Protein 8F71 (pdb70)

Nearest PDB structures (foldseek):
  8f71-assembly1_B  TM=1.005E+00  e=7.007E-41  Rhodopseudomonas palustris CGA009
  8f71-assembly1_A  TM=9.392E-01  e=3.494E-33  Rhodopseudomonas palustris CGA009
  5c93-assembly1_B  TM=7.479E-01  e=8.331E-15  Lactiplantibacillus plantarum 16
  9eut-assembly1_B  TM=6.818E-01  e=2.456E-11  Pseudomonas aeruginosa
  2zdy-assembly1_A  TM=7.274E-01  e=1.428E-08  Homo sapiens

InterPro domains:
  IPR003018 GAF domain [PF01590] (148-313)
  IPR003018 GAF domain [SM00065] (147-325)
  IPR003594 Histidine kinase/HSP90-like ATPase domain [PF02518] (632-751)
  IPR003594 Histidine kinase/HSP90-like ATPase domain [SM00387] (631-753)
  IPR003661 Signal transduction histidine kinase, dimerisation/phosphoacceptor domain [PF00512] (524-588)
  IPR003661 Signal transduction histidine kinase, dimerisation/phosphoacceptor domain [SM00388] (522-590)
  IPR003661 Signal transduction histidine kinase, dimerisation/phosphoacceptor domain [cd00082] (520-586)
  IPR004358 Signal transduction histidine kinase-related protein, C-terminal [PR00344] (680-694)
  IPR004358 Signal transduction histidine kinase-related protein, C-terminal [PR00344] (698-708)
  IPR004358 Signal transduction histidine kinase-related protein, C-terminal [PR00344] (713-731)
  IPR004358 Signal transduction histidine kinase-related protein, C-terminal [PR00344] (737-750)
  IPR005467 Histidine kinase domain [PS50109] (529-753)
  IPR013515 Phytochrome, central region [PF00360] (327-506)
  IPR013654 PAS fold-2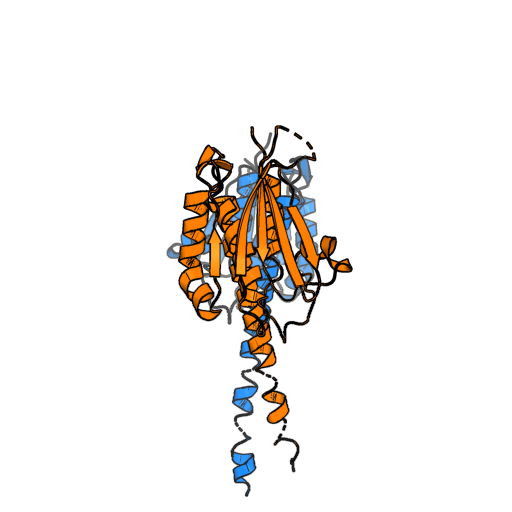 [PF08446] (15-120)
  IPR016132 Phytochrome chromophore attachment domain [PS50046] (147-305)
  IPR029016 GAF-like domain superfamily [G3DSA:3.30.450.40] (15-478)
  IPR035965 PAS domain superfamily [SSF55785] (8-122)
  IPR036097 Signal transduction histidine kinase, dimerisation/phosphoacceptor domain superfamily [SSF47384] (508-588)
  IPR036890 Histidine kinase/HSP90-like ATPase superfamily [G3DSA:3.30.565.10] (594-751)
  IPR036890 Histidine kinase/HSP90-like ATPase superfamily [SSF55874] (579-751)

Structure (mmCIF, N/CA/C/O backbone):
data_8F71
#
_entry.id   8F71
#
_cell.length_a   84.851
_cell.length_b   84.851
_cell.length_c   346.060
_cell.angle_alpha   90.00
_cell.angle_beta   90.00
_cell.angle_gamma   120.00
#
_symmetry.space_group_name_H-M   'P 61 2 2'
#
loop_
_entity.id
_entity.type
_entity.pdbx_description
1 polymer 'Histidine kinase'
2 non-polymer "ADENOSINE-5'-TRIPHOSPHATE"
3 non-polymer 'MAGNESIUM ION'
4 water water
#
loop_
_atom_site.group_PDB
_atom_site.id
_atom_site.type_symbol
_atom_site.label_atom_id
_atom_site.label_alt_id
_atom_site.label_comp_id
_atom_site.label_asym_id
_atom_site.label_entity_id
_atom_site.label_seq_id
_atom_site.pdbx_PDB_ins_code
_atom_site.Cartn_x
_atom_site.Cartn_y
_atom_site.Cartn_z
_atom_site.occupancy
_atom_site.B_iso_or_equiv
_atom_site.auth_seq_id
_atom_site.auth_comp_id
_atom_site.auth_asym_id
_atom_site.auth_atom_id
_atom_site.pdbx_PDB_model_num
ATOM 1 N N . GLY A 1 42 ? 49.547 9.511 109.906 1.00 159.17 546 GLY A N 1
ATOM 2 C CA . GLY A 1 42 ? 49.477 8.847 111.195 1.00 159.34 546 GLY A CA 1
ATOM 3 C C . GLY A 1 42 ? 50.679 9.081 112.090 1.00 164.91 546 GLY A C 1
ATOM 4 O O . GLY A 1 42 ? 50.545 9.157 113.316 1.00 161.81 546 GLY A O 1
ATOM 5 N N . LEU A 1 43 ? 51.859 9.194 111.470 1.00 170.46 547 LEU A N 1
ATOM 6 C CA . LEU A 1 43 ? 53.091 9.399 112.227 1.00 163.62 547 LEU A CA 1
ATOM 7 C C . LEU A 1 43 ? 52.940 10.506 113.254 1.00 154.01 547 LEU A C 1
ATOM 8 O O . LEU A 1 43 ? 53.606 10.484 114.294 1.00 158.75 547 LEU A O 1
ATOM 13 N N . LEU A 1 44 ? 52.078 11.483 112.978 1.00 155.72 548 LEU A N 1
ATOM 14 C CA . LEU A 1 44 ? 51.854 12.617 113.863 1.00 155.05 548 LEU A CA 1
ATOM 15 C C . LEU A 1 44 ? 51.469 12.161 115.265 1.00 158.92 548 LEU A C 1
ATOM 16 O O . LEU A 1 44 ? 51.503 12.955 116.213 1.00 152.65 548 LEU A O 1
ATOM 21 N N . ALA A 1 45 ? 51.069 10.892 115.393 1.00 180.48 549 ALA A N 1
ATOM 22 C CA . ALA A 1 45 ? 50.863 10.299 116.709 1.00 161.30 549 ALA A CA 1
ATOM 23 C C . ALA A 1 45 ? 52.154 10.316 117.517 1.00 167.03 549 ALA A C 1
ATOM 24 O O . ALA A 1 45 ? 52.138 10.565 118.728 1.00 166.50 549 ALA A O 1
ATOM 26 N N . ASP A 1 46 ? 53.285 10.057 116.859 1.00 164.91 550 ASP A N 1
ATOM 27 C CA . ASP A 1 46 ? 54.568 9.903 117.532 1.00 150.93 550 ASP A CA 1
ATOM 28 C C . ASP A 1 46 ? 55.518 11.049 117.258 1.00 147.08 550 ASP A C 1
ATOM 29 O O . ASP A 1 46 ? 56.452 11.261 118.035 1.00 151.63 550 ASP A O 1
ATOM 34 N N . ASN A 1 47 ? 55.309 11.789 116.168 1.00 156.16 551 ASN A N 1
ATOM 35 C CA . ASN A 1 47 ? 56.025 13.044 116.017 1.00 157.92 551 ASN A CA 1
ATOM 36 C C . ASN A 1 47 ? 55.786 13.917 117.237 1.00 153.23 551 ASN A C 1
ATOM 37 O O . ASN A 1 47 ? 56.635 14.741 117.596 1.00 151.77 551 ASN A O 1
ATOM 42 N N . ILE A 1 48 ? 54.627 13.748 117.877 1.00 145.17 552 ILE A N 1
ATOM 43 C CA . ILE A 1 48 ? 54.304 14.475 119.100 1.00 148.64 552 ILE A CA 1
ATOM 44 C C . ILE A 1 48 ? 55.156 13.966 120.260 1.00 146.46 552 ILE A C 1
ATOM 45 O O . ILE A 1 48 ? 55.736 14.744 121.027 1.00 137.54 552 ILE A O 1
ATOM 50 N N . ARG A 1 49 ? 55.226 12.642 120.407 1.00 145.84 553 ARG A N 1
ATOM 51 C CA . ARG A 1 49 ? 55.947 12.043 121.523 1.00 125.91 553 ARG A CA 1
ATOM 52 C C . ARG A 1 49 ? 57.405 12.474 121.562 1.00 125.72 553 ARG A C 1
ATOM 53 O O . ARG A 1 49 ? 57.962 12.699 122.640 1.00 135.43 553 ARG A O 1
ATOM 61 N N . GLU A 1 50 ? 58.049 12.584 120.402 1.00 129.98 554 GLU A N 1
ATOM 62 C CA . GLU A 1 50 ? 59.476 12.885 120.399 1.00 132.22 554 GLU A CA 1
ATOM 63 C C . GLU A 1 50 ? 59.763 14.227 121.054 1.00 136.13 554 GLU A C 1
ATOM 64 O O . GLU A 1 50 ? 60.710 14.357 121.839 1.00 132.59 554 GLU A O 1
ATOM 78 N N . GLY A 1 52 ? 58.098 15.956 123.313 1.00 137.08 556 GLY A N 1
ATOM 79 C CA . GLY A 1 52 ? 57.760 16.043 124.717 1.00 118.76 556 GLY A CA 1
ATOM 80 C C . GLY A 1 52 ? 58.596 15.169 125.631 1.00 105.00 556 GLY A C 1
ATOM 81 O O . GLY A 1 52 ? 58.881 15.560 126.766 1.00 99.50 556 GLY A O 1
ATOM 82 N N . ASP A 1 53 ? 58.976 13.974 125.165 1.00 104.82 557 ASP A N 1
ATOM 83 C CA . ASP A 1 53 ? 59.653 13.018 126.039 1.00 101.10 557 ASP A CA 1
ATOM 84 C C . ASP A 1 53 ? 60.973 13.563 126.560 1.00 103.44 557 ASP A C 1
ATOM 85 O O . ASP A 1 53 ? 61.361 13.270 127.697 1.00 108.06 557 ASP A O 1
ATOM 90 N N . GLU A 1 54 ? 61.681 14.345 125.750 1.00 108.81 558 GLU A N 1
ATOM 91 C CA . GLU A 1 54 ? 62.880 15.010 126.244 1.00 102.58 558 GLU A CA 1
ATOM 92 C C . GLU A 1 54 ? 62.545 15.922 127.419 1.00 96.08 558 GLU A C 1
ATOM 93 O O . GLU A 1 54 ? 63.195 15.868 128.469 1.00 94.75 558 GLU A O 1
ATOM 99 N N . ARG A 1 55 ? 61.514 16.756 127.264 1.00 96.58 559 ARG A N 1
ATOM 100 C CA . ARG A 1 55 ? 61.119 17.681 128.325 1.00 94.83 559 ARG A CA 1
ATOM 101 C C . ARG A 1 55 ? 60.724 16.935 129.593 1.00 89.12 559 ARG A C 1
ATOM 102 O O . ARG A 1 55 ? 61.137 17.301 130.697 1.00 89.79 559 ARG A O 1
ATOM 110 N N . LEU A 1 56 ? 59.895 15.900 129.456 1.00 95.61 560 LEU A N 1
ATOM 111 C CA . LEU A 1 56 ? 59.497 15.101 130.611 1.00 88.32 560 LEU A CA 1
ATOM 112 C C . LEU A 1 56 ? 60.710 14.626 131.400 1.00 86.09 560 LEU A C 1
ATOM 113 O O . LEU A 1 56 ? 60.766 14.778 132.625 1.00 83.73 560 LEU A O 1
ATOM 118 N N . GLY A 1 57 ? 61.684 14.024 130.717 1.00 88.27 561 GLY A N 1
ATOM 119 C CA . GLY A 1 57 ? 62.888 13.594 131.408 1.00 91.39 561 GLY A CA 1
ATOM 120 C C . GLY A 1 57 ? 63.544 14.724 132.170 1.00 86.09 561 GLY A C 1
ATOM 121 O O . GLY A 1 57 ? 63.997 14.545 133.304 1.00 90.55 561 GLY A O 1
ATOM 122 N N . VAL A 1 58 ? 63.603 15.905 131.558 1.00 86.97 562 VAL A N 1
ATOM 123 C CA . VAL A 1 58 ? 64.146 17.072 132.244 1.00 84.74 562 VAL A CA 1
ATOM 124 C C . VAL A 1 58 ? 63.316 17.384 133.483 1.00 81.13 562 VAL A C 1
ATOM 125 O O . VAL A 1 58 ? 63.818 17.375 134.611 1.00 90.56 562 VAL A O 1
ATOM 137 N N . VAL A 1 60 ? 60.887 15.836 135.286 1.00 79.73 564 VAL A N 1
ATOM 138 C CA . VAL A 1 60 ? 60.902 14.829 136.343 1.00 78.37 564 VAL A CA 1
ATOM 139 C C . VAL A 1 60 ? 62.249 14.816 137.047 1.00 81.36 564 VAL A C 1
ATOM 140 O O . VAL A 1 60 ? 62.329 14.643 138.269 1.00 83.06 564 VAL A O 1
ATOM 144 N N . SER A 1 61 ? 63.330 14.970 136.284 1.00 84.39 565 SER A N 1
ATOM 145 C CA . SER A 1 61 ? 64.650 14.992 136.899 1.00 85.34 565 SER A CA 1
ATOM 146 C C . SER A 1 61 ? 64.856 16.265 137.710 1.00 83.84 565 SER A C 1
ATOM 147 O O . SER A 1 61 ? 65.575 16.250 138.718 1.00 86.76 565 SER A O 1
ATOM 150 N N . GLY A 1 62 ? 64.237 17.369 137.284 1.00 79.46 566 GLY A N 1
ATOM 151 C CA . GLY A 1 62 ? 64.237 18.572 138.099 1.00 77.54 566 GLY A CA 1
ATOM 152 C C . GLY A 1 62 ? 63.495 18.380 139.408 1.00 77.14 566 GLY A C 1
ATOM 153 O O . GLY A 1 62 ? 63.985 18.750 140.476 1.00 80.40 566 GLY A O 1
ATOM 154 N N . ILE A 1 63 ? 62.299 17.785 139.340 1.00 85.07 567 ILE A N 1
ATOM 155 C CA . ILE A 1 63 ? 61.544 17.469 140.551 1.00 80.10 567 ILE A CA 1
ATOM 156 C C . ILE A 1 63 ? 62.342 16.537 141.446 1.00 76.86 567 ILE A C 1
ATOM 157 O O . ILE A 1 63 ? 62.222 16.583 142.676 1.00 77.44 567 ILE A O 1
ATOM 162 N N . GLU A 1 64 ? 63.158 15.673 140.846 1.00 86.28 568 GLU A N 1
ATOM 163 C CA . GLU A 1 64 ? 63.923 14.708 141.621 1.00 82.76 568 GLU A CA 1
ATOM 164 C C . GLU A 1 64 ? 65.011 15.404 142.428 1.00 85.61 568 GLU A C 1
ATOM 165 O O . GLU A 1 64 ? 65.254 15.048 143.586 1.00 83.83 568 GLU A O 1
ATOM 171 N N . LYS A 1 65 ? 65.647 16.424 141.8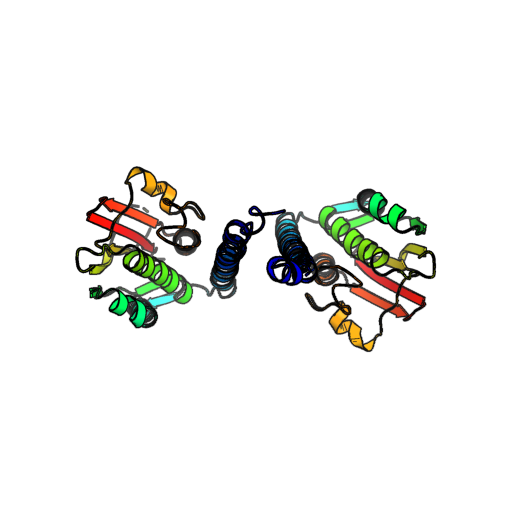50 1.00 76.82 569 LYS A N 1
ATOM 172 C CA . LYS A 1 65 ? 66.657 17.171 142.589 1.00 70.44 569 LYS A CA 1
ATOM 173 C C . LYS A 1 65 ? 66.027 17.951 143.734 1.00 76.46 569 LYS A C 1
ATOM 174 O O . LYS A 1 65 ? 66.579 18.001 144.838 1.00 77.36 569 LYS A O 1
ATOM 180 N N . SER A 1 66 ? 64.862 18.551 143.489 1.00 77.24 570 SER A N 1
ATOM 181 C CA . SER A 1 66 ? 64.163 19.284 144.535 1.00 71.81 570 SER A CA 1
ATOM 182 C C . SER A 1 66 ? 63.801 18.376 145.704 1.00 72.74 570 SER A C 1
ATOM 183 O O . SER A 1 66 ? 63.776 18.826 146.856 1.00 75.31 570 SER A O 1
ATOM 186 N N . SER A 1 67 ? 63.550 17.093 145.441 1.00 77.20 571 SER A N 1
ATOM 187 C CA . SER A 1 67 ? 63.204 16.185 146.526 1.00 74.85 571 SER A CA 1
ATOM 188 C C . SER A 1 67 ? 64.437 15.746 147.301 1.00 79.88 571 SER A C 1
ATOM 189 O O . SER A 1 67 ? 64.345 15.484 148.505 1.00 81.13 571 SER A O 1
ATOM 192 N N . ARG A 1 68 ? 65.591 15.667 146.637 1.00 94.75 572 ARG A N 1
ATOM 193 C CA . ARG A 1 68 ? 66.837 15.440 147.360 1.00 97.39 572 ARG A CA 1
ATOM 194 C C . ARG A 1 68 ? 67.205 16.644 148.218 1.00 90.05 572 ARG A C 1
ATOM 195 O O . ARG A 1 68 ? 67.511 16.505 149.409 1.00 90.48 572 ARG A O 1
ATOM 203 N N . ARG A 1 69 ? 67.162 17.836 147.628 1.00 77.00 573 ARG A N 1
ATOM 204 C CA . ARG A 1 69 ? 67.523 19.043 148.357 1.00 76.24 573 ARG A CA 1
ATOM 205 C C . ARG A 1 69 ? 66.625 19.255 149.567 1.00 79.45 573 ARG A C 1
ATOM 206 O O . ARG A 1 69 ? 67.098 19.634 150.644 1.00 87.08 573 ARG A O 1
ATOM 214 N N . LEU A 1 70 ? 65.320 19.037 149.404 1.00 76.09 574 LEU A N 1
ATOM 215 C CA . LEU A 1 70 ? 64.389 19.235 150.509 1.00 73.16 574 LEU A CA 1
ATOM 216 C C . LEU A 1 70 ? 64.597 18.211 151.615 1.00 73.21 574 LEU A C 1
ATOM 217 O O . LEU A 1 70 ? 64.408 18.525 152.796 1.00 76.37 574 LEU A O 1
ATOM 222 N N . ARG A 1 71 ? 64.969 16.983 151.251 1.00 79.87 575 ARG A N 1
ATOM 223 C CA . ARG A 1 71 ? 65.240 15.963 152.257 1.00 80.46 575 ARG A CA 1
ATOM 224 C C . ARG A 1 71 ? 66.546 16.245 152.986 1.00 81.53 575 ARG A C 1
ATOM 225 O O . ARG A 1 71 ? 66.643 16.040 154.202 1.00 78.62 575 ARG A O 1
ATOM 233 N N . ASN A 1 72 ? 67.560 16.718 152.263 1.00 81.36 576 ASN A N 1
ATOM 234 C CA . ASN A 1 72 ? 68.805 17.112 152.911 1.00 78.95 576 ASN A CA 1
ATOM 235 C C . ASN A 1 72 ? 68.562 18.188 153.958 1.00 85.86 576 ASN A C 1
ATOM 236 O O . ASN A 1 72 ? 69.096 18.119 155.070 1.00 101.28 576 ASN A O 1
ATOM 241 N N . LEU A 1 73 ? 67.771 19.206 153.612 1.00 80.01 577 LEU A N 1
ATOM 242 C CA . LEU A 1 73 ? 67.492 20.277 154.562 1.00 81.28 577 LEU A CA 1
ATOM 243 C C . LEU A 1 73 ? 66.777 19.734 155.795 1.00 82.63 577 LEU A C 1
ATOM 244 O O . LEU A 1 73 ? 67.190 19.994 156.930 1.00 84.01 577 LEU A O 1
ATOM 249 N N . ILE A 1 74 ? 65.714 18.945 155.589 1.00 94.39 578 ILE A N 1
ATOM 250 C CA . ILE A 1 74 ? 64.967 18.376 156.716 1.00 93.31 578 ILE A CA 1
ATOM 251 C C . ILE A 1 74 ? 65.886 17.578 157.628 1.00 98.76 578 ILE A C 1
ATOM 252 O O . ILE A 1 74 ? 65.825 17.696 158.859 1.00 102.28 578 ILE A O 1
ATOM 257 N N . ASN A 1 75 ? 66.783 16.789 157.042 1.00 105.21 579 ASN A N 1
ATOM 258 C CA . ASN A 1 75 ? 67.671 15.957 157.844 1.00 105.50 579 ASN A CA 1
ATOM 259 C C . ASN A 1 75 ? 68.672 16.804 158.619 1.00 109.75 579 ASN A C 1
ATOM 260 O O . ASN A 1 75 ? 68.871 16.595 159.820 1.00 110.66 579 ASN A O 1
ATOM 265 N N . ASP A 1 76 ? 69.324 17.755 157.947 1.00 99.80 580 ASP A N 1
ATOM 266 C CA . ASP A 1 76 ? 70.317 18.589 158.616 1.00 99.55 580 ASP A CA 1
ATOM 267 C C . ASP A 1 76 ? 69.712 19.377 159.770 1.00 98.88 580 ASP A C 1
ATOM 268 O O . ASP A 1 76 ? 70.398 19.641 160.766 1.00 101.04 580 ASP A O 1
ATOM 273 N N . LEU A 1 77 ? 68.448 19.797 159.640 1.00 101.41 581 LEU A N 1
ATOM 274 C CA . LEU A 1 77 ? 67.788 20.488 160.743 1.00 89.10 581 LEU A CA 1
ATOM 275 C C . LEU A 1 77 ? 67.517 19.548 161.906 1.00 88.96 581 LEU A C 1
ATOM 276 O O . LEU A 1 77 ? 67.622 19.958 163.066 1.00 102.61 581 LEU A O 1
ATOM 281 N N . ALA A 1 78 ? 67.197 18.283 161.622 1.00 98.11 582 ALA A N 1
ATOM 282 C CA . ALA A 1 78 ? 66.912 17.334 162.690 1.00 95.23 582 ALA A CA 1
ATOM 283 C C . ALA A 1 78 ? 68.189 16.842 163.351 1.00 107.34 582 ALA A C 1
ATOM 284 O O . ALA A 1 78 ? 68.197 16.604 164.563 1.00 109.60 582 ALA A O 1
ATOM 286 N N . GLU A 1 79 ? 69.276 16.706 162.584 1.00 133.11 583 GLU A N 1
ATOM 287 C CA . GLU A 1 79 ? 70.571 16.431 163.197 1.00 134.95 583 GLU A CA 1
ATOM 288 C C . GLU A 1 79 ? 70.933 17.554 164.155 1.00 133.89 583 GLU A C 1
ATOM 289 O O . GLU A 1 79 ? 71.539 17.316 165.208 1.00 138.32 583 GLU A O 1
ATOM 295 N N . PHE A 1 80 ? 70.563 18.783 163.801 1.00 114.20 584 PHE A N 1
ATOM 296 C CA . PHE A 1 80 ? 70.846 19.935 164.647 1.00 106.82 584 PHE A CA 1
ATOM 297 C C . PHE A 1 80 ? 70.028 19.904 165.926 1.00 103.53 584 PHE A C 1
ATOM 298 O O . PHE A 1 80 ? 70.542 20.207 167.006 1.00 112.46 584 PHE A O 1
ATOM 306 N N . SER A 1 81 ? 68.754 19.531 165.829 1.00 101.67 585 SER A N 1
ATOM 307 C CA . SER A 1 81 ? 67.926 19.454 167.025 1.00 102.46 585 SER A CA 1
ATOM 308 C C . SER A 1 81 ? 68.371 18.325 167.945 1.00 110.51 585 SER A C 1
ATOM 309 O O . SER A 1 81 ? 68.199 18.420 169.165 1.00 113.38 585 SER A O 1
ATOM 312 N N . GLN A 1 82 ? 68.922 17.245 167.386 1.00 111.42 586 GLN A N 1
ATOM 313 C CA . GLN A 1 82 ? 69.433 16.170 168.227 1.00 110.69 586 GLN A CA 1
ATOM 314 C C . GLN A 1 82 ? 70.763 16.528 168.872 1.00 111.13 586 GLN A C 1
ATOM 315 O O . GLN A 1 82 ? 71.069 16.036 169.963 1.00 122.10 586 GLN A O 1
ATOM 321 N N . LEU A 1 83 ? 71.550 17.393 168.233 1.00 110.55 587 LEU A N 1
ATOM 322 C CA . LEU A 1 83 ? 72.804 17.824 168.839 1.00 115.16 587 LEU A CA 1
ATOM 323 C C . LEU A 1 83 ? 72.553 18.656 170.088 1.00 117.19 587 LEU A C 1
ATOM 324 O O . LEU A 1 83 ? 73.241 18.490 171.101 1.00 118.14 587 LEU A O 1
ATOM 329 N N . GLY A 1 84 ? 71.576 19.561 170.032 1.00 114.14 588 GLY A N 1
ATOM 330 C CA . GLY A 1 84 ? 71.212 20.305 171.223 1.00 105.55 588 GLY A CA 1
ATOM 331 C C . GLY A 1 84 ? 70.747 19.388 172.334 1.00 111.48 588 GLY A C 1
ATOM 332 O O . GLY A 1 84 ? 71.093 19.581 173.500 1.00 111.56 588 GLY A O 1
ATOM 333 N N . ARG A 1 85 ? 69.978 18.359 171.981 1.00 112.03 589 ARG A N 1
ATOM 334 C CA . ARG A 1 85 ? 69.572 17.372 172.972 1.00 115.71 589 ARG A CA 1
ATOM 335 C C . ARG A 1 85 ? 70.776 16.635 173.537 1.00 124.51 589 ARG A C 1
ATOM 336 O O . ARG A 1 85 ? 70.846 16.377 174.744 1.00 128.04 589 ARG A O 1
ATOM 344 N N . ARG A 1 86 ? 71.743 16.302 172.683 1.00 143.47 590 ARG A N 1
ATOM 345 C CA . ARG A 1 86 ? 72.872 15.475 173.082 1.00 140.19 590 ARG A CA 1
ATOM 346 C C . ARG A 1 86 ? 73.910 16.247 173.880 1.00 142.60 590 ARG A C 1
ATOM 347 O O . ARG A 1 86 ? 74.956 15.678 174.217 1.00 149.94 590 ARG A O 1
ATOM 355 N N . SER A 1 87 ? 73.654 17.519 174.181 1.00 132.60 591 SER A N 1
ATOM 356 C CA . SER A 1 87 ? 74.605 18.311 174.946 1.00 122.98 591 SER A CA 1
ATOM 357 C C . SER A 1 87 ? 74.956 17.610 176.248 1.00 129.32 591 SER A C 1
ATOM 358 O O . SER A 1 87 ? 74.074 17.246 177.031 1.00 128.57 591 SER A O 1
ATOM 361 N N . LYS A 1 88 ? 76.251 17.404 176.461 1.00 139.46 592 LYS A N 1
ATOM 362 C CA . LYS A 1 88 ? 76.807 16.895 177.697 1.00 140.26 592 LYS A CA 1
ATOM 363 C C . LYS A 1 88 ? 77.702 17.960 178.313 1.00 131.15 592 LYS A C 1
ATOM 364 O O . LYS A 1 88 ? 78.279 18.782 177.591 1.00 133.27 592 LYS A O 1
ATOM 370 N N . PRO A 1 89 ? 77.839 17.977 179.635 1.00 128.82 593 PRO A N 1
ATOM 371 C CA . PRO A 1 89 ? 78.724 18.967 180.253 1.00 128.42 593 PRO A CA 1
ATOM 372 C C . PRO A 1 89 ? 80.125 18.854 179.682 1.00 129.53 593 PRO A C 1
ATOM 373 O O . PRO A 1 89 ? 80.546 17.791 179.223 1.00 134.10 593 PRO A O 1
ATOM 377 N N . LEU A 1 90 ? 80.839 19.974 179.677 1.00 119.57 594 LEU A N 1
ATOM 378 C CA . LEU A 1 90 ? 82.131 20.000 179.010 1.00 119.49 594 LEU A CA 1
ATOM 379 C C . LEU A 1 90 ? 83.146 19.211 179.827 1.00 129.48 594 LEU A C 1
ATOM 380 O O . LEU A 1 90 ? 83.115 19.210 181.062 1.00 137.12 594 LEU A O 1
ATOM 385 N N . SER A 1 91 ? 84.040 18.519 179.124 1.00 129.61 595 SER A N 1
ATOM 386 C CA . SER A 1 91 ? 85.169 17.834 179.730 1.00 132.58 595 SER A CA 1
ATOM 387 C C . SER A 1 91 ? 86.397 18.090 178.873 1.00 136.07 595 SER A C 1
ATOM 388 O O . SER A 1 91 ? 86.339 18.799 177.866 1.00 134.71 595 SER A O 1
ATOM 391 N N . TRP A 1 92 ? 87.521 17.512 179.278 1.00 141.22 596 TRP A N 1
ATOM 392 C CA . TRP A 1 92 ? 88.757 17.645 178.523 1.00 136.54 596 TRP A CA 1
ATOM 393 C C . TRP A 1 92 ? 88.789 16.554 177.463 1.00 134.32 596 TRP A C 1
ATOM 394 O O . TRP A 1 92 ? 88.727 15.362 177.785 1.00 134.53 596 TRP A O 1
ATOM 405 N N . VAL A 1 93 ? 88.873 16.964 176.205 1.00 133.16 597 VAL A N 1
ATOM 406 C CA . VAL A 1 93 ? 88.896 16.034 175.089 1.00 134.57 597 VAL A CA 1
ATOM 407 C C . VAL A 1 93 ? 90.129 16.325 174.253 1.00 130.34 597 VAL A C 1
ATOM 408 O O . VAL A 1 93 ? 90.576 17.473 174.144 1.00 132.93 597 VAL A O 1
ATOM 412 N N . SER A 1 94 ? 90.691 15.268 173.672 1.00 128.14 598 SER A N 1
ATOM 413 C CA . SER A 1 94 ? 91.795 15.450 172.746 1.00 129.05 598 SER A CA 1
ATOM 414 C C . SER A 1 94 ? 91.227 16.067 171.474 1.00 132.79 598 SER A C 1
ATOM 415 O O . SER A 1 94 ? 90.341 15.485 170.837 1.00 126.34 598 SER A O 1
ATOM 418 N N . LEU A 1 95 ? 91.709 17.259 171.117 1.00 135.98 599 LEU A N 1
ATOM 419 C CA . LEU A 1 95 ? 91.191 17.913 169.923 1.00 127.30 599 LEU A CA 1
ATOM 420 C C . LEU A 1 95 ? 91.731 17.279 168.653 1.00 127.10 599 LEU A C 1
ATOM 421 O O . LEU A 1 95 ? 91.182 17.510 167.569 1.00 128.21 599 LEU A O 1
ATOM 426 N N . GLU A 1 96 ? 92.804 16.499 168.768 1.00 127.00 600 GLU A N 1
ATOM 427 C CA . GLU A 1 96 ? 93.350 15.793 167.619 1.00 131.46 600 GLU A CA 1
ATOM 428 C C . GLU A 1 96 ? 92.558 14.524 167.332 1.00 131.32 600 GLU A C 1
ATOM 429 O O . GLU A 1 96 ? 92.422 14.131 166.167 1.00 128.55 600 GLU A O 1
ATOM 435 N N . THR A 1 97 ? 92.043 13.872 168.377 1.00 130.32 601 THR A N 1
ATOM 436 C CA . THR A 1 97 ? 91.149 12.737 168.177 1.00 128.94 601 THR A CA 1
ATOM 437 C C . THR A 1 97 ? 89.914 13.165 167.395 1.00 128.17 601 THR A C 1
ATOM 438 O O . THR A 1 97 ? 89.512 12.502 166.433 1.00 138.70 601 THR A O 1
ATOM 442 N N . VAL A 1 98 ? 89.304 14.285 167.790 1.00 128.90 602 VAL A N 1
ATOM 443 C CA . VAL A 1 98 ? 88.166 14.824 167.052 1.00 125.27 602 VAL A CA 1
ATOM 444 C C . VAL A 1 98 ? 88.530 15.044 165.589 1.00 126.79 602 VAL A C 1
ATOM 445 O O . VAL A 1 98 ? 87.770 14.681 164.682 1.00 131.84 602 VAL A O 1
ATOM 449 N N . LEU A 1 99 ? 89.704 15.625 165.335 1.00 123.67 603 LEU A N 1
ATOM 450 C CA . LEU A 1 99 ? 90.114 15.889 163.959 1.00 123.53 603 LEU A CA 1
ATOM 451 C C . LEU A 1 99 ? 90.204 14.606 163.145 1.00 128.92 603 LEU A C 1
ATOM 452 O O . LEU A 1 99 ? 89.799 14.574 161.977 1.00 130.03 603 LEU A O 1
ATOM 457 N N . ASN A 1 100 ? 90.738 13.538 163.742 1.00 128.94 604 ASN A N 1
ATOM 458 C CA . ASN A 1 100 ? 90.926 12.299 162.996 1.00 129.59 604 ASN A CA 1
ATOM 459 C C . ASN A 1 100 ? 89.604 11.592 162.718 1.00 133.73 604 ASN A C 1
ATOM 460 O O . ASN A 1 100 ? 89.438 10.987 161.652 1.00 135.24 604 ASN A O 1
ATOM 465 N N . GLU A 1 101 ? 88.649 11.650 163.653 1.00 136.75 605 GLU A N 1
ATOM 466 C CA . GLU A 1 101 ? 87.306 11.163 163.339 1.00 136.47 605 GLU A CA 1
ATOM 467 C C . GLU A 1 101 ? 86.698 11.945 162.184 1.00 135.11 605 GLU A C 1
ATOM 468 O O . GLU A 1 101 ? 86.266 11.361 161.184 1.00 142.36 605 GLU A O 1
ATOM 474 N N . VAL A 1 102 ? 86.665 13.275 162.299 1.00 131.81 606 VAL A N 1
ATOM 475 C CA . VAL A 1 102 ? 86.097 14.088 161.228 1.00 133.08 606 VAL A CA 1
ATOM 476 C C . VAL A 1 102 ? 86.836 13.807 159.928 1.00 130.57 606 VAL A C 1
ATOM 477 O O . VAL A 1 102 ? 86.240 13.823 158.843 1.00 129.47 606 VAL A O 1
ATOM 481 N N . LEU A 1 103 ? 88.142 13.543 160.015 1.00 129.63 607 LEU A N 1
ATOM 482 C CA . LEU A 1 103 ? 88.919 13.158 158.845 1.00 130.06 607 LEU A CA 1
ATOM 483 C C . LEU A 1 103 ? 88.622 11.729 158.406 1.00 145.32 607 LEU A C 1
ATOM 484 O O . LEU A 1 103 ? 88.924 11.365 157.264 1.00 142.31 607 LEU A O 1
ATOM 489 N N . ALA A 1 104 ? 88.020 10.920 159.279 1.00 153.57 608 ALA A N 1
ATOM 490 C CA . ALA A 1 104 ? 87.641 9.561 158.905 1.00 152.69 608 ALA A CA 1
ATOM 491 C C . ALA A 1 104 ? 86.396 9.551 158.023 1.00 156.95 608 ALA A C 1
ATOM 492 O O . ALA A 1 104 ? 86.414 9.014 156.910 1.00 158.59 608 ALA A O 1
ATOM 494 N N . ASP A 1 105 ? 85.302 10.141 158.511 1.00 160.46 609 ASP A N 1
ATOM 495 C CA . ASP A 1 105 ? 84.068 10.179 157.732 1.00 172.17 609 ASP A CA 1
ATOM 496 C C . ASP A 1 105 ? 84.290 10.821 156.371 1.00 160.53 609 ASP A C 1
ATOM 497 O O . ASP A 1 105 ? 83.791 10.325 155.353 1.00 168.74 609 ASP A O 1
ATOM 502 N N . LEU A 1 106 ? 85.024 11.929 156.333 1.00 148.72 610 LEU A N 1
ATOM 503 C CA . LEU A 1 106 ? 85.197 12.668 155.093 1.00 145.90 610 LEU A CA 1
ATOM 504 C C . LEU A 1 106 ? 86.269 12.098 154.171 1.00 144.20 610 LEU A C 1
ATOM 505 O O . LEU A 1 106 ? 86.423 12.613 153.058 1.00 142.52 610 LEU A O 1
ATOM 510 N N . GLN A 1 107 ? 86.995 11.046 154.565 1.00 156.60 611 GLN A N 1
ATOM 511 C CA . GLN A 1 107 ? 88.048 10.587 153.659 1.00 155.58 611 GLN A CA 1
ATOM 512 C C . GLN A 1 107 ? 87.478 10.023 152.359 1.00 161.19 611 GLN A C 1
ATOM 513 O O . GLN A 1 107 ? 88.159 10.073 151.326 1.00 156.98 611 GLN A O 1
ATOM 519 N N . PRO A 1 108 ? 86.250 9.487 152.346 1.00 148.87 612 PRO A N 1
ATOM 520 C CA . PRO A 1 108 ? 85.619 9.226 151.041 1.00 140.34 612 PRO A CA 1
ATOM 521 C C . PRO A 1 108 ? 85.522 10.491 150.211 1.00 133.94 612 PRO A C 1
ATOM 522 O O . PRO A 1 108 ? 85.984 10.520 149.064 1.00 139.32 612 PRO A O 1
ATOM 526 N N . ARG A 1 109 ? 84.941 11.551 150.770 1.00 140.11 613 ARG A N 1
ATOM 527 C CA . ARG A 1 109 ? 84.833 12.812 150.051 1.00 138.33 613 ARG A CA 1
ATOM 528 C C . ARG A 1 109 ? 86.188 13.470 149.803 1.00 138.26 613 ARG A C 1
ATOM 529 O O . ARG A 1 109 ? 86.302 14.276 148.874 1.00 132.39 613 ARG A O 1
ATOM 537 N N . ILE A 1 110 ? 87.213 13.159 150.606 1.00 137.05 614 ILE A N 1
ATOM 538 C CA . ILE A 1 110 ? 88.524 13.777 150.403 1.00 141.42 614 ILE A CA 1
ATOM 539 C C . ILE A 1 110 ? 89.235 13.157 149.200 1.00 146.27 614 ILE A C 1
ATOM 540 O O . ILE A 1 110 ? 89.846 13.870 148.394 1.00 143.07 614 ILE A O 1
ATOM 545 N N . THR A 1 111 ? 89.180 11.827 149.058 1.00 151.73 615 THR A N 1
ATOM 546 C CA . THR A 1 111 ? 89.781 11.191 147.888 1.00 153.03 615 THR A CA 1
ATOM 547 C C . THR A 1 111 ? 89.093 11.663 146.615 1.00 145.71 615 THR A C 1
ATOM 548 O O . THR A 1 111 ? 89.747 11.898 145.593 1.00 157.94 615 THR A O 1
ATOM 552 N N . GLU A 1 112 ? 87.767 11.788 146.657 1.00 134.35 616 GLU A N 1
ATOM 553 C CA . GLU A 1 112 ? 87.035 12.425 145.570 1.00 130.49 616 GLU A CA 1
ATOM 554 C C . GLU A 1 112 ? 87.632 13.776 145.186 1.00 133.83 616 GLU A C 1
ATOM 555 O O . GLU A 1 112 ? 87.569 14.174 144.016 1.00 127.45 616 GLU A O 1
ATOM 561 N N . ALA A 1 113 ? 88.208 14.498 146.150 1.00 153.53 617 ALA A N 1
ATOM 562 C CA . ALA A 1 113 ? 88.617 15.879 145.930 1.00 152.39 617 ALA A CA 1
ATOM 563 C C . ALA A 1 113 ? 90.078 16.038 145.540 1.00 153.64 617 ALA A C 1
ATOM 564 O O . ALA A 1 113 ? 90.493 17.158 145.222 1.00 153.75 617 ALA A O 1
ATOM 566 N N . ARG A 1 114 ? 90.856 14.959 145.541 1.00 155.82 618 ARG A N 1
ATOM 567 C CA . ARG A 1 114 ? 92.278 15.009 145.207 1.00 164.98 618 ARG A CA 1
ATOM 568 C C . ARG A 1 114 ? 92.944 16.232 145.840 1.00 156.15 618 ARG A C 1
ATOM 569 O O . ARG A 1 114 ? 93.655 17.003 145.192 1.00 159.09 618 ARG A O 1
ATOM 577 N N . ALA A 1 115 ? 92.699 16.393 147.140 1.00 158.78 619 ALA A N 1
ATOM 578 C CA . ALA A 1 115 ? 93.213 17.484 147.955 1.00 164.46 619 ALA A CA 1
ATOM 579 C C . ALA A 1 115 ? 94.166 16.945 149.015 1.00 166.98 619 ALA A C 1
ATOM 580 O O . ALA A 1 115 ? 94.104 15.774 149.396 1.00 169.24 619 ALA A O 1
ATOM 582 N N . GLU A 1 116 ? 95.047 17.815 149.498 1.00 168.35 620 GLU A N 1
ATOM 583 C CA . GLU A 1 116 ? 96.043 17.448 150.496 1.00 179.02 620 GLU A CA 1
ATOM 584 C C . GLU A 1 116 ? 95.772 18.122 151.833 1.00 176.01 620 GLU A C 1
ATOM 585 O O . GLU A 1 116 ? 95.508 19.327 151.898 1.00 176.37 620 GLU A O 1
ATOM 591 N N . ILE A 1 117 ? 95.829 17.320 152.893 1.00 164.65 621 ILE A N 1
ATOM 592 C CA . ILE A 1 117 ? 95.514 17.742 154.251 1.00 149.68 621 ILE A CA 1
ATOM 593 C C . ILE A 1 117 ? 96.798 17.729 155.069 1.00 152.25 621 ILE A C 1
ATOM 594 O O . ILE A 1 117 ? 97.489 16.704 155.144 1.00 151.55 621 ILE A O 1
ATOM 599 N N . GLN A 1 118 ? 97.165 18.888 155.610 1.00 148.73 622 GLN A N 1
ATOM 600 C CA . GLN A 1 118 ? 98.205 18.963 156.629 1.00 149.17 622 GLN A CA 1
ATOM 601 C C . GLN A 1 118 ? 97.488 18.894 157.968 1.00 152.73 622 GLN A C 1
ATOM 602 O O . GLN A 1 118 ? 96.833 19.858 158.378 1.00 141.95 622 GLN A O 1
ATOM 608 N N . ALA A 1 119 ? 97.600 17.760 158.651 1.00 166.35 623 ALA A N 1
ATOM 609 C CA . ALA A 1 119 ? 96.849 17.540 159.883 1.00 159.70 623 ALA A CA 1
ATOM 610 C C . ALA A 1 119 ? 97.835 17.807 161.008 1.00 160.21 623 ALA A C 1
ATOM 611 O O . ALA A 1 119 ? 98.618 16.943 161.397 1.00 169.33 623 ALA A O 1
ATOM 613 N N . ASP A 1 120 ? 97.785 19.028 161.526 1.00 156.64 624 ASP A N 1
ATOM 614 C CA . ASP A 1 120 ? 98.661 19.448 162.600 1.00 167.68 624 ASP A CA 1
ATOM 615 C C . ASP A 1 120 ? 98.160 18.920 163.943 1.00 165.89 624 ASP A C 1
ATOM 616 O O . ASP A 1 120 ? 97.078 18.334 164.056 1.00 162.53 624 ASP A O 1
ATOM 621 N N . ARG A 1 121 ? 98.970 19.149 164.972 1.00 152.67 625 ARG A N 1
ATOM 622 C CA . ARG A 1 121 ? 98.707 18.628 166.307 1.00 148.13 625 ARG A CA 1
ATOM 623 C C . ARG A 1 121 ? 97.687 19.517 167.008 1.00 144.20 625 ARG A C 1
ATOM 624 O O . ARG A 1 121 ? 97.966 20.686 167.296 1.00 142.02 625 ARG A O 1
ATOM 632 N N . LEU A 1 122 ? 96.511 18.966 167.296 1.00 139.63 626 LEU A N 1
ATOM 633 C CA . LEU A 1 122 ? 95.508 19.748 168.007 1.00 135.19 626 LEU A CA 1
ATOM 634 C C . LEU A 1 122 ? 95.573 19.422 169.490 1.00 135.62 626 LEU A C 1
ATOM 635 O O . LEU A 1 122 ? 95.541 18.239 169.856 1.00 132.81 626 LEU A O 1
ATOM 640 N N . PRO A 1 123 ? 95.669 20.419 170.371 1.00 127.42 627 PRO A N 1
ATOM 641 C CA . PRO A 1 123 ? 95.823 20.124 171.804 1.00 127.37 627 PRO A CA 1
ATOM 642 C C . PRO A 1 123 ? 94.518 19.697 172.462 1.00 130.08 627 PRO A C 1
ATOM 643 O O . PRO A 1 123 ? 93.508 19.541 171.774 1.00 128.69 627 PRO A O 1
ATOM 647 N N . PHE A 1 124 ? 94.513 19.500 173.777 1.00 132.60 628 PHE A N 1
ATOM 648 C CA . PHE A 1 124 ? 93.258 19.327 174.492 1.00 126.80 628 PHE A CA 1
ATOM 649 C C . PHE A 1 124 ? 92.562 20.664 174.728 1.00 126.54 628 PHE A C 1
ATOM 650 O O . PHE A 1 124 ? 93.177 21.732 174.718 1.00 132.45 628 PHE A O 1
ATOM 658 N N . ALA A 1 125 ? 91.252 20.582 174.934 1.00 128.73 629 ALA A N 1
ATOM 659 C CA . ALA A 1 125 ? 90.414 21.724 175.262 1.00 129.37 629 ALA A CA 1
ATOM 660 C C . ALA A 1 125 ? 89.170 21.172 175.930 1.00 131.12 629 ALA A C 1
ATOM 661 O O . ALA A 1 125 ? 88.775 20.032 175.678 1.00 134.02 629 ALA A O 1
ATOM 663 N N . ARG A 1 126 ? 88.550 21.986 176.776 1.00 138.20 630 ARG A N 1
ATOM 664 C CA . ARG A 1 126 ? 87.413 21.547 177.574 1.00 145.06 630 ARG A CA 1
ATOM 665 C C . ARG A 1 126 ? 86.144 21.922 176.820 1.00 142.45 630 ARG A C 1
ATOM 666 O O . ARG A 1 126 ? 85.797 23.104 176.722 1.00 138.49 630 ARG A O 1
ATOM 674 N N . CYS A 1 127 ? 85.460 20.917 176.288 1.00 127.71 631 CYS A N 1
ATOM 675 C CA . CYS A 1 127 ? 84.433 21.123 175.276 1.00 116.18 631 CYS A CA 1
ATOM 676 C C . CYS A 1 127 ? 83.640 19.831 175.126 1.00 115.85 631 CYS A C 1
ATOM 677 O O . CYS A 1 127 ? 83.952 18.805 175.740 1.00 125.88 631 CYS A O 1
ATOM 680 N N . ASP A 1 128 ? 82.614 19.893 174.286 1.00 109.47 632 ASP A N 1
ATOM 681 C CA . ASP A 1 128 ? 81.773 18.744 173.984 1.00 119.38 632 ASP A CA 1
ATOM 682 C C . ASP A 1 128 ? 82.279 18.060 172.715 1.00 115.54 632 ASP A C 1
ATOM 683 O O . ASP A 1 128 ? 82.360 18.689 171.653 1.00 108.80 632 ASP A O 1
ATOM 688 N N . HIS A 1 129 ? 82.650 16.782 172.838 1.00 112.63 633 HIS A N 1
ATOM 689 C CA . HIS A 1 129 ? 83.323 16.089 171.743 1.00 115.69 633 HIS A CA 1
ATOM 690 C C . HIS A 1 129 ? 82.431 15.979 170.509 1.00 117.18 633 HIS A C 1
ATOM 691 O O . HIS A 1 129 ? 82.869 16.267 169.388 1.00 114.09 633 HIS A O 1
ATOM 698 N N . ASN A 1 130 ? 81.181 15.542 170.690 1.00 120.04 634 ASN A N 1
ATOM 699 C CA . ASN A 1 130 ? 80.274 15.416 169.549 1.00 121.59 634 ASN A CA 1
ATOM 700 C C . ASN A 1 130 ? 80.108 16.746 168.822 1.00 121.59 634 ASN A C 1
ATOM 701 O O . ASN A 1 130 ? 80.211 16.809 167.592 1.00 120.64 634 ASN A O 1
ATOM 706 N N . GLN A 1 131 ? 79.836 17.821 169.571 1.00 117.90 635 GLN A N 1
ATOM 707 C CA . GLN A 1 131 ? 79.564 19.114 168.949 1.00 106.47 635 GLN A CA 1
ATOM 708 C C . GLN A 1 131 ? 80.809 19.711 168.307 1.00 104.29 635 GLN A C 1
ATOM 709 O O . GLN A 1 131 ? 80.708 20.392 167.281 1.00 105.77 635 GLN A O 1
ATOM 715 N N . ILE A 1 132 ? 81.984 19.482 168.890 1.00 105.45 636 ILE A N 1
ATOM 716 C CA . ILE A 1 132 ? 83.193 19.997 168.263 1.00 104.49 636 ILE A CA 1
ATOM 717 C C . ILE A 1 132 ? 83.559 19.153 167.052 1.00 108.22 636 ILE A C 1
ATOM 718 O O . ILE A 1 132 ? 84.163 19.658 166.099 1.00 105.97 636 ILE A O 1
ATOM 723 N N . ARG A 1 133 ? 83.209 17.864 167.062 1.00 117.93 637 ARG A N 1
ATOM 724 C CA . ARG A 1 133 ? 83.326 17.072 165.845 1.00 113.75 637 ARG A CA 1
ATOM 725 C C . ARG A 1 133 ? 82.417 17.633 164.761 1.00 113.83 637 ARG A C 1
ATOM 726 O O . ARG A 1 133 ? 82.773 17.642 163.576 1.00 114.87 637 ARG A O 1
ATOM 734 N N . GLN A 1 134 ? 81.230 18.099 165.154 1.00 108.21 638 GLN A N 1
ATOM 735 C CA . GLN A 1 134 ? 80.307 18.702 164.201 1.00 107.00 638 GLN A CA 1
ATOM 736 C C . GLN A 1 134 ? 80.887 19.978 163.599 1.00 103.57 638 GLN A C 1
ATOM 737 O O . GLN A 1 134 ? 80.673 20.270 162.416 1.00 107.70 638 GLN A O 1
ATOM 743 N N . VAL A 1 135 ? 81.599 20.764 164.408 1.00 105.17 639 VAL A N 1
ATOM 744 C CA . VAL A 1 135 ? 82.153 22.030 163.934 1.00 99.79 639 VAL A CA 1
ATOM 745 C C . VAL A 1 135 ? 83.328 21.804 162.989 1.00 102.39 639 VAL A C 1
ATOM 746 O O . VAL A 1 135 ? 83.514 22.549 162.020 1.00 98.64 639 VAL A O 1
ATOM 750 N N . LEU A 1 136 ? 84.151 20.791 163.256 1.00 101.63 640 LEU A N 1
ATOM 751 C CA . LEU A 1 136 ? 85.259 20.508 162.351 1.00 102.57 640 LEU A CA 1
ATOM 752 C C . LEU A 1 136 ? 84.747 20.044 160.994 1.00 103.98 640 LEU A C 1
ATOM 753 O O . LEU A 1 136 ? 85.227 20.498 159.949 1.00 102.72 640 LEU A O 1
ATOM 758 N N . GLN A 1 137 ? 83.772 19.135 160.994 1.00 103.54 641 GLN A N 1
ATOM 759 C CA . GLN A 1 137 ? 83.152 18.673 159.758 1.00 106.40 641 GLN A CA 1
ATOM 760 C C . GLN A 1 137 ? 82.686 19.846 158.900 1.00 103.45 641 GLN A C 1
ATOM 761 O O . GLN A 1 137 ? 83.134 20.022 157.762 1.00 104.55 641 GLN A O 1
ATOM 767 N N . ASN A 1 138 ? 81.766 20.652 159.438 1.00 94.92 642 ASN A N 1
ATOM 768 C CA . ASN A 1 138 ? 81.129 21.705 158.652 1.00 95.04 642 ASN A CA 1
ATOM 769 C C . ASN A 1 138 ? 82.145 22.630 157.999 1.00 91.28 642 ASN A C 1
ATOM 770 O O . ASN A 1 138 ? 81.912 23.137 156.895 1.00 86.39 642 ASN A O 1
ATOM 775 N N . LEU A 1 139 ? 83.261 22.895 158.679 1.00 95.58 643 LEU A N 1
ATOM 776 C CA . LEU A 1 139 ? 84.270 23.782 158.112 1.00 95.45 643 LEU A CA 1
ATOM 777 C C . LEU A 1 139 ? 85.150 23.043 157.112 1.00 89.89 643 LEU A C 1
ATOM 778 O O . LEU A 1 139 ? 85.441 23.567 156.031 1.00 91.52 643 LEU A O 1
ATOM 783 N N . ILE A 1 140 ? 85.577 21.827 157.456 1.00 94.07 644 ILE A N 1
ATOM 784 C CA . ILE A 1 140 ? 86.417 21.056 156.548 1.00 95.26 644 ILE A CA 1
ATOM 785 C C . ILE A 1 140 ? 85.624 20.615 155.323 1.00 96.51 644 ILE A C 1
ATOM 786 O O . ILE A 1 140 ? 86.142 20.610 154.199 1.00 96.22 644 ILE A O 1
ATOM 791 N N . ALA A 1 141 ? 84.360 20.229 155.520 1.00 92.32 645 ALA A N 1
ATOM 792 C CA . ALA A 1 141 ? 83.495 19.885 154.394 1.00 88.40 645 ALA A CA 1
ATOM 793 C C . ALA A 1 141 ? 83.206 21.097 153.522 1.00 88.49 645 ALA A C 1
ATOM 794 O O . ALA A 1 141 ? 83.229 21.005 152.289 1.00 98.50 645 ALA A O 1
ATOM 796 N N . ASN A 1 142 ? 82.922 22.235 154.145 1.00 89.67 646 ASN A N 1
ATOM 797 C CA . ASN A 1 142 ? 82.701 23.449 153.376 1.00 91.53 646 ASN A CA 1
ATOM 798 C C . ASN A 1 142 ? 83.968 23.848 152.639 1.00 90.05 646 ASN A C 1
ATOM 799 O O . ASN A 1 142 ? 83.907 24.388 151.529 1.00 90.21 646 ASN A O 1
ATOM 804 N N . SER A 1 143 ? 85.125 23.567 153.234 1.00 93.21 647 SER A N 1
ATOM 805 C CA . SER A 1 143 ? 86.390 23.889 152.597 1.00 94.32 647 SER A CA 1
ATOM 806 C C . SER A 1 143 ? 86.689 22.933 151.451 1.00 101.91 647 SER A C 1
ATOM 807 O O . SER A 1 143 ? 87.341 23.322 150.475 1.00 104.08 647 SER A O 1
ATOM 810 N N . LEU A 1 144 ? 86.212 21.686 151.550 1.00 109.95 648 LEU A N 1
ATOM 811 C CA . LEU A 1 144 ? 86.286 20.753 150.428 1.00 104.24 648 LEU A CA 1
ATOM 812 C C . LEU A 1 144 ? 85.279 21.117 149.339 1.00 101.27 648 LEU A C 1
ATOM 813 O O . LEU A 1 144 ? 85.631 21.177 148.156 1.00 100.91 648 LEU A O 1
ATOM 818 N N . LYS A 1 145 ? 84.024 21.381 149.718 1.00 102.72 649 LYS A N 1
ATOM 819 C CA . LYS A 1 145 ? 82.989 21.677 148.727 1.00 99.51 649 LYS A CA 1
ATOM 820 C C . LYS A 1 145 ? 83.338 22.904 147.888 1.00 102.61 649 LYS A C 1
ATOM 821 O O . LYS A 1 145 ? 83.145 22.906 146.666 1.00 106.51 649 LYS A O 1
ATOM 827 N N . TYR A 1 146 ? 83.847 23.961 148.520 1.00 105.64 650 TYR A N 1
ATOM 828 C CA . TYR A 1 146 ? 84.194 25.190 147.805 1.00 107.37 650 TYR A CA 1
ATOM 829 C C . TYR A 1 146 ? 85.693 25.175 147.514 1.00 118.14 650 TYR A C 1
ATOM 830 O O . TYR A 1 146 ? 86.491 25.916 148.092 1.00 116.70 650 TYR A O 1
ATOM 839 N N . ARG A 1 147 ? 86.069 24.241 146.645 1.00 125.39 651 ARG A N 1
ATOM 840 C CA . ARG A 1 147 ? 87.400 24.095 146.075 1.00 129.75 651 ARG A CA 1
ATOM 841 C C . ARG A 1 147 ? 87.426 24.581 144.628 1.00 132.03 651 ARG A C 1
ATOM 842 O O . ARG A 1 147 ? 86.402 24.616 143.939 1.00 130.68 651 ARG A O 1
ATOM 850 N N . ASP A 1 148 ? 88.623 24.951 144.166 1.00 147.21 652 ASP A N 1
ATOM 851 C CA . ASP A 1 148 ? 88.746 25.449 142.797 1.00 150.03 652 ASP A CA 1
ATOM 852 C C . ASP A 1 148 ? 89.114 24.321 141.830 1.00 154.13 652 ASP A C 1
ATOM 853 O O . ASP A 1 148 ? 90.021 23.533 142.112 1.00 158.02 652 ASP A O 1
ATOM 858 N N . PRO A 1 149 ? 88.425 24.232 140.687 1.00 142.16 653 PRO A N 1
ATOM 859 C CA . PRO A 1 149 ? 88.686 23.137 139.736 1.00 145.25 653 PRO A CA 1
ATOM 860 C C . PRO A 1 149 ? 89.998 23.261 138.979 1.00 153.68 653 PRO A C 1
ATOM 861 O O . PRO A 1 149 ? 90.306 22.386 138.158 1.00 141.70 653 PRO A O 1
ATOM 865 N N . ALA A 1 150 ? 90.773 24.314 139.223 1.00 154.92 654 ALA A N 1
ATOM 866 C CA . ALA A 1 150 ? 92.019 24.557 138.515 1.00 147.00 654 ALA A CA 1
ATOM 867 C C . ALA A 1 150 ? 93.246 24.228 139.352 1.00 157.53 654 ALA A C 1
ATOM 868 O O . ALA A 1 150 ? 94.337 24.054 138.794 1.00 161.55 654 ALA A O 1
ATOM 870 N N . ARG A 1 151 ? 93.078 24.082 140.664 1.00 167.97 655 ARG A N 1
ATOM 871 C CA . ARG A 1 151 ? 94.177 23.896 141.565 1.00 166.91 655 ARG A CA 1
ATOM 872 C C . ARG A 1 151 ? 93.840 22.764 142.521 1.00 162.61 655 ARG A C 1
ATOM 873 O O . ARG A 1 151 ? 92.724 22.738 143.070 1.00 165.95 655 ARG A O 1
ATOM 881 N N . PRO A 1 152 ? 94.750 21.818 142.739 1.00 159.24 656 PRO A N 1
ATOM 882 C CA . PRO A 1 152 ? 94.536 20.848 143.813 1.00 154.30 656 PRO A CA 1
ATOM 883 C C . PRO A 1 152 ? 94.440 21.635 145.104 1.00 153.70 656 PRO A C 1
ATOM 884 O O . PRO A 1 152 ? 95.395 22.302 145.507 1.00 159.72 656 PRO A O 1
ATOM 888 N N . CYS A 1 153 ? 93.280 21.590 145.745 1.00 161.57 657 CYS A N 1
ATOM 889 C CA . CYS A 1 153 ? 93.123 22.444 146.907 1.00 162.47 657 CYS A CA 1
ATOM 890 C C . CYS A 1 153 ? 93.985 21.877 148.020 1.00 162.74 657 CYS A C 1
ATOM 891 O O . CYS A 1 153 ? 93.991 20.668 148.265 1.00 163.88 657 CYS A O 1
ATOM 894 N N . ARG A 1 154 ? 94.717 22.752 148.696 1.00 158.87 658 ARG A N 1
ATOM 895 C CA . ARG A 1 154 ? 95.630 22.338 149.747 1.00 154.29 658 ARG A CA 1
ATOM 896 C C . ARG A 1 154 ? 95.101 22.908 151.051 1.00 153.15 658 ARG A C 1
ATOM 897 O O . ARG A 1 154 ? 94.883 24.118 151.165 1.00 160.63 658 ARG A O 1
ATOM 905 N N . ILE A 1 155 ? 94.929 22.034 152.036 1.00 151.69 659 ILE A N 1
ATOM 906 C CA . ILE A 1 155 ? 94.205 22.355 153.255 1.00 142.35 659 ILE A CA 1
ATOM 907 C C . ILE A 1 155 ? 95.130 22.243 154.454 1.00 146.22 659 ILE A C 1
ATOM 908 O O . ILE A 1 155 ? 96.038 21.406 154.501 1.00 145.55 659 ILE A O 1
ATOM 913 N N . ARG A 1 156 ? 94.896 23.122 155.422 1.00 141.42 660 ARG A N 1
ATOM 914 C CA . ARG A 1 156 ? 95.715 23.226 156.617 1.00 140.07 660 ARG A CA 1
ATOM 915 C C . ARG A 1 156 ? 94.777 23.313 157.807 1.00 131.52 660 ARG A C 1
ATOM 916 O O . ARG A 1 156 ? 93.888 24.170 157.829 1.00 137.01 660 ARG A O 1
ATOM 924 N N . ILE A 1 157 ? 94.960 22.427 158.783 1.00 130.01 661 ILE A N 1
ATOM 925 C CA . ILE A 1 157 ? 94.184 22.461 160.017 1.00 122.89 661 ILE A CA 1
ATOM 926 C C . ILE A 1 157 ? 95.191 22.639 161.143 1.00 129.57 661 ILE A C 1
ATOM 927 O O . ILE A 1 157 ? 95.753 21.657 161.644 1.00 141.88 661 ILE A O 1
ATOM 932 N N . PHE A 1 158 ? 95.424 23.877 161.545 1.00 126.40 662 PHE A N 1
ATOM 933 C CA . PHE A 1 158 ? 96.363 24.186 162.610 1.00 123.57 662 PHE A CA 1
ATOM 934 C C . PHE A 1 158 ? 95.628 24.789 163.803 1.00 126.07 662 PHE A C 1
ATOM 935 O O . PHE A 1 158 ? 94.403 24.926 163.810 1.00 123.29 662 PHE A O 1
ATOM 943 N N . ALA A 1 159 ? 96.405 25.144 164.819 1.00 132.64 663 ALA A N 1
ATOM 944 C CA . ALA A 1 159 ? 95.908 25.835 165.996 1.00 133.91 663 ALA A CA 1
ATOM 945 C C . ALA A 1 159 ? 97.023 26.738 166.497 1.00 141.61 663 ALA A C 1
ATOM 946 O O . ALA A 1 159 ? 98.195 26.352 166.479 1.00 148.75 663 ALA A O 1
ATOM 948 N N . GLN A 1 160 ? 96.654 27.951 166.905 1.00 137.21 664 GLN A N 1
ATOM 949 C CA . GLN A 1 160 ? 97.589 28.932 167.418 1.00 147.59 664 GLN A CA 1
ATOM 950 C C . GLN A 1 160 ? 96.906 29.633 168.583 1.00 150.03 664 GLN A C 1
ATOM 951 O O . GLN A 1 160 ? 95.712 29.962 168.500 1.00 140.93 664 GLN A O 1
ATOM 957 N N . PRO A 1 161 ? 97.630 29.855 169.688 1.00 157.21 665 PRO A N 1
ATOM 958 C CA . PRO A 1 161 ? 97.076 30.551 170.854 1.00 159.74 665 PRO A CA 1
ATOM 959 C C . PRO A 1 161 ? 96.454 31.894 170.484 1.00 162.06 665 PRO A C 1
ATOM 960 O O . PRO A 1 161 ? 96.981 32.929 170.886 1.00 154.81 665 PRO A O 1
ATOM 964 N N . ALA A 1 175 ? 93.240 32.247 175.071 1.00 131.79 679 ALA A N 1
ATOM 965 C CA . ALA A 1 175 ? 92.230 31.533 174.297 1.00 129.20 679 ALA A CA 1
ATOM 966 C C . ALA A 1 175 ? 92.879 30.795 173.128 1.00 129.98 679 ALA A C 1
ATOM 967 O O . ALA A 1 175 ? 93.685 31.361 172.390 1.00 129.62 679 ALA A O 1
ATOM 969 N N . ILE A 1 176 ? 92.544 29.517 172.989 1.00 141.82 680 ILE A N 1
ATOM 970 C CA . ILE A 1 176 ? 93.039 28.696 171.888 1.00 133.57 680 ILE A CA 1
ATOM 971 C C . ILE A 1 176 ? 92.155 28.891 170.661 1.00 134.81 680 ILE A C 1
ATOM 972 O O . ILE A 1 176 ? 90.923 28.808 170.747 1.00 130.86 680 ILE A O 1
ATOM 977 N N . ARG A 1 177 ? 92.783 29.179 169.518 1.00 126.85 681 ARG A N 1
ATOM 978 C CA . ARG A 1 177 ? 92.083 29.405 168.257 1.00 112.64 681 ARG A CA 1
ATOM 979 C C . ARG A 1 177 ? 92.491 28.341 167.248 1.00 117.68 681 ARG A C 1
ATOM 980 O O . ARG A 1 177 ? 93.676 28.218 166.917 1.00 128.47 681 ARG A O 1
ATOM 988 N N . ILE A 1 178 ? 91.513 27.568 166.773 1.00 116.00 682 ILE A N 1
ATOM 989 C CA . ILE A 1 178 ? 91.723 26.523 165.775 1.00 113.36 682 ILE A CA 1
ATOM 990 C C . ILE A 1 178 ? 91.330 27.046 164.402 1.00 108.95 682 ILE A C 1
ATOM 991 O O . ILE A 1 178 ? 90.294 27.706 164.249 1.00 98.36 682 ILE A O 1
ATOM 996 N N . CYS A 1 179 ? 92.141 26.726 163.393 1.00 109.00 683 CYS A N 1
ATOM 997 C CA . CYS A 1 179 ? 91.968 27.267 162.053 1.00 105.49 683 CYS A CA 1
ATOM 998 C C . CYS A 1 179 ? 91.995 26.173 160.996 1.00 113.69 683 CYS A C 1
ATOM 999 O O . CYS A 1 179 ? 92.693 25.162 161.125 1.00 117.53 683 CYS A O 1
ATOM 1002 N N . VAL A 1 180 ? 91.209 26.394 159.947 1.00 110.61 684 VAL A N 1
ATOM 1003 C CA . VAL A 1 180 ? 91.239 25.583 158.740 1.00 113.41 684 VAL A CA 1
ATOM 1004 C C . VAL A 1 180 ? 91.497 26.546 157.590 1.00 112.44 684 VAL A C 1
ATOM 1005 O O . VAL A 1 180 ? 90.627 27.348 157.229 1.00 109.76 684 VAL A O 1
ATOM 1009 N N . THR A 1 181 ? 92.705 26.496 157.039 1.00 116.97 685 THR A N 1
ATOM 1010 C CA . THR A 1 181 ? 93.058 27.279 155.866 1.00 115.21 685 THR A CA 1
ATOM 1011 C C . THR A 1 181 ? 92.912 26.393 154.640 1.00 122.89 685 THR A C 1
ATOM 1012 O O . THR A 1 181 ? 93.253 25.208 154.677 1.00 131.76 685 THR A O 1
ATOM 1016 N N . ASP A 1 182 ? 92.397 26.966 153.555 1.00 119.33 686 ASP A N 1
ATOM 1017 C CA . ASP A 1 182 ? 92.176 26.199 152.341 1.00 112.40 686 ASP A CA 1
ATOM 1018 C C . ASP A 1 182 ? 92.685 26.943 151.118 1.00 125.40 686 ASP A C 1
ATOM 1019 O O . ASP A 1 182 ? 92.572 28.169 151.021 1.00 115.91 686 ASP A O 1
ATOM 1024 N N . ASN A 1 183 ? 93.275 26.184 150.195 1.00 137.32 687 ASN A N 1
ATOM 1025 C CA . ASN A 1 183 ? 93.589 26.695 148.864 1.00 139.61 687 ASN A CA 1
ATOM 1026 C C . ASN A 1 183 ? 92.398 26.375 147.963 1.00 150.63 687 ASN A C 1
ATOM 1027 O O . ASN A 1 183 ? 92.445 25.533 147.066 1.00 144.27 687 ASN A O 1
ATOM 1032 N N . GLY A 1 184 ? 91.308 27.078 148.238 1.00 132.88 688 GLY A N 1
ATOM 1033 C CA . GLY A 1 184 ? 90.048 26.882 147.557 1.00 127.45 688 GLY A CA 1
ATOM 1034 C C . GLY A 1 184 ? 89.516 28.173 146.984 1.00 122.13 688 GLY A C 1
ATOM 1035 O O . GLY A 1 184 ? 90.264 29.141 146.816 1.00 117.74 688 GLY A O 1
ATOM 1036 N N . ILE A 1 185 ? 88.219 28.186 146.666 1.00 119.73 689 ILE A N 1
ATOM 1037 C CA . ILE A 1 185 ? 87.581 29.424 146.276 1.00 112.20 689 ILE A CA 1
ATOM 1038 C C . ILE A 1 185 ? 87.682 30.403 147.435 1.00 123.06 689 ILE A C 1
ATOM 1039 O O . ILE A 1 185 ? 87.771 30.025 148.608 1.00 126.44 689 ILE A O 1
ATOM 1044 N N . GLY A 1 186 ? 87.660 31.684 147.102 1.00 129.58 690 GLY A N 1
ATOM 1045 C CA . GLY A 1 186 ? 87.541 32.711 148.104 1.00 127.87 690 GLY A CA 1
ATOM 1046 C C . GLY A 1 186 ? 86.105 33.184 148.111 1.00 119.43 690 GLY A C 1
ATOM 1047 O O . GLY A 1 186 ? 85.282 32.754 147.307 1.00 124.96 690 GLY A O 1
ATOM 1048 N N . PHE A 1 187 ? 85.810 34.094 149.027 1.00 106.38 691 PHE A N 1
ATOM 1049 C CA . PHE A 1 187 ? 84.568 34.833 148.922 1.00 107.46 691 PHE A CA 1
ATOM 1050 C C . PHE A 1 187 ? 84.861 36.299 149.190 1.00 105.42 691 PHE A C 1
ATOM 1051 O O . PHE A 1 187 ? 85.883 36.656 149.784 1.00 119.65 691 PHE A O 1
ATOM 1059 N N . ASP A 1 188 ? 83.943 37.146 148.748 1.00 111.24 692 ASP A N 1
ATOM 1060 C CA . ASP A 1 188 ? 84.163 38.581 148.764 1.00 113.65 692 ASP A CA 1
ATOM 1061 C C . ASP A 1 188 ? 83.649 39.159 150.073 1.00 121.99 692 ASP A C 1
ATOM 1062 O O . ASP A 1 188 ? 82.559 38.805 150.535 1.00 120.17 692 ASP A O 1
ATOM 1067 N N . LYS A 1 189 ? 84.433 40.064 150.659 1.00 121.50 693 LYS A N 1
ATOM 1068 C CA . LYS A 1 189 ? 84.148 40.558 151.999 1.00 114.12 693 LYS A CA 1
ATOM 1069 C C . LYS A 1 189 ? 82.884 41.403 152.061 1.00 112.67 693 LYS A C 1
ATOM 1070 O O . LYS A 1 189 ? 82.504 41.834 153.156 1.00 108.41 693 LYS A O 1
ATOM 1076 N N . LYS A 1 190 ? 82.240 41.670 150.924 1.00 105.26 694 LYS A N 1
ATOM 1077 C CA . LYS A 1 190 ? 80.959 42.356 150.958 1.00 101.47 694 LYS A CA 1
ATOM 1078 C C . LYS A 1 190 ? 79.826 41.442 151.403 1.00 101.53 694 LYS A C 1
ATOM 1079 O O . LYS A 1 190 ? 78.758 41.939 151.773 1.00 99.34 694 LYS A O 1
ATOM 1085 N N . TYR A 1 191 ? 80.040 40.126 151.385 1.00 103.60 695 TYR A N 1
ATOM 1086 C CA . TYR A 1 191 ? 78.999 39.138 151.645 1.00 101.61 695 TYR A CA 1
ATOM 1087 C C . TYR A 1 191 ? 79.174 38.395 152.970 1.00 101.31 695 TYR A C 1
ATOM 1088 O O . TYR A 1 191 ? 78.438 37.437 153.227 1.00 100.33 695 TYR A O 1
ATOM 1097 N N . ILE A 1 192 ? 80.148 38.788 153.800 1.00 106.14 696 ILE A N 1
ATOM 1098 C CA . ILE A 1 192 ? 80.443 38.062 155.039 1.00 99.33 696 ILE A CA 1
ATOM 1099 C C . ILE A 1 192 ? 79.199 37.930 155.894 1.00 95.12 696 ILE A C 1
ATOM 1100 O O . ILE A 1 192 ? 79.019 36.931 156.602 1.00 95.60 696 ILE A O 1
ATOM 1105 N N . ASP A 1 193 ? 78.327 38.935 155.864 1.00 94.09 697 ASP A N 1
ATOM 1106 C CA . ASP A 1 193 ? 77.074 38.820 156.595 1.00 95.88 697 ASP A CA 1
ATOM 1107 C C . ASP A 1 193 ? 76.219 37.695 156.015 1.00 98.25 697 ASP A C 1
ATOM 1108 O O . ASP A 1 193 ? 75.567 36.955 156.764 1.00 93.81 697 ASP A O 1
ATOM 1113 N N . GLN A 1 194 ? 76.211 37.544 154.682 1.00 103.96 698 GLN A N 1
ATOM 1114 C CA . GLN A 1 194 ? 75.480 36.431 154.080 1.00 94.69 698 GLN A CA 1
ATOM 1115 C C . GLN A 1 194 ? 76.153 35.105 154.409 1.00 87.45 698 GLN A C 1
ATOM 1116 O O . GLN A 1 194 ? 75.477 34.099 154.664 1.00 87.48 698 GLN A O 1
ATOM 1122 N N . VAL A 1 195 ? 77.488 35.087 154.403 1.00 89.96 699 VAL A N 1
ATOM 1123 C CA . VAL A 1 195 ? 78.217 33.841 154.602 1.00 83.25 699 VAL A CA 1
ATOM 1124 C C . VAL A 1 195 ? 77.769 33.171 155.888 1.00 79.73 699 VAL A C 1
ATOM 1125 O O . VAL A 1 195 ? 77.613 31.946 155.945 1.00 80.30 699 VAL A O 1
ATOM 1129 N N . PHE A 1 196 ? 77.555 33.958 156.941 1.00 81.20 700 PHE A N 1
ATOM 1130 C CA . PHE A 1 196 ? 77.192 33.424 158.244 1.00 78.57 700 PHE A CA 1
ATOM 1131 C C . PHE A 1 196 ? 75.691 33.432 158.483 1.00 88.15 700 PHE A C 1
ATOM 1132 O O . PHE A 1 196 ? 75.244 33.029 159.562 1.00 79.27 700 PHE A O 1
ATOM 1140 N N . GLU A 1 197 ? 74.906 33.866 157.499 1.00 101.67 701 GLU A N 1
ATOM 1141 C CA . GLU A 1 197 ? 73.465 33.877 157.661 1.00 100.13 701 GLU A CA 1
ATOM 1142 C C . GLU A 1 197 ? 72.898 32.516 157.282 1.00 103.38 701 GLU A C 1
ATOM 1143 O O . GLU A 1 197 ? 73.359 31.896 156.318 1.00 104.71 701 GLU A O 1
ATOM 1149 N N . PRO A 1 198 ? 71.900 32.035 158.011 1.00 87.01 702 PRO A N 1
ATOM 1150 C CA . PRO A 1 198 ? 71.347 30.719 157.698 1.00 92.07 702 PRO A CA 1
ATOM 1151 C C . PRO A 1 198 ? 70.414 30.844 156.513 1.00 94.22 702 PRO A C 1
ATOM 1152 O O . PRO A 1 198 ? 69.686 31.829 156.363 1.00 92.63 702 PRO A O 1
ATOM 1156 N N . PHE A 1 199 ? 70.439 29.823 155.667 1.00 90.07 703 PHE A N 1
ATOM 1157 C CA . PHE A 1 199 ? 69.609 29.719 154.481 1.00 86.66 703 PHE A CA 1
ATOM 1158 C C . PHE A 1 199 ? 69.989 30.762 153.438 1.00 96.46 703 PHE A C 1
ATOM 1159 O O . PHE A 1 199 ? 69.356 30.814 152.377 1.00 117.92 703 PHE A O 1
ATOM 1167 N N . GLN A 1 200 ? 70.995 31.600 153.702 1.00 93.94 704 GLN A N 1
ATOM 1168 C CA . GLN A 1 200 ? 71.559 32.499 152.698 1.00 95.29 704 GLN A CA 1
ATOM 1169 C C . GLN A 1 200 ? 72.934 32.004 152.284 1.00 100.01 704 GLN A C 1
ATOM 1170 O O . GLN A 1 200 ? 73.922 32.233 152.989 1.00 96.56 704 GLN A O 1
ATOM 1176 N N . ARG A 1 201 ? 72.981 31.339 151.138 1.00 104.36 705 ARG A N 1
ATOM 1177 C CA . ARG A 1 201 ? 74.205 30.904 150.495 1.00 100.77 705 ARG A CA 1
ATOM 1178 C C . ARG A 1 201 ? 74.631 31.964 149.488 1.00 106.13 705 ARG A C 1
ATOM 1179 O O . ARG A 1 201 ? 73.840 32.805 149.058 1.00 111.30 705 ARG A O 1
ATOM 1187 N N . LEU A 1 202 ? 75.905 31.928 149.124 1.00 106.96 706 LEU A N 1
ATOM 1188 C CA . LEU A 1 202 ? 76.428 32.841 148.120 1.00 107.37 706 LEU A CA 1
ATOM 1189 C C . LEU A 1 202 ? 76.289 32.275 146.716 1.00 114.39 706 LEU A C 1
ATOM 1190 O O . LEU A 1 202 ? 76.652 32.951 145.745 1.00 110.88 706 LEU A O 1
ATOM 1195 N N . HIS A 1 203 ? 75.793 31.042 146.592 1.00 120.83 707 HIS A N 1
ATOM 1196 C CA . HIS A 1 203 ? 75.782 30.329 145.327 1.00 122.48 707 HIS A CA 1
ATOM 1197 C C . HIS A 1 203 ? 74.405 29.761 145.016 1.00 123.42 707 HIS A C 1
ATOM 1198 O O . HIS A 1 203 ? 73.606 29.491 145.918 1.00 120.75 707 HIS A O 1
ATOM 1205 N N . GLY A 1 204 ? 74.129 29.600 143.722 1.00 120.63 708 GLY A N 1
ATOM 1206 C CA . GLY A 1 204 ? 72.982 28.841 143.286 1.00 123.60 708 GLY A CA 1
ATOM 1207 C C . GLY A 1 204 ? 73.189 27.368 143.600 1.00 122.98 708 GLY A C 1
ATOM 1208 O O . GLY A 1 204 ? 74.321 26.911 143.794 1.00 120.33 708 GLY A O 1
ATOM 1209 N N . PRO A 1 205 ? 72.102 26.591 143.660 1.00 118.58 709 PRO A N 1
ATOM 1210 C CA . PRO A 1 205 ? 72.241 25.165 143.999 1.00 117.26 709 PRO A CA 1
ATOM 1211 C C . PRO A 1 205 ? 72.792 24.280 142.888 1.00 123.42 709 PRO A C 1
ATOM 1212 O O . PRO A 1 205 ? 73.112 23.116 143.163 1.00 122.20 709 PRO A O 1
ATOM 1216 N N . ASP A 1 206 ? 72.914 24.766 141.652 1.00 141.10 710 ASP A N 1
ATOM 1217 C CA . ASP A 1 206 ? 73.359 23.889 140.572 1.00 148.80 710 ASP A CA 1
ATOM 1218 C C . ASP A 1 206 ? 74.851 23.599 140.668 1.00 142.54 710 ASP A C 1
ATOM 1219 O O . ASP A 1 206 ? 75.265 22.442 140.805 1.00 141.24 710 ASP A O 1
ATOM 1224 N N . ASP A 1 207 ? 75.672 24.648 140.648 1.00 137.85 711 ASP A N 1
ATOM 1225 C CA . ASP A 1 207 ? 77.122 24.490 140.598 1.00 135.28 711 ASP A CA 1
ATOM 1226 C C . ASP A 1 207 ? 77.736 24.163 141.949 1.00 120.20 711 ASP A C 1
ATOM 1227 O O . ASP A 1 207 ? 78.831 23.591 141.995 1.00 116.07 711 ASP A O 1
ATOM 1232 N N . TYR A 1 208 ? 77.067 24.519 143.037 1.00 122.74 712 TYR A N 1
ATOM 1233 C CA . TYR A 1 208 ? 77.478 24.124 144.377 1.00 118.71 712 TYR A CA 1
ATOM 1234 C C . TYR A 1 208 ? 76.243 23.750 145.176 1.00 111.99 712 TYR A C 1
ATOM 1235 O O . TYR A 1 208 ? 75.333 24.566 145.351 1.00 112.46 712 TYR A O 1
ATOM 1244 N N . GLU A 1 209 ? 76.223 22.521 145.668 1.00 119.26 713 GLU A N 1
ATOM 1245 C CA . GLU A 1 209 ? 75.125 22.030 146.477 1.00 114.73 713 GLU A CA 1
ATOM 1246 C C . GLU A 1 209 ? 75.403 22.364 147.940 1.00 114.75 713 GLU A C 1
ATOM 1247 O O . GLU A 1 209 ? 76.514 22.755 148.312 1.00 125.76 713 GLU A O 1
ATOM 1253 N N . GLY A 1 210 ? 74.337 22.368 148.739 1.00 106.60 714 GLY A N 1
ATOM 1254 C CA . GLY A 1 210 ? 74.446 22.580 150.171 1.00 99.61 714 GLY A CA 1
ATOM 1255 C C . GLY A 1 210 ? 73.107 22.965 150.767 1.00 98.75 714 GLY A C 1
ATOM 1256 O O . GLY A 1 210 ? 72.109 23.047 150.043 1.00 105.19 714 GLY A O 1
ATOM 1257 N N . SER A 1 211 ? 73.068 23.224 152.080 1.00 90.37 715 SER A N 1
ATOM 1258 C CA . SER A 1 211 ? 71.823 23.513 152.779 1.00 80.80 715 SER A CA 1
ATOM 1259 C C . SER A 1 211 ? 71.756 24.914 153.363 1.00 86.16 715 SER A C 1
ATOM 1260 O O . SER A 1 211 ? 70.654 25.377 153.680 1.00 76.92 715 SER A O 1
ATOM 1263 N N . GLY A 1 212 ? 72.885 25.605 153.508 1.00 88.03 716 GLY A N 1
ATOM 1264 C CA . GLY A 1 212 ? 72.885 26.974 153.983 1.00 81.98 716 GLY A CA 1
ATOM 1265 C C . GLY A 1 212 ? 72.914 27.174 155.484 1.00 80.18 716 GLY A C 1
ATOM 1266 O O . GLY A 1 212 ? 72.934 28.326 155.934 1.00 83.63 716 GLY A O 1
ATOM 1267 N N . ILE A 1 213 ? 72.901 26.105 156.277 1.00 88.56 717 ILE A N 1
ATOM 1268 C CA . ILE A 1 213 ? 72.944 26.211 157.735 1.00 85.64 717 ILE A CA 1
ATOM 1269 C C . ILE A 1 213 ? 74.323 25.912 158.309 1.00 89.43 717 ILE A C 1
ATOM 1270 O O . ILE A 1 213 ? 74.528 26.092 159.521 1.00 92.09 717 ILE A O 1
ATOM 1275 N N . GLY A 1 214 ? 75.272 25.463 157.489 1.00 87.11 718 GLY A N 1
ATOM 1276 C CA . GLY A 1 214 ? 76.540 24.969 157.995 1.00 83.55 718 GLY A CA 1
ATOM 1277 C C . GLY A 1 214 ? 77.222 25.877 159.000 1.00 74.13 718 GLY A C 1
ATOM 1278 O O . GLY A 1 214 ? 77.521 25.436 160.113 1.00 69.90 718 GLY A O 1
ATOM 1279 N N . LEU A 1 215 ? 77.501 27.131 158.628 1.00 80.39 719 LEU A N 1
ATOM 1280 C CA . LEU A 1 215 ? 78.272 27.997 159.517 1.00 73.65 719 LEU A CA 1
ATOM 1281 C C . LEU A 1 215 ? 77.410 28.587 160.620 1.00 76.56 719 LEU A C 1
ATOM 1282 O O . LEU A 1 215 ? 77.915 28.883 161.708 1.00 80.46 719 LEU A O 1
ATOM 1287 N N . ALA A 1 216 ? 76.119 28.782 160.361 1.00 81.77 720 ALA A N 1
ATOM 1288 C CA . ALA A 1 216 ? 75.226 29.139 161.454 1.00 83.19 720 ALA A CA 1
ATOM 1289 C C . ALA A 1 216 ? 75.206 28.054 162.523 1.00 73.14 720 ALA A C 1
ATOM 1290 O O . ALA A 1 216 ? 75.045 28.353 163.711 1.00 71.12 720 ALA A O 1
ATOM 1292 N N . ILE A 1 217 ? 75.350 26.794 162.113 1.00 83.91 721 ILE A N 1
ATOM 1293 C CA . ILE A 1 217 ? 75.449 25.687 163.057 1.00 85.76 721 ILE A CA 1
ATOM 1294 C C . ILE A 1 217 ? 76.694 25.855 163.919 1.00 88.16 721 ILE A C 1
ATOM 1295 O O . ILE A 1 217 ? 76.634 25.863 165.155 1.00 88.75 721 ILE A O 1
ATOM 1300 N N . CYS A 1 218 ? 77.851 25.969 163.257 1.00 81.48 722 CYS A N 1
ATOM 1301 C CA . CYS A 1 218 ? 79.126 26.136 163.944 1.00 76.06 722 CYS A CA 1
ATOM 1302 C C . CYS A 1 218 ? 79.061 27.222 165.006 1.00 79.43 722 CYS A C 1
ATOM 1303 O O . CYS A 1 218 ? 79.609 27.067 166.103 1.00 83.08 722 CYS A O 1
ATOM 1306 N N . ARG A 1 219 ? 78.405 28.340 164.689 1.00 81.80 723 ARG A N 1
ATOM 1307 C CA . ARG A 1 219 ? 78.431 29.498 165.575 1.00 74.12 723 ARG A CA 1
ATOM 1308 C C . ARG A 1 219 ? 77.681 29.233 166.874 1.00 73.24 723 ARG A C 1
ATOM 1309 O O . ARG A 1 219 ? 78.114 29.681 167.940 1.00 85.69 723 ARG A O 1
ATOM 1317 N N . LYS A 1 220 ? 76.550 28.520 166.811 1.00 73.37 724 LYS A N 1
ATOM 1318 C CA . LYS A 1 220 ? 75.823 28.214 168.039 1.00 74.88 724 LYS A CA 1
ATOM 1319 C C . LYS A 1 220 ? 76.603 27.230 168.899 1.00 79.41 724 LYS A C 1
ATOM 1320 O O . LYS A 1 220 ? 76.510 27.270 170.131 1.00 84.24 724 LYS A O 1
ATOM 1326 N N . ILE A 1 221 ? 77.364 26.335 168.268 1.00 86.32 725 ILE A N 1
ATOM 1327 C CA . ILE A 1 221 ? 78.224 25.426 169.016 1.00 85.67 725 ILE A CA 1
ATOM 1328 C C . ILE A 1 221 ? 79.372 26.183 169.671 1.00 85.30 725 ILE A C 1
ATOM 1329 O O . ILE A 1 221 ? 79.592 26.084 170.883 1.00 91.20 725 ILE A O 1
ATOM 1334 N N . VAL A 1 222 ? 80.120 26.956 168.882 1.00 83.73 726 VAL A N 1
ATOM 1335 C CA . VAL A 1 222 ? 81.269 27.672 169.426 1.00 81.22 726 VAL A CA 1
ATOM 1336 C C . VAL A 1 222 ? 80.839 28.714 170.444 1.00 79.74 726 VAL A C 1
ATOM 1337 O O . VAL A 1 222 ? 81.612 29.072 171.339 1.00 86.02 726 VAL A O 1
ATOM 1341 N N . GLN A 1 223 ? 79.610 29.211 170.340 1.00 80.26 727 GLN A N 1
ATOM 1342 C CA . GLN A 1 223 ? 79.142 30.202 171.299 1.00 78.22 727 GLN A CA 1
ATOM 1343 C C . GLN A 1 223 ? 78.631 29.553 172.575 1.00 86.80 727 GLN A C 1
ATOM 1344 O O . GLN A 1 223 ? 78.681 30.170 173.646 1.00 92.59 727 GLN A O 1
ATOM 1350 N N . ARG A 1 224 ? 78.114 28.327 172.477 1.00 88.44 728 ARG A N 1
ATOM 1351 C CA . ARG A 1 224 ? 77.805 27.566 173.676 1.00 87.94 728 ARG A CA 1
ATOM 1352 C C . ARG A 1 224 ? 79.069 27.206 174.444 1.00 90.07 728 ARG A C 1
ATOM 1353 O O . ARG A 1 224 ? 78.995 26.948 175.649 1.00 94.36 728 ARG A O 1
ATOM 1361 N N . HIS A 1 225 ? 80.220 27.195 173.774 1.00 90.66 729 HIS A N 1
ATOM 1362 C CA . HIS A 1 225 ? 81.512 26.954 174.402 1.00 91.32 729 HIS A CA 1
ATOM 1363 C C . HIS A 1 225 ? 82.218 28.241 174.819 1.00 86.50 729 HIS A C 1
ATOM 1364 O O . HIS A 1 225 ? 83.355 28.176 175.300 1.00 89.04 729 HIS A O 1
ATOM 1371 N N . GLY A 1 226 ? 81.580 29.398 174.636 1.00 83.37 730 GLY A N 1
ATOM 1372 C CA . GLY A 1 226 ? 82.209 30.674 174.933 1.00 83.13 730 GLY A CA 1
ATOM 1373 C C . GLY A 1 226 ? 83.281 31.093 173.950 1.00 90.27 730 GLY A C 1
ATOM 1374 O O . GLY A 1 226 ? 84.238 31.773 174.335 1.00 93.61 730 GLY A O 1
ATOM 1375 N N . GLY A 1 227 ? 83.164 30.678 172.689 1.00 92.25 731 GLY A N 1
ATOM 1376 C CA . GLY A 1 227 ? 84.131 30.998 171.665 1.00 80.66 731 GLY A CA 1
ATOM 1377 C C . GLY A 1 227 ? 83.642 32.016 170.645 1.00 80.61 731 GLY A C 1
ATOM 1378 O O . GLY A 1 227 ? 82.543 32.555 170.716 1.00 75.70 731 GLY A O 1
ATOM 1379 N N . ARG A 1 228 ? 84.498 32.249 169.655 1.00 90.75 732 ARG A N 1
ATOM 1380 C CA . ARG A 1 228 ? 84.202 33.123 168.532 1.00 90.76 732 ARG A CA 1
ATOM 1381 C C . ARG A 1 228 ? 84.187 32.330 167.235 1.00 92.54 732 ARG A C 1
ATOM 1382 O O . ARG A 1 228 ? 84.645 31.187 167.165 1.00 93.32 732 ARG A O 1
ATOM 1390 N N . VAL A 1 229 ? 83.630 32.961 166.211 1.00 102.70 733 VAL A N 1
ATOM 1391 C CA . VAL A 1 229 ? 83.787 32.528 164.833 1.00 103.74 733 VAL A CA 1
ATOM 1392 C C . VAL A 1 229 ? 84.299 33.730 164.059 1.00 105.04 733 VAL A C 1
ATOM 1393 O O . VAL A 1 229 ? 83.841 34.858 164.276 1.00 105.08 733 VAL A O 1
ATOM 1397 N N . GLY A 1 230 ? 85.207 33.479 163.127 1.00 90.02 734 GLY A N 1
ATOM 1398 C CA . GLY A 1 230 ? 85.841 34.548 162.386 1.00 88.82 734 GLY A CA 1
ATOM 1399 C C . GLY A 1 230 ? 86.583 33.992 161.196 1.00 91.67 734 GLY A C 1
ATOM 1400 O O . GLY A 1 230 ? 86.850 32.789 161.108 1.00 87.46 734 GLY A O 1
ATOM 1401 N N . VAL A 1 231 ? 86.928 34.887 160.275 1.00 92.88 735 VAL A N 1
ATOM 1402 C CA . VAL A 1 231 ? 87.486 34.455 159.005 1.00 96.99 735 VAL A CA 1
ATOM 1403 C C . VAL A 1 231 ? 88.279 35.597 158.398 1.00 102.74 735 VAL A C 1
ATOM 1404 O O . VAL A 1 231 ? 87.975 36.774 158.614 1.00 93.69 735 VAL A O 1
ATOM 1408 N N . ASP A 1 232 ? 89.336 35.241 157.681 1.00 113.01 736 ASP A N 1
ATOM 1409 C CA . ASP A 1 232 ? 89.947 36.101 156.683 1.00 124.22 736 ASP A CA 1
ATOM 1410 C C . ASP A 1 232 ? 89.803 35.404 155.340 1.00 125.49 736 ASP A C 1
ATOM 1411 O O . ASP A 1 232 ? 89.956 34.182 155.245 1.00 121.32 736 ASP A O 1
ATOM 1416 N N . THR A 1 233 ? 89.507 36.178 154.304 1.00 116.50 737 THR A N 1
ATOM 1417 C CA . THR A 1 233 ? 89.265 35.617 152.986 1.00 120.16 737 THR A CA 1
ATOM 1418 C C . THR A 1 233 ? 90.025 36.382 151.914 1.00 126.62 737 THR A C 1
ATOM 1419 O O . THR A 1 233 ? 90.210 37.599 152.002 1.00 124.59 737 THR A O 1
ATOM 1423 N N . VAL A 1 234 ? 90.470 35.644 150.903 1.00 130.51 738 VAL A N 1
ATOM 1424 C CA . VAL A 1 234 ? 91.119 36.233 149.737 1.00 134.26 738 VAL A CA 1
ATOM 1425 C C . VAL A 1 234 ? 90.467 35.643 148.492 1.00 138.83 738 VAL A C 1
ATOM 1426 O O . VAL A 1 234 ? 90.744 34.486 148.141 1.00 141.02 738 VAL A O 1
ATOM 1430 N N . PRO A 1 235 ? 89.605 36.386 147.801 1.00 130.17 739 PRO A N 1
ATOM 1431 C CA . PRO A 1 235 ? 88.882 35.803 146.663 1.00 129.94 739 PRO A CA 1
ATOM 1432 C C . PRO A 1 235 ? 89.846 35.291 145.601 1.00 137.29 739 PRO A C 1
ATOM 1433 O O . PRO A 1 235 ? 90.796 35.976 145.207 1.00 145.42 739 PRO A O 1
ATOM 1437 N N . GLY A 1 236 ? 89.604 34.062 145.149 1.00 130.71 740 GLY A N 1
ATOM 1438 C CA . GLY A 1 236 ? 90.450 33.418 144.170 1.00 142.50 740 GLY A CA 1
ATOM 1439 C C . GLY A 1 236 ? 91.631 32.648 144.732 1.00 147.16 740 GLY A C 1
ATOM 1440 O O . GLY A 1 236 ? 92.014 31.625 144.156 1.00 148.48 740 GLY A O 1
ATOM 1441 N N . GLN A 1 237 ? 92.213 33.098 145.844 1.00 154.30 741 GLN A N 1
ATOM 1442 C CA . GLN A 1 237 ? 93.343 32.398 146.455 1.00 160.21 741 GLN A CA 1
ATOM 1443 C C . GLN A 1 237 ? 92.876 31.331 147.440 1.00 154.34 741 GLN A C 1
ATOM 1444 O O . GLN A 1 237 ? 93.274 30.165 147.343 1.00 158.86 741 GLN A O 1
ATOM 1450 N N . GLY A 1 238 ? 92.035 31.716 148.383 1.00 131.29 742 GLY A N 1
ATOM 1451 C CA . GLY A 1 238 ? 91.573 30.820 149.419 1.00 130.11 742 GLY A CA 1
ATOM 1452 C C . GLY A 1 238 ? 91.137 31.601 150.634 1.00 124.23 742 GLY A C 1
ATOM 1453 O O . GLY A 1 238 ? 91.388 32.804 150.765 1.00 133.14 742 GLY A O 1
ATOM 1454 N N . SER A 1 239 ? 90.454 30.897 151.536 1.00 117.19 743 SER A N 1
ATOM 1455 C CA . SER A 1 239 ? 89.921 31.476 152.761 1.00 115.24 743 SER A CA 1
ATOM 1456 C C . SER A 1 239 ? 90.212 30.550 153.934 1.00 109.98 743 SER A C 1
ATOM 1457 O O . SER A 1 239 ? 90.221 29.323 153.793 1.00 114.07 743 SER A O 1
ATOM 1460 N N . THR A 1 240 ? 90.447 31.147 155.093 1.00 110.69 744 THR A N 1
ATOM 1461 C CA . THR A 1 240 ? 90.720 30.410 156.318 1.00 107.12 744 THR A CA 1
ATOM 1462 C C . THR A 1 240 ? 89.739 30.875 157.386 1.00 97.01 744 THR A C 1
ATOM 1463 O O . THR A 1 240 ? 89.646 32.072 157.673 1.00 89.80 744 THR A O 1
ATOM 1467 N N . PHE A 1 241 ? 88.946 29.936 157.890 1.00 98.62 745 PHE A N 1
ATOM 1468 C CA . PHE A 1 241 ? 87.977 30.166 158.947 1.00 84.49 745 PHE A CA 1
ATOM 1469 C C . PHE A 1 241 ? 88.573 29.675 160.260 1.00 91.88 745 PHE A C 1
ATOM 1470 O O . PHE A 1 241 ? 89.314 28.691 160.276 1.00 98.03 745 PHE A O 1
ATOM 1478 N N . TRP A 1 242 ? 88.211 30.321 161.371 1.00 92.32 746 TRP A N 1
ATOM 1479 C CA . TRP A 1 242 ? 88.770 29.911 162.655 1.00 87.53 746 TRP A CA 1
ATOM 1480 C C . TRP A 1 242 ? 87.747 30.062 163.774 1.00 87.79 746 TRP A C 1
ATOM 1481 O O . TRP A 1 242 ? 86.820 30.874 163.693 1.00 96.86 746 TRP A O 1
ATOM 1492 N N . PHE A 1 243 ? 87.920 29.250 164.817 1.00 85.19 747 PHE A N 1
ATOM 1493 C CA . PHE A 1 243 ? 87.074 29.308 166.000 1.00 93.94 747 PHE A CA 1
ATOM 1494 C C . PHE A 1 243 ? 87.907 29.039 167.247 1.00 103.89 747 PHE A C 1
ATOM 1495 O O . PHE A 1 243 ? 88.815 28.203 167.224 1.00 107.79 747 PHE A O 1
ATOM 1503 N N . THR A 1 244 ? 87.592 29.754 168.329 1.00 100.79 748 THR A N 1
ATOM 1504 C CA . THR A 1 244 ? 88.318 29.688 169.593 1.00 100.00 748 THR A CA 1
ATOM 1505 C C . THR A 1 244 ? 87.543 28.934 170.674 1.00 101.10 748 THR A C 1
ATOM 1506 O O . THR A 1 244 ? 86.307 28.902 170.672 1.00 86.12 748 THR A O 1
ATOM 1510 N N . LEU A 1 245 ? 88.299 28.364 171.631 1.00 107.00 749 LEU A N 1
ATOM 1511 C CA . LEU A 1 245 ? 87.825 27.630 172.807 1.00 110.93 749 LEU A CA 1
ATOM 1512 C C . LEU A 1 245 ? 88.480 28.120 174.090 1.00 122.26 749 LEU A C 1
ATOM 1513 O O . LEU A 1 245 ? 89.683 28.409 174.104 1.00 129.40 749 LEU A O 1
ATOM 1518 N N . PRO A 1 246 ? 87.713 28.264 175.180 1.00 121.18 750 PRO A N 1
ATOM 1519 C CA . PRO A 1 246 ? 88.262 28.716 176.467 1.00 128.42 750 PRO A CA 1
ATOM 1520 C C . PRO A 1 246 ? 89.001 27.618 177.221 1.00 138.01 750 PRO A C 1
ATOM 1521 O O . PRO A 1 246 ? 88.707 26.429 177.078 1.00 129.81 750 PRO A O 1
ATOM 1525 N N . VAL A 1 247 ? 89.977 28.041 178.030 1.00 143.91 751 VAL A N 1
ATOM 1526 C CA . VAL A 1 247 ? 90.791 27.150 178.858 1.00 147.11 751 VAL A CA 1
ATOM 1527 C C . VAL A 1 247 ? 90.551 27.488 180.329 1.00 156.34 751 VAL A C 1
ATOM 1528 O O . VAL A 1 247 ? 90.978 28.548 180.807 1.00 159.46 751 VAL A O 1
ATOM 1532 N N . SER A 1 248 ? 89.861 26.601 181.045 1.00 162.77 752 SER A N 1
ATOM 1533 C CA . SER A 1 248 ? 89.613 26.808 182.476 1.00 164.58 752 SER A CA 1
ATOM 1534 C C . SER A 1 248 ? 88.843 25.637 183.076 1.00 158.99 752 SER A C 1
ATOM 1535 O O . SER A 1 248 ? 89.129 25.191 184.190 1.00 156.83 752 SER A O 1
ATOM 1538 N N . ALA B 1 45 ? 55.629 -0.719 117.536 1.00 121.53 549 ALA B N 1
ATOM 1539 C CA . ALA B 1 45 ? 54.600 0.314 117.609 1.00 134.14 549 ALA B CA 1
ATOM 1540 C C . ALA B 1 45 ? 53.836 0.188 118.922 1.00 138.07 549 ALA B C 1
ATOM 1541 O O . ALA B 1 45 ? 53.590 -0.922 119.391 1.00 132.98 549 ALA B O 1
ATOM 1543 N N . ASP B 1 46 ? 53.480 1.320 119.530 1.00 145.65 550 ASP B N 1
ATOM 1544 C CA . ASP B 1 46 ? 52.988 1.335 120.905 1.00 141.99 550 ASP B CA 1
ATOM 1545 C C . ASP B 1 46 ? 51.528 1.781 120.992 1.00 147.23 550 ASP B C 1
ATOM 1546 O O . ASP B 1 46 ? 51.225 2.971 120.857 1.00 149.15 550 ASP B O 1
ATOM 1551 N N . ASN B 1 47 ? 50.618 0.820 121.162 1.00 132.88 551 ASN B N 1
ATOM 1552 C CA . ASN B 1 47 ? 49.438 1.077 121.983 1.00 125.22 551 ASN B CA 1
ATOM 1553 C C . ASN B 1 47 ? 49.848 1.421 123.408 1.00 113.24 551 ASN B C 1
ATOM 1554 O O . ASN B 1 47 ? 49.122 2.120 124.125 1.00 111.84 551 ASN B O 1
ATOM 1559 N N . ILE B 1 48 ? 51.033 0.960 123.813 1.00 118.48 552 ILE B N 1
ATOM 1560 C CA . ILE B 1 48 ? 51.477 1.070 125.199 1.00 102.75 552 ILE B CA 1
ATOM 1561 C C . ILE B 1 48 ? 51.554 2.521 125.645 1.00 99.55 552 ILE B C 1
ATOM 1562 O O . ILE B 1 48 ? 51.113 2.863 126.748 1.00 101.71 552 ILE B O 1
ATOM 1567 N N . ARG B 1 49 ? 52.118 3.398 124.815 1.00 103.94 553 ARG B N 1
ATOM 1568 C CA . ARG B 1 49 ? 52.301 4.777 125.256 1.00 100.23 553 ARG B CA 1
ATOM 1569 C C . ARG B 1 49 ? 50.989 5.379 125.738 1.00 99.61 553 ARG B C 1
ATOM 1570 O O . ARG B 1 49 ? 50.974 6.162 126.696 1.00 97.96 553 ARG B O 1
ATOM 1578 N N . GLU B 1 50 ? 49.877 5.039 125.078 1.00 97.28 554 GLU B N 1
ATOM 1579 C CA . GLU B 1 50 ? 48.591 5.590 125.491 1.00 96.72 554 GLU B CA 1
ATOM 1580 C C . GLU B 1 50 ? 48.246 5.163 126.907 1.00 97.24 554 GLU B C 1
ATOM 1581 O O . GLU B 1 50 ? 47.594 5.911 127.644 1.00 99.72 554 GLU B O 1
ATOM 1595 N N . GLY B 1 52 ? 50.643 4.295 129.209 1.00 94.39 556 GLY B N 1
ATOM 1596 C CA . GLY B 1 52 ? 51.591 5.015 130.038 1.00 91.31 556 GLY B CA 1
ATOM 1597 C C . GLY B 1 52 ? 51.055 6.364 130.462 1.00 87.76 556 GLY B C 1
ATOM 1598 O O . GLY B 1 52 ? 51.267 6.803 131.593 1.00 93.70 556 GLY B O 1
ATOM 1599 N N . ASP B 1 53 ? 50.355 7.046 129.555 1.00 90.68 557 ASP B N 1
ATOM 1600 C CA . ASP B 1 53 ? 49.853 8.377 129.872 1.00 94.25 557 ASP B CA 1
ATOM 1601 C C . ASP B 1 53 ? 48.827 8.319 130.995 1.00 95.15 557 ASP B C 1
ATOM 1602 O O . ASP B 1 53 ? 48.769 9.219 131.841 1.00 91.47 557 ASP B O 1
ATOM 1607 N N . GLU B 1 54 ? 48.002 7.269 131.011 1.00 113.35 558 GLU B N 1
ATOM 1608 C CA . GLU B 1 54 ? 47.109 7.040 132.141 1.00 118.06 558 GLU B CA 1
ATOM 1609 C C . GLU B 1 54 ? 47.904 6.869 133.428 1.00 119.15 558 GLU B C 1
ATOM 1610 O O . GLU B 1 54 ? 47.625 7.519 134.443 1.00 108.50 558 GLU B O 1
ATOM 1616 N N . ARG B 1 55 ? 48.900 5.983 133.403 1.00 95.24 559 ARG B N 1
ATOM 1617 C CA . ARG B 1 55 ? 49.676 5.699 134.603 1.00 88.74 559 ARG B CA 1
ATOM 1618 C C . ARG B 1 55 ? 50.455 6.927 135.069 1.00 83.62 559 ARG B C 1
ATOM 1619 O O . ARG B 1 55 ? 50.486 7.232 136.267 1.00 84.23 559 ARG B O 1
ATOM 1627 N N . LEU B 1 56 ? 51.116 7.626 134.140 1.00 83.31 560 LEU B N 1
ATOM 1628 C CA . LEU B 1 56 ? 51.810 8.867 134.484 1.00 78.49 560 LEU B CA 1
ATOM 1629 C C . LEU B 1 56 ? 50.891 9.822 135.225 1.00 80.99 560 LEU B C 1
ATOM 1630 O O . LEU B 1 56 ? 51.252 10.368 136.274 1.00 86.22 560 LEU B O 1
ATOM 1635 N N . GLY B 1 57 ? 49.698 10.046 134.682 1.00 84.45 561 GLY B N 1
ATOM 1636 C CA . GLY B 1 57 ? 48.755 10.928 135.344 1.00 87.08 561 GLY B CA 1
ATOM 1637 C C . GLY B 1 57 ? 48.513 10.539 136.788 1.00 81.07 561 GLY B C 1
ATOM 1638 O O . GLY B 1 57 ? 48.380 11.399 137.661 1.00 83.71 561 GLY B O 1
ATOM 1639 N N . VAL B 1 58 ? 48.439 9.235 137.059 1.00 81.66 562 VAL B N 1
ATOM 1640 C CA . VAL B 1 58 ? 48.243 8.764 138.427 1.00 79.93 562 VAL B CA 1
ATOM 1641 C C . VAL B 1 58 ? 49.410 9.195 139.309 1.00 80.69 562 VAL B C 1
ATOM 1642 O O . VAL B 1 58 ? 49.228 9.837 140.350 1.00 80.94 562 VAL B O 1
ATOM 1654 N N . VAL B 1 60 ? 52.097 11.361 138.875 1.00 78.18 564 VAL B N 1
ATOM 1655 C CA . VAL B 1 60 ? 52.320 12.798 139.016 1.00 77.27 564 VAL B CA 1
ATOM 1656 C C . VAL B 1 60 ? 51.336 13.385 140.019 1.00 78.27 564 VAL B C 1
ATOM 1657 O O . VAL B 1 60 ? 51.694 14.237 140.841 1.00 82.40 564 VAL B O 1
ATOM 1661 N N . SER B 1 61 ? 50.076 12.943 139.962 1.00 78.96 565 SER B N 1
ATOM 1662 C CA . SER B 1 61 ? 49.081 13.421 140.916 1.00 78.87 565 SER B CA 1
ATOM 1663 C C . SER B 1 61 ? 49.317 12.837 142.300 1.00 77.47 565 SER B C 1
ATOM 1664 O O . SER B 1 61 ? 48.970 13.466 143.305 1.00 79.97 565 SER B O 1
ATOM 1667 N N . GLY B 1 62 ? 49.866 11.622 142.368 1.00 83.58 566 GLY B N 1
ATOM 1668 C CA . GLY B 1 62 ? 50.251 11.068 143.657 1.00 83.98 566 GLY B CA 1
ATOM 1669 C C . GLY B 1 62 ? 51.323 11.895 144.335 1.00 72.73 566 GLY B C 1
ATOM 1670 O O . GLY B 1 62 ? 51.213 12.231 145.515 1.00 73.76 566 GLY B O 1
ATOM 1671 N N . ILE B 1 63 ? 52.371 12.253 143.586 1.00 79.20 567 ILE B N 1
ATOM 1672 C CA . ILE B 1 63 ? 53.401 13.139 144.123 1.00 76.33 567 ILE B CA 1
ATOM 1673 C C . ILE B 1 63 ? 52.797 14.468 144.537 1.00 82.25 567 ILE B C 1
ATOM 1674 O O . ILE B 1 63 ? 53.229 15.081 145.522 1.00 90.15 567 ILE B O 1
ATOM 1679 N N . GLU B 1 64 ? 51.785 14.930 143.803 1.00 82.23 568 GLU B N 1
ATOM 1680 C CA . GLU B 1 64 ? 51.186 16.224 144.099 1.00 85.06 568 GLU B CA 1
ATOM 1681 C C . GLU B 1 64 ? 50.386 16.190 145.397 1.00 85.24 568 GLU B C 1
ATOM 1682 O O . GLU B 1 64 ? 50.472 17.122 146.205 1.00 86.53 568 GLU B O 1
ATOM 1688 N N . LYS B 1 65 ? 49.594 15.135 145.613 1.00 85.08 569 LYS B N 1
ATOM 1689 C CA . LYS B 1 65 ? 48.863 15.010 146.872 1.00 88.88 569 LYS B CA 1
ATOM 1690 C C . LYS B 1 65 ? 49.793 14.607 148.010 1.00 90.12 569 LYS B C 1
ATOM 1691 O O . LYS B 1 65 ? 49.652 15.093 149.138 1.00 90.94 569 LYS B O 1
ATOM 1697 N N . SER B 1 66 ? 50.737 13.703 147.736 1.00 87.95 570 SER B N 1
ATOM 1698 C CA . SER B 1 66 ? 51.705 13.300 148.751 1.00 80.63 570 SER B CA 1
ATOM 1699 C C . SER B 1 66 ? 52.555 14.480 149.200 1.00 78.81 570 SER B C 1
ATOM 1700 O O . SER B 1 66 ? 52.988 14.532 150.359 1.00 81.90 570 SER B O 1
ATOM 1703 N N . SER B 1 67 ? 52.821 15.426 148.294 1.00 78.94 571 SER B N 1
ATOM 1704 C CA . SER B 1 67 ? 53.611 16.599 148.649 1.00 83.43 571 SER B CA 1
ATOM 1705 C C . SER B 1 67 ? 52.769 17.683 149.314 1.00 78.46 571 SER B C 1
ATOM 1706 O O . SER B 1 67 ? 53.304 18.477 150.095 1.00 76.21 571 SER B O 1
ATOM 1709 N N . ARG B 1 68 ? 51.468 17.750 149.017 1.00 78.23 572 ARG B N 1
ATOM 1710 C CA . ARG B 1 68 ? 50.617 18.705 149.722 1.00 81.27 572 ARG B CA 1
ATOM 1711 C C . ARG B 1 68 ? 50.474 18.337 151.194 1.00 89.46 572 ARG B C 1
ATOM 1712 O O . ARG B 1 68 ? 50.473 19.219 152.061 1.00 83.19 572 ARG B O 1
ATOM 1720 N N . ARG B 1 69 ? 50.268 17.051 151.490 1.00 88.09 573 ARG B N 1
ATOM 1721 C CA . ARG B 1 69 ? 50.192 16.625 152.884 1.00 81.39 573 ARG B CA 1
ATOM 1722 C C . ARG B 1 69 ? 51.477 16.980 153.618 1.00 84.80 573 ARG B C 1
ATOM 1723 O O . ARG B 1 69 ? 51.451 17.362 154.796 1.00 85.76 573 ARG B O 1
ATOM 1731 N N . LEU B 1 70 ? 52.619 16.842 152.939 1.00 86.23 574 LEU B N 1
ATOM 1732 C CA . LEU B 1 70 ? 53.887 17.206 153.554 1.00 82.29 574 LEU B CA 1
ATOM 1733 C C . LEU B 1 70 ? 53.934 18.694 153.859 1.00 78.58 574 LEU B C 1
ATOM 1734 O O . LEU B 1 70 ? 54.520 19.103 154.865 1.00 85.20 574 LEU B O 1
ATOM 1739 N N . ARG B 1 71 ? 53.304 19.515 153.017 1.00 81.95 575 ARG B N 1
ATOM 1740 C CA . ARG B 1 71 ? 53.256 20.951 153.274 1.00 80.98 575 ARG B CA 1
ATOM 1741 C C . ARG B 1 71 ? 52.367 21.266 154.470 1.00 86.09 575 ARG B C 1
ATOM 1742 O O . ARG B 1 71 ? 52.707 22.124 155.295 1.00 83.11 575 ARG B O 1
ATOM 1750 N N . ASN B 1 72 ? 51.235 20.565 154.586 1.00 91.30 576 ASN B N 1
ATOM 1751 C CA . ASN B 1 72 ? 50.347 20.738 155.730 1.00 86.04 576 ASN B CA 1
ATOM 1752 C C . ASN B 1 72 ? 51.069 20.430 157.036 1.00 85.74 576 ASN B C 1
ATOM 1753 O O . ASN B 1 72 ? 50.997 21.208 157.994 1.00 91.78 576 ASN B O 1
ATOM 1758 N N . LEU B 1 73 ? 51.778 19.296 157.095 1.00 84.02 577 LEU B N 1
ATOM 1759 C CA . LEU B 1 73 ? 52.520 18.956 158.308 1.00 83.84 577 LEU B CA 1
ATOM 1760 C C . LEU B 1 73 ? 53.561 20.019 158.627 1.00 89.14 577 LEU B C 1
ATOM 1761 O O . LEU B 1 73 ? 53.707 20.435 159.782 1.00 90.70 577 LEU B O 1
ATOM 1766 N N . ILE B 1 74 ? 54.316 20.452 157.618 1.00 90.97 578 ILE B N 1
ATOM 1767 C CA . ILE B 1 74 ? 55.337 21.461 157.852 1.00 85.72 578 ILE B CA 1
ATOM 1768 C C . ILE B 1 74 ? 54.716 22.703 158.479 1.00 88.03 578 ILE B C 1
ATOM 1769 O O . ILE B 1 74 ? 55.313 23.343 159.354 1.00 90.75 578 ILE B O 1
ATOM 1774 N N . ASN B 1 75 ? 53.514 23.073 158.031 1.00 92.54 579 ASN B N 1
ATOM 1775 C CA . ASN B 1 75 ? 52.843 24.237 158.601 1.00 94.14 579 ASN B CA 1
ATOM 1776 C C . ASN B 1 75 ? 52.321 23.963 160.006 1.00 94.43 579 ASN B C 1
ATOM 1777 O O . ASN B 1 75 ? 52.570 24.751 160.925 1.00 99.46 579 ASN B O 1
ATOM 1782 N N . ASP B 1 76 ? 51.577 22.864 160.195 1.00 90.39 580 ASP B N 1
ATOM 1783 C CA . ASP B 1 76 ? 51.043 22.567 161.525 1.00 89.85 580 ASP B CA 1
ATOM 1784 C C . ASP B 1 76 ? 52.156 22.433 162.555 1.00 88.04 580 ASP B C 1
ATOM 1785 O O . ASP B 1 76 ? 51.977 22.813 163.718 1.00 93.35 580 ASP B O 1
ATOM 1790 N N . LEU B 1 77 ? 53.307 21.896 162.154 1.00 86.67 581 LEU B N 1
ATOM 1791 C CA . LEU B 1 77 ? 54.434 21.816 163.073 1.00 86.11 581 LEU B CA 1
ATOM 1792 C C . LEU B 1 77 ? 55.004 23.197 163.371 1.00 85.36 581 LEU B C 1
ATOM 1793 O O . LEU B 1 77 ? 55.513 23.432 164.472 1.00 92.79 581 LEU B O 1
ATOM 1798 N N . ALA B 1 78 ? 54.954 24.116 162.400 1.00 84.34 582 ALA B N 1
ATOM 1799 C CA . ALA B 1 78 ? 55.535 25.442 162.604 1.00 89.93 582 ALA B CA 1
ATOM 1800 C C . ALA B 1 78 ? 54.632 26.365 163.422 1.00 98.12 582 ALA B C 1
ATOM 1801 O O . ALA B 1 78 ? 55.124 27.127 164.263 1.00 97.30 582 ALA B O 1
ATOM 1803 N N . GLU B 1 79 ? 53.316 26.303 163.219 1.00 89.98 583 GLU B N 1
ATOM 1804 C CA . GLU B 1 79 ? 52.411 27.072 164.069 1.00 95.10 583 GLU B CA 1
ATOM 1805 C C . GLU B 1 79 ? 52.455 26.626 165.523 1.00 101.42 583 GLU B C 1
ATOM 1806 O O . GLU B 1 79 ? 52.524 27.452 166.442 1.00 105.40 583 GLU B O 1
ATOM 1812 N N . PHE B 1 80 ? 52.376 25.317 165.747 1.00 100.14 584 PHE B N 1
ATOM 1813 C CA . PHE B 1 80 ? 52.224 24.802 167.098 1.00 97.07 584 PHE B CA 1
ATOM 1814 C C . PHE B 1 80 ? 53.530 24.884 167.861 1.00 100.63 584 PHE B C 1
ATOM 1815 O O . PHE B 1 80 ? 53.528 25.192 169.057 1.00 108.87 584 PHE B O 1
ATOM 1823 N N . SER B 1 81 ? 54.653 24.639 167.182 1.00 101.52 585 SER B N 1
ATOM 1824 C CA . SER B 1 81 ? 55.946 24.777 167.835 1.00 104.94 585 SER B CA 1
ATOM 1825 C C . SER B 1 81 ? 56.259 26.226 168.208 1.00 101.28 585 SER B C 1
ATOM 1826 O O . SER B 1 81 ? 56.888 26.457 169.245 1.00 111.17 585 SER B O 1
ATOM 1829 N N . GLN B 1 82 ? 55.782 27.218 167.440 1.00 102.19 586 GLN B N 1
ATOM 1830 C CA . GLN B 1 82 ? 56.050 28.612 167.810 1.00 108.76 586 GLN B CA 1
ATOM 1831 C C . GLN B 1 82 ? 55.242 29.040 169.034 1.00 105.47 586 GLN B C 1
ATOM 1832 O O . GLN B 1 82 ? 55.598 30.030 169.687 1.00 113.39 586 GLN B O 1
ATOM 1838 N N . LEU B 1 83 ? 54.157 28.324 169.350 1.00 99.06 587 LEU B N 1
ATOM 1839 C CA . LEU B 1 83 ? 53.386 28.626 170.554 1.00 97.22 587 LEU B CA 1
ATOM 1840 C C . LEU B 1 83 ? 54.239 28.447 171.800 1.00 110.18 587 LEU B C 1
ATOM 1841 O O . LEU B 1 83 ? 54.179 29.262 172.728 1.00 123.06 587 LEU B O 1
ATOM 1846 N N . GLY B 1 84 ? 55.051 27.390 171.835 1.00 107.62 588 GLY B N 1
ATOM 1847 C CA . GLY B 1 84 ? 55.965 27.206 172.950 1.00 116.47 588 GLY B CA 1
ATOM 1848 C C . GLY B 1 84 ? 56.960 28.344 173.090 1.00 119.63 588 GLY B C 1
ATOM 1849 O O . GLY B 1 84 ? 57.287 28.763 174.203 1.00 120.91 588 GLY B O 1
ATOM 1850 N N . ARG B 1 85 ? 57.457 28.859 171.962 1.00 119.58 589 ARG B N 1
ATOM 1851 C CA . ARG B 1 85 ? 58.370 29.997 172.013 1.00 129.99 589 ARG B CA 1
ATOM 1852 C C . ARG B 1 85 ? 57.681 31.228 172.591 1.00 131.53 589 ARG B C 1
ATOM 1853 O O . ARG B 1 85 ? 58.287 31.985 173.359 1.00 133.74 589 ARG B O 1
ATOM 1861 N N . ARG B 1 86 ? 56.423 31.459 172.215 1.00 120.95 590 ARG B N 1
ATOM 1862 C CA . ARG B 1 86 ? 55.660 32.616 172.670 1.00 122.83 590 ARG B CA 1
ATOM 1863 C C . ARG B 1 86 ? 55.042 32.399 174.049 1.00 122.81 590 ARG B C 1
ATOM 1864 O O . ARG B 1 86 ? 54.253 33.233 174.503 1.00 124.26 590 ARG B O 1
ATOM 1872 N N . SER B 1 87 ? 55.371 31.288 174.706 1.00 116.70 591 SER B N 1
ATOM 1873 C CA . SER B 1 87 ? 54.839 30.975 176.029 1.00 106.74 591 SER B CA 1
ATOM 1874 C C . SER B 1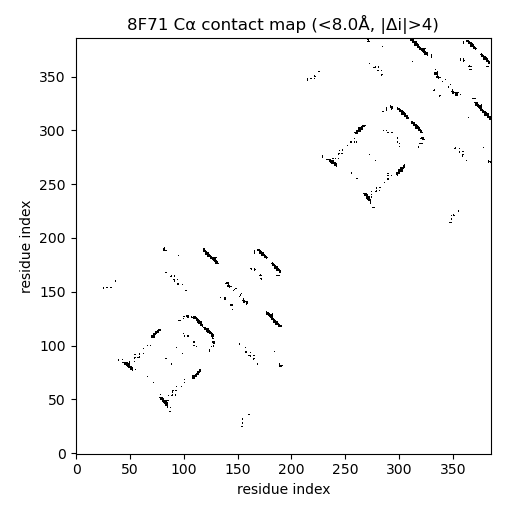 87 ? 55.047 32.127 177.004 1.00 113.83 591 SER B C 1
ATOM 1875 O O . SER B 1 87 ? 56.148 32.673 177.120 1.00 113.00 591 SER B O 1
ATOM 1878 N N . LYS B 1 88 ? 53.964 32.502 177.693 1.00 115.70 592 LYS B N 1
ATOM 1879 C CA . LYS B 1 88 ? 53.900 33.473 178.769 1.00 103.41 592 LYS B CA 1
ATOM 1880 C C . LYS B 1 88 ? 53.550 32.776 180.081 1.00 100.15 592 LYS B C 1
ATOM 1881 O O . LYS B 1 88 ? 52.818 31.781 180.080 1.00 97.89 592 LYS B O 1
ATOM 1887 N N . PRO B 1 89 ? 54.050 33.264 181.217 1.00 111.11 593 PRO B N 1
ATOM 1888 C CA . PRO B 1 89 ? 53.629 32.693 182.502 1.00 101.93 593 PRO B CA 1
ATOM 1889 C C . PRO B 1 89 ? 52.129 32.861 182.700 1.00 99.23 593 PRO B C 1
ATOM 1890 O O . PRO B 1 89 ? 51.524 33.841 182.259 1.00 103.70 593 PRO B O 1
ATOM 1894 N N . LEU B 1 90 ? 51.533 31.910 183.407 1.00 97.36 594 LEU B N 1
ATOM 1895 C CA . LEU B 1 90 ? 50.083 31.849 183.505 1.00 94.00 594 LEU B CA 1
ATOM 1896 C C . LEU B 1 90 ? 49.524 32.922 184.438 1.00 99.91 594 LEU B C 1
ATOM 1897 O O . LEU B 1 90 ? 50.134 33.284 185.449 1.00 107.66 594 LEU B O 1
ATOM 1902 N N . SER B 1 91 ? 48.344 33.433 184.083 1.00 98.56 595 SER B N 1
ATOM 1903 C CA . SER B 1 91 ? 47.553 34.280 184.964 1.00 93.52 595 SER B CA 1
ATOM 1904 C C . SER B 1 91 ? 46.102 33.830 184.852 1.00 91.44 595 SER B C 1
ATOM 1905 O O . SER B 1 91 ? 45.783 32.885 184.124 1.00 89.50 595 SER B O 1
ATOM 1908 N N . TRP B 1 92 ? 45.216 34.510 185.577 1.00 92.09 596 TRP B N 1
ATOM 1909 C CA . TRP B 1 92 ? 43.794 34.188 185.563 1.00 82.96 596 TRP B CA 1
ATOM 1910 C C . TRP B 1 92 ? 43.128 34.963 184.433 1.00 83.80 596 TRP B C 1
ATOM 1911 O O . TRP B 1 92 ? 43.094 36.198 184.462 1.00 87.23 596 TRP B O 1
ATOM 1922 N N . VAL B 1 93 ? 42.592 34.241 183.451 1.00 80.50 597 VAL B N 1
ATOM 1923 C CA . VAL B 1 93 ? 41.902 34.839 182.316 1.00 76.91 597 VAL B CA 1
ATOM 1924 C C . VAL B 1 93 ? 40.534 34.186 182.180 1.00 74.12 597 VAL B C 1
ATOM 1925 O O . VAL B 1 93 ? 40.327 33.040 182.590 1.00 74.43 597 VAL B O 1
ATOM 1929 N N . SER B 1 94 ? 39.588 34.948 181.635 1.00 77.39 598 SER B N 1
ATOM 1930 C CA . SER B 1 94 ? 38.241 34.447 181.385 1.00 81.01 598 SER B CA 1
ATOM 1931 C C . SER B 1 94 ? 38.254 33.443 180.239 1.00 82.44 598 SER B C 1
ATOM 1932 O O . SER B 1 94 ? 38.656 33.770 179.116 1.00 78.89 598 SER B O 1
ATOM 1935 N N . LEU B 1 95 ? 37.804 32.224 180.524 1.00 79.39 599 LEU B N 1
ATOM 1936 C CA . LEU B 1 95 ? 37.723 31.187 179.508 1.00 73.08 599 LEU B CA 1
ATOM 1937 C C . LEU B 1 95 ? 36.579 31.419 178.538 1.00 79.15 599 LEU B C 1
ATOM 1938 O O . LEU B 1 95 ? 36.547 30.783 177.481 1.00 80.89 599 LEU B O 1
ATOM 1943 N N . GLU B 1 96 ? 35.646 32.312 178.867 1.00 82.92 600 GLU B N 1
ATOM 1944 C CA . GLU B 1 96 ? 34.540 32.582 177.960 1.00 83.52 600 GLU B CA 1
ATOM 1945 C C . GLU B 1 96 ? 34.959 33.483 176.809 1.00 84.51 600 GLU B C 1
ATOM 1946 O O . GLU B 1 96 ? 34.518 33.279 175.673 1.00 88.73 600 GLU B O 1
ATOM 1952 N N . THR B 1 97 ? 35.800 34.483 177.075 1.00 84.14 601 THR B N 1
ATOM 1953 C CA . THR B 1 97 ? 36.325 35.299 175.985 1.00 89.31 601 THR B CA 1
ATOM 1954 C C . THR B 1 97 ? 37.156 34.445 175.037 1.00 83.65 601 THR B C 1
ATOM 1955 O O . THR B 1 97 ? 37.016 34.534 173.812 1.00 87.80 601 THR B O 1
ATOM 1959 N N . VAL B 1 98 ? 38.030 33.606 175.598 1.00 87.36 602 VAL B N 1
ATOM 1960 C CA . VAL B 1 98 ? 38.840 32.698 174.789 1.00 81.46 602 VAL B CA 1
ATOM 1961 C C . VAL B 1 98 ? 37.953 31.838 173.901 1.00 82.80 602 VAL B C 1
ATOM 1962 O O . VAL B 1 98 ? 38.249 31.616 172.722 1.00 86.73 602 VAL B O 1
ATOM 1966 N N . LEU B 1 99 ? 36.869 31.306 174.465 1.00 85.73 603 LEU B N 1
ATOM 1967 C CA . LEU B 1 99 ? 35.967 30.486 173.666 1.00 83.47 603 LEU B CA 1
ATOM 1968 C C . LEU B 1 99 ? 35.337 31.305 172.550 1.00 81.27 603 LEU B C 1
ATOM 1969 O O . LEU B 1 99 ? 35.201 30.828 171.419 1.00 85.82 603 LEU B O 1
ATOM 1974 N N . ASN B 1 100 ? 34.955 32.547 172.848 1.00 88.58 604 ASN B N 1
ATOM 1975 C CA . ASN B 1 100 ? 34.316 33.379 171.838 1.00 89.15 604 ASN B CA 1
ATOM 1976 C C . ASN B 1 100 ? 35.281 33.705 170.708 1.00 91.28 604 ASN B C 1
ATOM 1977 O O . ASN B 1 100 ? 34.852 33.904 169.566 1.00 98.49 604 ASN B O 1
ATOM 1982 N N . GLU B 1 101 ? 36.581 33.768 171.006 1.00 89.01 605 GLU B N 1
ATOM 1983 C CA . GLU B 1 101 ? 37.582 33.832 169.946 1.00 89.10 605 GLU B CA 1
ATOM 1984 C C . GLU B 1 101 ? 37.449 32.643 169.002 1.00 88.84 605 GLU B C 1
ATOM 1985 O O . GLU B 1 101 ? 37.341 32.810 167.781 1.00 89.83 605 GLU B O 1
ATOM 1991 N N . VAL B 1 102 ? 37.462 31.427 169.558 1.00 91.47 606 VAL B N 1
ATOM 1992 C CA . VAL B 1 102 ? 37.445 30.213 168.743 1.00 85.48 606 VAL B CA 1
ATOM 1993 C C . VAL B 1 102 ? 36.192 30.147 167.880 1.00 89.51 606 VAL B C 1
ATOM 1994 O O . VAL B 1 102 ? 36.234 29.675 166.738 1.00 101.65 606 VAL B O 1
ATOM 1998 N N . LEU B 1 103 ? 35.058 30.613 168.404 1.00 92.65 607 LEU B N 1
ATOM 1999 C CA . LEU B 1 103 ? 33.853 30.634 167.587 1.00 92.88 607 LEU B CA 1
ATOM 2000 C C . LEU B 1 103 ? 33.906 31.715 166.522 1.00 100.73 607 LEU B C 1
ATOM 2001 O O . LEU B 1 103 ? 33.094 31.687 165.592 1.00 98.79 607 LEU B O 1
ATOM 2006 N N . ALA B 1 104 ? 34.839 32.660 166.643 1.00 104.15 608 ALA B N 1
ATOM 2007 C CA . ALA B 1 104 ? 35.050 33.651 165.595 1.00 101.41 608 ALA B CA 1
ATOM 2008 C C . ALA B 1 104 ? 35.777 33.033 164.407 1.00 111.71 608 ALA B C 1
ATOM 2009 O O . ALA B 1 104 ? 35.311 33.118 163.265 1.00 116.36 608 ALA B O 1
ATOM 2011 N N . ASP B 1 105 ? 36.933 32.411 164.660 1.00 136.25 609 ASP B N 1
ATOM 2012 C CA . ASP B 1 105 ? 37.697 31.788 163.581 1.00 141.63 609 ASP B CA 1
ATOM 2013 C C . ASP B 1 105 ? 36.853 30.765 162.831 1.00 135.64 609 ASP B C 1
ATOM 2014 O O . ASP B 1 105 ? 36.849 30.734 161.596 1.00 141.54 609 ASP B O 1
ATOM 2019 N N . LEU B 1 106 ? 36.129 29.922 163.563 1.00 111.38 610 LEU B N 1
ATOM 2020 C CA . LEU B 1 106 ? 35.339 28.848 162.978 1.00 106.33 610 LEU B CA 1
ATOM 2021 C C . LEU B 1 106 ? 34.021 29.328 162.395 1.00 107.90 610 LEU B C 1
ATOM 2022 O O . LEU B 1 106 ? 33.225 28.492 161.960 1.00 114.34 610 LEU B O 1
ATOM 2027 N N . GLN B 1 107 ? 33.763 30.635 162.383 1.00 110.33 611 GLN B N 1
ATOM 2028 C CA . GLN B 1 107 ? 32.486 31.115 161.874 1.00 106.35 611 GLN B CA 1
ATOM 2029 C C . GLN B 1 107 ? 32.245 30.734 160.417 1.00 112.68 611 GLN B C 1
ATOM 2030 O O . GLN B 1 107 ? 31.075 30.522 160.056 1.00 117.99 611 GLN B O 1
ATOM 2036 N N . PRO B 1 108 ? 33.260 30.636 159.552 1.00 115.26 612 PRO B N 1
ATOM 2037 C CA . PRO B 1 108 ? 33.060 29.996 158.245 1.00 112.67 612 PRO B CA 1
ATOM 2038 C C . PRO B 1 108 ? 32.775 28.503 158.325 1.00 111.16 612 PRO B C 1
ATOM 2039 O O . PRO B 1 108 ? 31.795 28.017 157.754 1.00 119.82 612 PRO B O 1
ATOM 2043 N N . ARG B 1 109 ? 33.644 27.766 159.022 1.00 110.09 613 ARG B N 1
ATOM 2044 C CA . ARG B 1 109 ? 33.513 26.315 159.107 1.00 107.51 613 ARG B CA 1
ATOM 2045 C C . ARG B 1 109 ? 32.249 25.871 159.823 1.00 108.82 613 ARG B C 1
ATOM 2046 O O . ARG B 1 109 ? 31.781 24.753 159.584 1.00 116.64 613 ARG B O 1
ATOM 2054 N N . ILE B 1 110 ? 31.692 26.702 160.703 1.00 109.85 614 ILE B N 1
ATOM 2055 C CA . ILE B 1 110 ? 30.493 26.298 161.427 1.00 112.99 614 ILE B CA 1
ATOM 2056 C C . ILE B 1 110 ? 29.277 26.366 160.517 1.00 125.60 614 ILE B C 1
ATOM 2057 O O . ILE B 1 110 ? 28.469 25.433 160.465 1.00 134.58 614 ILE B O 1
ATOM 2062 N N . THR B 1 111 ? 29.137 27.466 159.775 1.00 129.31 615 THR B N 1
ATOM 2063 C CA . THR B 1 111 ? 28.022 27.594 158.841 1.00 131.81 615 THR B CA 1
ATOM 2064 C C . THR B 1 111 ? 28.138 26.592 157.696 1.00 133.99 615 THR B C 1
ATOM 2065 O O . THR B 1 111 ? 27.127 26.043 157.240 1.00 140.08 615 THR B O 1
ATOM 2069 N N . GLU B 1 112 ? 29.361 26.365 157.199 1.00 140.27 616 GLU B N 1
ATOM 2070 C CA . GLU B 1 112 ? 29.583 25.310 156.211 1.00 131.67 616 GLU B CA 1
ATOM 2071 C C . GLU B 1 112 ? 28.920 24.009 156.628 1.00 134.77 616 GLU B C 1
ATOM 2072 O O . GLU B 1 112 ? 28.379 23.277 155.790 1.00 136.17 616 GLU B O 1
ATOM 2078 N N . ALA B 1 113 ? 28.929 23.718 157.922 1.00 131.53 617 ALA B N 1
ATOM 2079 C CA . ALA B 1 113 ? 28.413 22.468 158.449 1.00 131.21 617 ALA B CA 1
ATOM 2080 C C . ALA B 1 113 ? 26.978 22.599 158.926 1.00 125.33 617 ALA B C 1
ATOM 2081 O O . ALA B 1 113 ? 26.396 21.608 159.378 1.00 121.57 617 ALA B O 1
ATOM 2083 N N . ARG B 1 114 ? 26.397 23.795 158.834 1.00 126.55 618 ARG B N 1
ATOM 2084 C CA . ARG B 1 114 ? 25.069 24.054 159.375 1.00 127.48 618 ARG B CA 1
ATOM 2085 C C . ARG B 1 114 ? 24.956 23.423 160.757 1.00 125.91 618 ARG B C 1
ATOM 2086 O O . ARG B 1 114 ? 24.048 22.644 161.058 1.00 125.38 618 ARG B O 1
ATOM 2094 N N . ALA B 1 115 ? 25.916 23.779 161.604 1.00 132.18 619 ALA B N 1
ATOM 2095 C CA . ALA B 1 115 ? 26.010 23.257 162.953 1.00 134.91 619 ALA B CA 1
ATOM 2096 C C . ALA B 1 115 ? 25.660 24.347 163.952 1.00 136.26 619 ALA B C 1
ATOM 2097 O O . ALA B 1 115 ? 25.850 25.540 163.697 1.00 134.22 619 ALA B O 1
ATOM 2099 N N . GLU B 1 116 ? 25.125 23.909 165.084 1.00 151.75 620 GLU B N 1
ATOM 2100 C CA . GLU B 1 116 ? 24.686 24.776 166.168 1.00 162.48 620 GLU B CA 1
ATOM 2101 C C . GLU B 1 116 ? 25.553 24.507 167.386 1.00 148.40 620 GLU B C 1
ATOM 2102 O O . GLU B 1 116 ? 25.677 23.359 167.825 1.00 152.53 620 GLU B O 1
ATOM 2108 N N . ILE B 1 117 ? 26.136 25.568 167.932 1.00 134.16 621 ILE B N 1
ATOM 2109 C CA . ILE B 1 117 ? 27.088 25.472 169.030 1.00 128.54 621 ILE B CA 1
ATOM 2110 C C . ILE B 1 117 ? 26.446 26.128 170.245 1.00 121.00 621 ILE B C 1
ATOM 2111 O O . ILE B 1 117 ? 26.244 27.348 170.272 1.00 122.11 621 ILE B O 1
ATOM 2116 N N . GLN B 1 118 ? 26.141 25.320 171.256 1.00 123.30 622 GLN B N 1
ATOM 2117 C CA . GLN B 1 118 ? 25.601 25.791 172.526 1.00 119.27 622 GLN B CA 1
ATOM 2118 C C . GLN B 1 118 ? 26.748 25.982 173.516 1.00 120.68 622 GLN B C 1
ATOM 2119 O O . GLN B 1 118 ? 27.350 25.005 173.974 1.00 111.95 622 GLN B O 1
ATOM 2125 N N . ALA B 1 119 ? 27.045 27.245 173.840 1.00 125.75 623 ALA B N 1
ATOM 2126 C CA . ALA B 1 119 ? 28.212 27.646 174.627 1.00 120.94 623 ALA B CA 1
ATOM 2127 C C . ALA B 1 119 ? 27.819 28.049 176.048 1.00 125.64 623 ALA B C 1
ATOM 2128 O O . ALA B 1 119 ? 27.248 29.127 176.256 1.00 132.99 623 ALA B O 1
ATOM 2130 N N . ASP B 1 120 ? 28.125 27.196 177.024 1.00 111.12 624 ASP B N 1
ATOM 2131 C CA . ASP B 1 120 ? 27.877 27.581 178.404 1.00 115.17 624 ASP B CA 1
ATOM 2132 C C . ASP B 1 120 ? 28.917 28.605 178.855 1.00 116.61 624 ASP B C 1
ATOM 2133 O O . ASP B 1 120 ? 29.899 28.888 178.163 1.00 116.38 624 ASP B O 1
ATOM 2138 N N . ARG B 1 121 ? 28.690 29.171 180.033 1.00 114.94 625 ARG B N 1
ATOM 2139 C CA . ARG B 1 121 ? 29.596 30.180 180.563 1.00 110.77 625 ARG B CA 1
ATOM 2140 C C . ARG B 1 121 ? 30.797 29.487 181.193 1.00 109.80 625 ARG B C 1
ATOM 2141 O O . ARG B 1 121 ? 30.648 28.706 182.139 1.00 117.95 625 ARG B O 1
ATOM 2149 N N . LEU B 1 122 ? 31.981 29.775 180.670 1.00 100.25 626 LEU B N 1
ATOM 2150 C CA . LEU B 1 122 ? 33.227 29.200 181.157 1.00 96.72 626 LEU B CA 1
ATOM 2151 C C . LEU B 1 122 ? 33.882 30.136 182.167 1.00 93.47 626 LEU B C 1
ATOM 2152 O O . LEU B 1 122 ? 34.000 31.340 181.917 1.00 94.22 626 LEU B O 1
ATOM 2157 N N . PRO B 1 123 ? 34.310 29.598 183.302 1.00 84.00 627 PRO B N 1
ATOM 2158 C CA . PRO B 1 123 ? 34.832 30.449 184.374 1.00 87.75 627 PRO B CA 1
ATOM 2159 C C . PRO B 1 123 ? 36.195 31.028 184.053 1.00 86.82 627 PRO B C 1
ATOM 2160 O O . PRO B 1 123 ? 36.709 30.860 182.942 1.00 83.27 627 PRO B O 1
ATOM 2164 N N . PHE B 1 124 ? 36.790 31.716 185.021 1.00 92.15 628 PHE B N 1
ATOM 2165 C CA . PHE B 1 124 ? 38.192 32.048 184.883 1.00 81.16 628 PHE B CA 1
ATOM 2166 C C . PHE B 1 124 ? 39.033 30.804 185.139 1.00 85.48 628 PHE B C 1
ATOM 2167 O O . PHE B 1 124 ? 38.600 29.839 185.779 1.00 90.84 628 PHE B O 1
ATOM 2175 N N . ALA B 1 125 ? 40.256 30.839 184.631 1.00 82.61 629 ALA B N 1
ATOM 2176 C CA . ALA B 1 125 ? 41.176 29.740 184.851 1.00 82.55 629 ALA B CA 1
ATOM 2177 C C . ALA B 1 125 ? 42.589 30.277 184.721 1.00 84.04 629 ALA B C 1
ATOM 2178 O O . ALA B 1 125 ? 42.834 31.261 184.016 1.00 81.76 629 ALA B O 1
ATOM 2180 N N . ARG B 1 126 ? 43.508 29.634 185.430 1.00 85.98 630 ARG B N 1
ATOM 2181 C CA . ARG B 1 126 ? 44.885 30.092 185.504 1.00 85.63 630 ARG B CA 1
ATOM 2182 C C . ARG B 1 126 ? 45.669 29.295 184.475 1.00 90.19 630 ARG B C 1
ATOM 2183 O O . ARG B 1 126 ? 45.971 28.117 184.689 1.00 92.34 630 ARG B O 1
ATOM 2191 N N . CYS B 1 127 ? 46.003 29.938 183.365 1.00 93.96 631 CYS B N 1
ATOM 2192 C CA . CYS B 1 127 ? 46.406 29.219 182.164 1.00 91.04 631 CYS B CA 1
ATOM 2193 C C . CYS B 1 127 ? 47.019 30.211 181.185 1.00 89.12 631 CYS B C 1
ATOM 2194 O O . CYS B 1 127 ? 47.035 31.423 181.422 1.00 89.22 631 CYS B O 1
ATOM 2197 N N . ASP B 1 128 ? 47.507 29.676 180.068 1.00 87.64 632 ASP B N 1
ATOM 2198 C CA . ASP B 1 128 ? 48.013 30.460 178.948 1.00 84.17 632 ASP B CA 1
ATOM 2199 C C . ASP B 1 128 ? 46.872 30.603 177.941 1.00 80.93 632 ASP B C 1
ATOM 2200 O O . ASP B 1 128 ? 46.402 29.603 177.386 1.00 84.43 632 ASP B O 1
ATOM 2205 N N . HIS B 1 129 ? 46.402 31.840 177.728 1.00 87.00 633 HIS B N 1
ATOM 2206 C CA . HIS B 1 129 ? 45.191 32.033 176.929 1.00 87.94 633 HIS B CA 1
ATOM 2207 C C . HIS B 1 129 ? 45.428 31.686 175.461 1.00 91.47 633 HIS B C 1
ATOM 2208 O O . HIS B 1 129 ? 44.569 31.069 174.821 1.00 94.10 633 HIS B O 1
ATOM 2215 N N . ASN B 1 130 ? 46.561 32.104 174.891 1.00 90.19 634 ASN B N 1
ATOM 2216 C CA . ASN B 1 130 ? 46.852 31.747 173.504 1.00 83.67 634 ASN B CA 1
ATOM 2217 C C . ASN B 1 130 ? 46.826 30.234 173.322 1.00 76.66 634 ASN B C 1
ATOM 2218 O O . ASN B 1 130 ? 46.170 29.710 172.415 1.00 79.66 634 ASN B O 1
ATOM 2223 N N . GLN B 1 131 ? 47.529 29.514 174.197 1.00 75.78 635 GLN B N 1
ATOM 2224 C CA . GLN B 1 131 ? 47.636 28.067 174.060 1.00 74.41 635 GLN B CA 1
ATOM 2225 C C . GLN B 1 131 ? 46.320 27.357 174.350 1.00 77.37 635 GLN B C 1
ATOM 2226 O O . GLN B 1 131 ? 46.032 26.323 173.736 1.00 87.53 635 GLN B O 1
ATOM 2232 N N . ILE B 1 132 ? 45.514 27.882 175.273 1.00 82.30 636 ILE B N 1
ATOM 2233 C CA . ILE B 1 132 ? 44.265 27.205 175.609 1.00 82.10 636 ILE B CA 1
ATOM 2234 C C . ILE B 1 132 ? 43.187 27.423 174.553 1.00 82.33 636 ILE B C 1
ATOM 2235 O O . ILE B 1 132 ? 42.291 26.584 174.398 1.00 80.07 636 ILE B O 1
ATOM 2240 N N . ARG B 1 133 ? 43.220 28.540 173.823 1.00 88.72 637 ARG B N 1
ATOM 2241 C CA . ARG B 1 133 ? 42.301 28.675 172.698 1.00 91.72 637 ARG B CA 1
ATOM 2242 C C . ARG B 1 133 ? 42.601 27.634 171.630 1.00 95.11 637 ARG B C 1
ATOM 2243 O O . ARG B 1 133 ? 41.685 27.119 170.981 1.00 101.83 637 ARG B O 1
ATOM 2251 N N . GLN B 1 134 ? 43.883 27.315 171.429 1.00 88.36 638 GLN B N 1
ATOM 2252 C CA . GLN B 1 134 ? 44.234 26.259 170.486 1.00 82.70 638 GLN B CA 1
ATOM 2253 C C . GLN B 1 134 ? 43.643 24.930 170.920 1.00 79.95 638 GLN B C 1
ATOM 2254 O O . GLN B 1 134 ? 43.183 24.144 170.081 1.00 90.10 638 GLN B O 1
ATOM 2260 N N . VAL B 1 135 ? 43.614 24.672 172.230 1.00 79.71 639 VAL B N 1
ATOM 2261 C CA . VAL B 1 135 ? 43.017 23.431 172.711 1.00 80.98 639 VAL B CA 1
ATOM 2262 C C . VAL B 1 135 ? 41.519 23.432 172.433 1.00 81.23 639 VAL B C 1
ATOM 2263 O O . VAL B 1 135 ? 40.934 22.395 172.101 1.00 85.69 639 VAL B O 1
ATOM 2267 N N . LEU B 1 136 ? 40.873 24.591 172.576 1.00 88.40 640 LEU B N 1
ATOM 2268 C CA . LEU B 1 136 ? 39.470 24.712 172.192 1.00 87.48 640 LEU B CA 1
ATOM 2269 C C . LEU B 1 136 ? 39.326 24.669 170.676 1.00 92.10 640 LEU B C 1
ATOM 2270 O O . LEU B 1 136 ? 38.389 24.058 170.149 1.00 93.44 640 LEU B O 1
ATOM 2275 N N . GLN B 1 137 ? 40.228 25.353 169.967 1.00 93.57 641 GLN B N 1
ATOM 2276 C CA . GLN B 1 137 ? 40.274 25.356 168.509 1.00 89.85 641 GLN B CA 1
ATOM 2277 C C . GLN B 1 137 ? 40.254 23.933 167.973 1.00 90.89 641 GLN B C 1
ATOM 2278 O O . GLN B 1 137 ? 39.299 23.514 167.309 1.00 93.68 641 GLN B O 1
ATOM 2284 N N . ASN B 1 138 ? 41.319 23.183 168.262 1.00 87.96 642 ASN B N 1
ATOM 2285 C CA . ASN B 1 138 ? 41.460 21.845 167.702 1.00 83.82 642 ASN B CA 1
ATOM 2286 C C . ASN B 1 138 ? 40.273 20.955 168.057 1.00 85.31 642 ASN B C 1
ATOM 2287 O O . ASN B 1 138 ? 39.867 20.117 167.244 1.00 91.39 642 ASN B O 1
ATOM 2292 N N . LEU B 1 139 ? 39.681 21.140 169.241 1.00 78.39 643 LEU B N 1
ATOM 2293 C CA . LEU B 1 139 ? 38.595 20.260 169.665 1.00 78.70 643 LEU B CA 1
ATOM 2294 C C . LEU B 1 139 ? 37.290 20.580 168.947 1.00 82.80 643 LEU B C 1
ATOM 2295 O O . LEU B 1 139 ? 36.584 19.665 168.504 1.00 80.33 643 LEU B O 1
ATOM 2300 N N . ILE B 1 140 ? 36.944 21.864 168.832 1.00 87.42 644 ILE B N 1
ATOM 2301 C CA . ILE B 1 140 ? 35.727 22.235 168.116 1.00 89.62 644 ILE B CA 1
ATOM 2302 C C . ILE B 1 140 ? 35.880 21.935 166.633 1.00 89.20 644 ILE B C 1
ATOM 2303 O O . ILE B 1 140 ? 34.901 21.604 165.954 1.00 91.90 644 ILE B O 1
ATOM 2308 N N . ALA B 1 141 ? 37.096 22.075 166.101 1.00 84.78 645 ALA B N 1
ATOM 2309 C CA . ALA B 1 141 ? 37.332 21.750 164.701 1.00 83.54 645 ALA B CA 1
ATOM 2310 C C . ALA B 1 141 ? 37.156 20.257 164.444 1.00 87.65 645 ALA B C 1
ATOM 2311 O O . ALA B 1 141 ? 36.526 19.864 163.456 1.00 93.85 645 ALA B O 1
ATOM 2313 N N . ASN B 1 142 ? 37.680 19.406 165.332 1.00 83.09 646 ASN B N 1
ATOM 2314 C CA . ASN B 1 142 ? 37.458 17.971 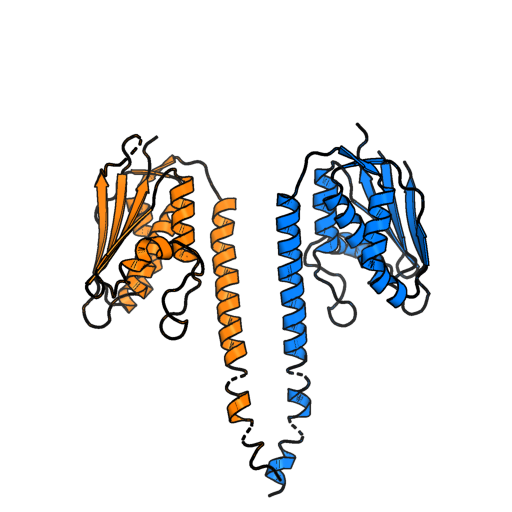165.174 1.00 85.54 646 ASN B CA 1
ATOM 2315 C C . ASN B 1 142 ? 35.976 17.618 165.269 1.00 90.49 646 ASN B C 1
ATOM 2316 O O . ASN B 1 142 ? 35.516 16.703 164.579 1.00 91.41 646 ASN B O 1
ATOM 2321 N N . SER B 1 143 ? 35.211 18.323 166.111 1.00 93.31 647 SER B N 1
ATOM 2322 C CA . SER B 1 143 ? 33.782 18.035 166.218 1.00 93.76 647 SER B CA 1
ATOM 2323 C C . SER B 1 143 ? 33.037 18.515 164.984 1.00 95.50 647 SER B C 1
ATOM 2324 O O . SER B 1 143 ? 31.980 17.968 164.642 1.00 97.73 647 SER B O 1
ATOM 2327 N N . LEU B 1 144 ? 33.558 19.560 164.334 1.00 98.12 648 LEU B N 1
ATOM 2328 C CA . LEU B 1 144 ? 33.049 19.986 163.034 1.00 93.80 648 LEU B CA 1
ATOM 2329 C C . LEU B 1 144 ? 33.510 19.051 161.916 1.00 99.33 648 LEU B C 1
ATOM 2330 O O . LEU B 1 144 ? 32.704 18.624 161.082 1.00 101.87 648 LEU B O 1
ATOM 2335 N N . LYS B 1 145 ? 34.799 18.696 161.898 1.00 96.96 649 LYS B N 1
ATOM 2336 C CA . LYS B 1 145 ? 35.318 17.839 160.835 1.00 95.80 649 LYS B CA 1
ATOM 2337 C C . LYS B 1 145 ? 34.598 16.500 160.773 1.00 102.94 649 LYS B C 1
ATOM 2338 O O . LYS B 1 145 ? 34.288 16.007 159.682 1.00 107.98 649 LYS B O 1
ATOM 2344 N N . TYR B 1 146 ? 34.341 15.885 161.928 1.00 102.38 650 TYR B N 1
ATOM 2345 C CA . TYR B 1 146 ? 33.740 14.562 161.996 1.00 103.67 650 TYR B CA 1
ATOM 2346 C C . TYR B 1 146 ? 32.250 14.635 162.263 1.00 104.85 650 TYR B C 1
ATOM 2347 O O . TYR B 1 146 ? 31.672 13.697 162.823 1.00 105.97 650 TYR B O 1
ATOM 2356 N N . ARG B 1 147 ? 31.615 15.712 161.813 1.00 114.31 651 ARG B N 1
ATOM 2357 C CA . ARG B 1 147 ? 30.168 15.801 161.843 1.00 123.37 651 ARG B CA 1
ATOM 2358 C C . ARG B 1 147 ? 29.575 14.685 160.995 1.00 134.84 651 ARG B C 1
ATOM 2359 O O . ARG B 1 147 ? 30.175 14.240 160.014 1.00 131.38 651 ARG B O 1
ATOM 2367 N N . ASP B 1 148 ? 28.396 14.226 161.371 1.00 155.69 652 ASP B N 1
ATOM 2368 C CA . ASP B 1 148 ? 27.837 13.171 160.533 1.00 153.73 652 ASP B CA 1
ATOM 2369 C C . ASP B 1 148 ? 26.855 13.798 159.559 1.00 156.11 652 ASP B C 1
ATOM 2370 O O . ASP B 1 148 ? 26.041 14.633 159.968 1.00 160.65 652 ASP B O 1
ATOM 2375 N N . PRO B 1 149 ? 26.894 13.448 158.272 1.00 150.08 653 PRO B N 1
ATOM 2376 C CA . PRO B 1 149 ? 26.056 14.150 157.285 1.00 149.35 653 PRO B CA 1
ATOM 2377 C C . PRO B 1 149 ? 24.566 13.840 157.358 1.00 152.01 653 PRO B C 1
ATOM 2378 O O . PRO B 1 149 ? 23.806 14.363 156.534 1.00 143.64 653 PRO B O 1
ATOM 2382 N N . ALA B 1 150 ? 24.111 13.026 158.309 1.00 158.21 654 ALA B N 1
ATOM 2383 C CA . ALA B 1 150 ? 22.706 12.639 158.350 1.00 158.33 654 ALA B CA 1
ATOM 2384 C C . ALA B 1 150 ? 21.892 13.373 159.408 1.00 163.35 654 ALA B C 1
ATOM 2385 O O . ALA B 1 150 ? 20.659 13.284 159.389 1.00 170.87 654 ALA B O 1
ATOM 2387 N N . ARG B 1 151 ? 22.544 14.036 160.356 1.00 153.23 655 ARG B N 1
ATOM 2388 C CA . ARG B 1 151 ? 21.855 14.731 161.426 1.00 153.21 655 ARG B CA 1
ATOM 2389 C C . ARG B 1 151 ? 22.550 16.073 161.611 1.00 154.74 655 ARG B C 1
ATOM 2390 O O . ARG B 1 151 ? 23.792 16.133 161.578 1.00 151.13 655 ARG B O 1
ATOM 2398 N N . PRO B 1 152 ? 21.812 17.160 161.783 1.00 162.14 656 PRO B N 1
ATOM 2399 C CA . PRO B 1 152 ? 22.476 18.438 162.065 1.00 155.00 656 PRO B CA 1
ATOM 2400 C C . PRO B 1 152 ? 23.340 18.346 163.310 1.00 151.65 656 PRO B C 1
ATOM 2401 O O . PRO B 1 152 ? 22.843 18.117 164.417 1.00 152.38 656 PRO B O 1
ATOM 2405 N N . CYS B 1 153 ? 24.644 18.526 163.137 1.00 146.57 657 CYS B N 1
ATOM 2406 C CA . CYS B 1 153 ? 25.573 18.300 164.230 1.00 143.34 657 CYS B CA 1
ATOM 2407 C C . CYS B 1 153 ? 25.507 19.442 165.237 1.00 140.07 657 CYS B C 1
ATOM 2408 O O . CYS B 1 153 ? 25.479 20.622 164.870 1.00 139.29 657 CYS B O 1
ATOM 2411 N N . ARG B 1 154 ? 25.453 19.081 166.516 1.00 139.78 658 ARG B N 1
ATOM 2412 C CA . ARG B 1 154 ? 25.376 20.047 167.601 1.00 141.07 658 ARG B CA 1
ATOM 2413 C C . ARG B 1 154 ? 26.542 19.858 168.554 1.00 129.27 658 ARG B C 1
ATOM 2414 O O . ARG B 1 154 ? 26.837 18.730 168.964 1.00 125.85 658 ARG B O 1
ATOM 2422 N N . ILE B 1 155 ? 27.191 20.962 168.910 1.00 126.10 659 ILE B N 1
ATOM 2423 C CA . ILE B 1 155 ? 28.381 20.955 169.750 1.00 122.16 659 ILE B CA 1
ATOM 2424 C C . ILE B 1 155 ? 28.068 21.739 171.013 1.00 120.74 659 ILE B C 1
ATOM 2425 O O . ILE B 1 155 ? 27.352 22.745 170.968 1.00 125.59 659 ILE B O 1
ATOM 2430 N N . ARG B 1 156 ? 28.582 21.264 172.141 1.00 117.95 660 ARG B N 1
ATOM 2431 C CA . ARG B 1 156 ? 28.343 21.893 173.430 1.00 112.17 660 ARG B CA 1
ATOM 2432 C C . ARG B 1 156 ? 29.655 21.974 174.185 1.00 109.17 660 ARG B C 1
ATOM 2433 O O . ARG B 1 156 ? 30.410 20.996 174.239 1.00 107.89 660 ARG B O 1
ATOM 2441 N N . ILE B 1 157 ? 29.919 23.138 174.756 1.00 111.66 661 ILE B N 1
ATOM 2442 C CA . ILE B 1 157 ? 31.103 23.367 175.563 1.00 101.41 661 ILE B CA 1
ATOM 2443 C C . ILE B 1 157 ? 30.612 23.563 176.987 1.00 106.90 661 ILE B C 1
ATOM 2444 O O . ILE B 1 157 ? 30.057 24.613 177.330 1.00 110.48 661 ILE B O 1
ATOM 2449 N N . PHE B 1 158 ? 30.829 22.557 177.821 1.00 107.14 662 PHE B N 1
ATOM 2450 C CA . PHE B 1 158 ? 30.322 22.565 179.176 1.00 104.35 662 PHE B CA 1
ATOM 2451 C C . PHE B 1 158 ? 31.437 22.996 180.117 1.00 103.45 662 PHE B C 1
ATOM 2452 O O . PHE B 1 158 ? 32.572 23.247 179.707 1.00 99.68 662 PHE B O 1
ATOM 2460 N N . ALA B 1 159 ? 31.111 23.064 181.404 1.00 114.84 663 ALA B N 1
ATOM 2461 C CA . ALA B 1 159 ? 32.123 23.251 182.431 1.00 106.79 663 ALA B CA 1
ATOM 2462 C C . ALA B 1 159 ? 31.611 22.571 183.689 1.00 112.94 663 ALA B C 1
ATOM 2463 O O . ALA B 1 159 ? 30.470 22.809 184.095 1.00 117.52 663 ALA B O 1
ATOM 2465 N N . GLN B 1 160 ? 32.437 21.716 184.296 1.00 114.60 664 GLN B N 1
ATOM 2466 C CA . GLN B 1 160 ? 31.968 21.090 185.522 1.00 125.00 664 GLN B CA 1
ATOM 2467 C C . GLN B 1 160 ? 33.111 20.746 186.466 1.00 131.67 664 GLN B C 1
ATOM 2468 O O . GLN B 1 160 ? 34.154 20.255 186.010 1.00 122.96 664 GLN B O 1
ATOM 2474 N N . PRO B 1 161 ? 32.965 21.025 187.761 1.00 137.64 665 PRO B N 1
ATOM 2475 C CA . PRO B 1 161 ? 33.952 20.544 188.741 1.00 140.33 665 PRO B CA 1
ATOM 2476 C C . PRO B 1 161 ? 34.062 19.029 188.671 1.00 148.72 665 PRO B C 1
ATOM 2477 O O . PRO B 1 161 ? 33.087 18.310 188.905 1.00 150.31 665 PRO B O 1
ATOM 2481 N N . ASP B 1 162 ? 35.251 18.541 188.327 1.00 146.02 666 ASP B N 1
ATOM 2482 C CA . ASP B 1 162 ? 35.455 17.107 188.253 1.00 155.57 666 ASP B CA 1
ATOM 2483 C C . ASP B 1 162 ? 36.004 16.622 189.587 1.00 179.47 666 ASP B C 1
ATOM 2484 O O . ASP B 1 162 ? 36.064 17.361 190.573 1.00 179.99 666 ASP B O 1
ATOM 2489 N N . ASP B 1 163 ? 36.430 15.365 189.617 1.00 204.72 667 ASP B N 1
ATOM 2490 C CA . ASP B 1 163 ? 37.116 14.829 190.780 1.00 215.00 667 ASP B CA 1
ATOM 2491 C C . ASP B 1 163 ? 37.962 13.650 190.332 1.00 211.82 667 ASP B C 1
ATOM 2492 O O . ASP B 1 163 ? 37.447 12.713 189.715 1.00 216.91 667 ASP B O 1
ATOM 2497 N N . ASN B 1 164 ? 39.253 13.711 190.634 1.00 199.47 668 ASN B N 1
ATOM 2498 C CA . ASN B 1 164 ? 40.183 12.631 190.316 1.00 192.89 668 ASN B CA 1
ATOM 2499 C C . ASN B 1 164 ? 41.492 12.824 191.080 1.00 188.69 668 ASN B C 1
ATOM 2500 O O . ASN B 1 164 ? 42.520 12.255 190.710 1.00 188.66 668 ASN B O 1
ATOM 2505 N N . ALA B 1 173 ? 44.169 19.836 194.708 1.00 202.53 677 ALA B N 1
ATOM 2506 C CA . ALA B 1 173 ? 43.788 21.112 194.116 1.00 201.04 677 ALA B CA 1
ATOM 2507 C C . ALA B 1 173 ? 42.603 20.934 193.170 1.00 204.30 677 ALA B C 1
ATOM 2508 O O . ALA B 1 173 ? 42.747 20.340 192.100 1.00 198.80 677 ALA B O 1
ATOM 2510 N N . PRO B 1 174 ? 41.435 21.442 193.568 1.00 194.06 678 PRO B N 1
ATOM 2511 C CA . PRO B 1 174 ? 40.234 21.285 192.732 1.00 186.68 678 PRO B CA 1
ATOM 2512 C C . PRO B 1 174 ? 40.462 21.878 191.349 1.00 174.47 678 PRO B C 1
ATOM 2513 O O . PRO B 1 174 ? 40.768 23.063 191.204 1.00 174.75 678 PRO B O 1
ATOM 2517 N N . ALA B 1 175 ? 40.309 21.042 190.329 1.00 157.39 679 ALA B N 1
ATOM 2518 C CA . ALA B 1 175 ? 40.511 21.437 188.945 1.00 130.23 679 ALA B CA 1
ATOM 2519 C C . ALA B 1 175 ? 39.164 21.488 188.241 1.00 124.54 679 ALA B C 1
ATOM 2520 O O . ALA B 1 175 ? 38.311 20.627 188.470 1.00 127.84 679 ALA B O 1
ATOM 2522 N N . ILE B 1 176 ? 38.931 22.542 187.470 1.00 118.50 680 ILE B N 1
ATOM 2523 C CA . ILE B 1 176 ? 37.746 22.594 186.619 1.00 115.22 680 ILE B CA 1
ATOM 2524 C C . ILE B 1 176 ? 38.055 21.854 185.327 1.00 109.33 680 ILE B C 1
ATOM 2525 O O . ILE B 1 176 ? 39.102 22.078 184.707 1.00 105.28 680 ILE B O 1
ATOM 2530 N N . ARG B 1 177 ? 37.141 20.988 184.900 1.00 103.42 681 ARG B N 1
ATOM 2531 C CA . ARG B 1 177 ? 37.331 20.206 183.686 1.00 96.14 681 ARG B CA 1
ATOM 2532 C C . ARG B 1 177 ? 36.381 20.721 182.616 1.00 99.47 681 ARG B C 1
ATOM 2533 O O . ARG B 1 177 ? 35.160 20.681 182.796 1.00 105.49 681 ARG B O 1
ATOM 2541 N N . ILE B 1 178 ? 36.944 21.178 181.498 1.00 98.45 682 ILE B N 1
ATOM 2542 C CA . ILE B 1 178 ? 36.171 21.684 180.373 1.00 96.44 682 ILE B CA 1
ATOM 2543 C C . ILE B 1 178 ? 35.959 20.534 179.402 1.00 100.83 682 ILE B C 1
ATOM 2544 O O . ILE B 1 178 ? 36.894 19.784 179.100 1.00 101.84 682 ILE B O 1
ATOM 2549 N N . CYS B 1 179 ? 34.735 20.389 178.898 1.00 100.61 683 CYS B N 1
ATOM 2550 C CA . CYS B 1 179 ? 34.397 19.267 178.033 1.00 104.69 683 CYS B CA 1
ATOM 2551 C C . CYS B 1 179 ? 33.690 19.786 176.790 1.00 103.84 683 CYS B C 1
ATOM 2552 O O . CYS B 1 179 ? 32.907 20.739 176.865 1.00 103.34 683 CYS B O 1
ATOM 2555 N N . VAL B 1 180 ? 33.968 19.155 175.650 1.00 104.59 684 VAL B N 1
ATOM 2556 C CA . VAL B 1 180 ? 33.330 19.487 174.377 1.00 111.18 684 VAL B CA 1
ATOM 2557 C C . VAL B 1 180 ? 32.737 18.203 173.812 1.00 109.65 684 VAL B C 1
ATOM 2558 O O . VAL B 1 180 ? 33.469 17.337 173.321 1.00 110.54 684 VAL B O 1
ATOM 2562 N N . THR B 1 181 ? 31.416 18.072 173.884 1.00 111.01 685 THR B N 1
ATOM 2563 C CA . THR B 1 181 ? 30.708 16.938 173.308 1.00 111.79 685 THR B CA 1
ATOM 2564 C C . THR B 1 181 ? 30.044 17.334 171.994 1.00 116.40 685 THR B C 1
ATOM 2565 O O . THR B 1 181 ? 29.528 18.449 171.856 1.00 115.26 685 THR B O 1
ATOM 2569 N N . ASP B 1 182 ? 30.092 16.422 171.021 1.00 117.11 686 ASP B N 1
ATOM 2570 C CA . ASP B 1 182 ? 29.527 16.631 169.695 1.00 109.63 686 ASP B CA 1
ATOM 2571 C C . ASP B 1 182 ? 28.830 15.348 169.270 1.00 115.07 686 ASP B C 1
ATOM 2572 O O . ASP B 1 182 ? 29.231 14.250 169.669 1.00 120.61 686 ASP B O 1
ATOM 2577 N N . ASN B 1 183 ? 27.765 15.494 168.481 1.00 120.82 687 ASN B N 1
ATOM 2578 C CA . ASN B 1 183 ? 27.092 14.346 167.873 1.00 119.54 687 ASN B CA 1
ATOM 2579 C C . ASN B 1 183 ? 27.747 14.050 166.529 1.00 125.86 687 ASN B C 1
ATOM 2580 O O . ASN B 1 183 ? 27.224 14.376 165.461 1.00 124.60 687 ASN B O 1
ATOM 2585 N N . GLY B 1 184 ? 28.882 13.361 166.576 1.00 123.18 688 GLY B N 1
ATOM 2586 C CA . GLY B 1 184 ? 29.588 13.097 165.344 1.00 121.77 688 GLY B CA 1
ATOM 2587 C C . GLY B 1 184 ? 29.615 11.613 165.054 1.00 117.35 688 GLY B C 1
ATOM 2588 O O . GLY B 1 184 ? 28.903 10.834 165.694 1.00 114.61 688 GLY B O 1
ATOM 2589 N N . ILE B 1 185 ? 30.436 11.208 164.086 1.00 118.49 689 ILE B N 1
ATOM 2590 C CA . ILE B 1 185 ? 30.548 9.792 163.748 1.00 113.24 689 ILE B CA 1
ATOM 2591 C C . ILE B 1 185 ? 31.126 8.983 164.900 1.00 105.86 689 ILE B C 1
ATOM 2592 O O . ILE B 1 185 ? 30.774 7.812 165.091 1.00 117.92 689 ILE B O 1
ATOM 2597 N N . GLY B 1 186 ? 31.994 9.581 165.692 1.00 107.17 690 GLY B N 1
ATOM 2598 C CA . GLY B 1 186 ? 32.599 8.858 166.782 1.00 112.52 690 GLY B CA 1
ATOM 2599 C C . GLY B 1 186 ? 33.729 7.998 166.247 1.00 106.69 690 GLY B C 1
ATOM 2600 O O . GLY B 1 186 ? 34.014 7.953 165.050 1.00 116.90 690 GLY B O 1
ATOM 2601 N N . PHE B 1 187 ? 34.399 7.311 167.162 1.00 106.19 691 PHE B N 1
ATOM 2602 C CA . PHE B 1 187 ? 35.401 6.316 166.810 1.00 116.67 691 PHE B CA 1
ATOM 2603 C C . PHE B 1 187 ? 35.215 5.104 167.701 1.00 116.68 691 PHE B C 1
ATOM 2604 O O . PHE B 1 187 ? 34.355 5.082 168.587 1.00 120.98 691 PHE B O 1
ATOM 2612 N N . ASP B 1 188 ? 36.022 4.080 167.450 1.00 121.41 692 ASP B N 1
ATOM 2613 C CA . ASP B 1 188 ? 35.829 2.803 168.106 1.00 119.52 692 ASP B CA 1
ATOM 2614 C C . ASP B 1 188 ? 36.413 2.902 169.503 1.00 121.88 692 ASP B C 1
ATOM 2615 O O . ASP B 1 188 ? 37.495 3.466 169.703 1.00 127.54 692 ASP B O 1
ATOM 2620 N N . LYS B 1 189 ? 35.668 2.375 170.480 1.00 127.33 693 LYS B N 1
ATOM 2621 C CA . LYS B 1 189 ? 36.023 2.605 171.873 1.00 122.65 693 LYS B CA 1
ATOM 2622 C C . LYS B 1 189 ? 37.310 1.896 172.246 1.00 121.20 693 LYS B C 1
ATOM 2623 O O . LYS B 1 189 ? 37.812 2.060 173.365 1.00 121.15 693 LYS B O 1
ATOM 2629 N N . LYS B 1 190 ? 37.850 1.116 171.315 1.00 124.52 694 LYS B N 1
ATOM 2630 C CA . LYS B 1 190 ? 39.171 0.528 171.440 1.00 129.00 694 LYS B CA 1
ATOM 2631 C C . LYS B 1 190 ? 40.274 1.554 171.231 1.00 128.79 694 LYS B C 1
ATOM 2632 O O . LYS B 1 190 ? 41.437 1.260 171.526 1.00 133.65 694 LYS B O 1
ATOM 2638 N N . TYR B 1 191 ? 39.938 2.742 170.736 1.00 124.48 695 TYR B N 1
ATOM 2639 C CA . TYR B 1 191 ? 40.922 3.718 170.292 1.00 128.52 695 TYR B CA 1
ATOM 2640 C C . TYR B 1 191 ? 41.117 4.863 171.276 1.00 132.24 695 TYR B C 1
ATOM 2641 O O . TYR B 1 191 ? 41.890 5.782 170.988 1.00 140.86 695 TYR B O 1
ATOM 2650 N N . ILE B 1 192 ? 40.436 4.833 172.424 1.00 127.43 696 ILE B N 1
ATOM 2651 C CA . ILE B 1 192 ? 40.433 5.987 173.321 1.00 130.70 696 ILE B CA 1
ATOM 2652 C C . ILE B 1 192 ? 41.849 6.365 173.742 1.00 140.25 696 ILE B C 1
ATOM 2653 O O . ILE B 1 192 ? 42.197 7.550 173.804 1.00 142.24 696 ILE B O 1
ATOM 2658 N N . ASP B 1 193 ? 42.689 5.371 174.041 1.00 144.96 697 ASP B N 1
ATOM 2659 C CA . ASP B 1 193 ? 44.078 5.660 174.394 1.00 158.19 697 ASP B CA 1
ATOM 2660 C C . ASP B 1 193 ? 44.883 6.115 173.180 1.00 157.27 697 ASP B C 1
ATOM 2661 O O . ASP B 1 193 ? 45.707 7.032 173.275 1.00 155.77 697 ASP B O 1
ATOM 2666 N N . GLN B 1 194 ? 44.647 5.475 172.032 1.00 172.01 698 GLN B N 1
ATOM 2667 C CA . GLN B 1 194 ? 45.398 5.749 170.809 1.00 166.59 698 GLN B CA 1
ATOM 2668 C C . GLN B 1 194 ? 45.108 7.138 170.240 1.00 167.37 698 GLN B C 1
ATOM 2669 O O . GLN B 1 194 ? 46.006 7.782 169.683 1.00 162.30 698 GLN B O 1
ATOM 2675 N N . VAL B 1 195 ? 43.865 7.612 170.363 1.00 148.13 699 VAL B N 1
ATOM 2676 C CA . VAL B 1 195 ? 43.451 8.855 169.705 1.00 147.61 699 VAL B CA 1
ATOM 2677 C C . VAL B 1 195 ? 44.371 10.029 170.022 1.00 143.56 699 VAL B C 1
ATOM 2678 O O . VAL B 1 195 ? 44.564 10.918 169.181 1.00 141.16 699 VAL B O 1
ATOM 2682 N N . PHE B 1 196 ? 44.948 10.070 171.219 1.00 125.82 700 PHE B N 1
ATOM 2683 C CA . PHE B 1 196 ? 45.711 11.245 171.621 1.00 116.31 700 PHE B CA 1
ATOM 2684 C C . PHE B 1 196 ? 47.166 11.177 171.180 1.00 125.89 700 PHE B C 1
ATOM 2685 O O . PHE B 1 196 ? 47.947 12.073 171.516 1.00 116.24 700 PHE B O 1
ATOM 2693 N N . GLU B 1 197 ? 47.545 10.145 170.458 1.00 137.32 701 GLU B N 1
ATOM 2694 C CA . GLU B 1 197 ? 48.876 9.926 169.915 1.00 136.96 701 GLU B CA 1
ATOM 2695 C C . GLU B 1 197 ? 49.004 10.543 168.524 1.00 132.02 701 GLU B C 1
ATOM 2696 O O . GLU B 1 197 ? 48.053 10.521 167.737 1.00 131.52 701 GLU B O 1
ATOM 2702 N N . PRO B 1 198 ? 50.171 11.088 168.198 1.00 116.45 702 PRO B N 1
ATOM 2703 C CA . PRO B 1 198 ? 50.342 11.783 166.920 1.00 111.04 702 PRO B CA 1
ATOM 2704 C C . PRO B 1 198 ? 50.536 10.837 165.755 1.00 116.28 702 PRO B C 1
ATOM 2705 O O . PRO B 1 198 ? 51.094 9.744 165.887 1.00 123.71 702 PRO B O 1
ATOM 2709 N N . PHE B 1 199 ? 50.027 11.265 164.602 1.00 114.93 703 PHE B N 1
ATOM 2710 C CA . PHE B 1 199 ? 50.197 10.543 163.353 1.00 114.10 703 PHE B CA 1
ATOM 2711 C C . PHE B 1 199 ? 49.516 9.195 163.421 1.00 121.06 703 PHE B C 1
ATOM 2712 O O . PHE B 1 199 ? 49.613 8.403 162.476 1.00 124.48 703 PHE B O 1
ATOM 2720 N N . GLN B 1 200 ? 48.796 8.928 164.502 1.00 126.39 704 GLN B N 1
ATOM 2721 C CA . GLN B 1 200 ? 48.109 7.665 164.677 1.00 131.42 704 GLN B CA 1
ATOM 2722 C C . GLN B 1 200 ? 46.710 8.001 164.187 1.00 141.68 704 GLN B C 1
ATOM 2723 O O . GLN B 1 200 ? 45.855 8.468 164.942 1.00 146.23 704 GLN B O 1
ATOM 2729 N N . ARG B 1 201 ? 46.475 7.730 162.909 1.00 148.96 705 ARG B N 1
ATOM 2730 C CA . ARG B 1 201 ? 45.198 8.017 162.285 1.00 149.88 705 ARG B CA 1
ATOM 2731 C C . ARG B 1 201 ? 44.381 6.736 162.310 1.00 155.23 705 ARG B C 1
ATOM 2732 O O . ARG B 1 201 ? 44.939 5.635 162.309 1.00 157.55 705 ARG B O 1
ATOM 2740 N N . LEU B 1 202 ? 43.054 6.877 162.309 1.00 156.18 706 LEU B N 1
ATOM 2741 C CA . LEU B 1 202 ? 42.244 5.671 162.403 1.00 158.33 706 LEU B CA 1
ATOM 2742 C C . LEU B 1 202 ? 41.866 5.139 161.026 1.00 169.21 706 LEU B C 1
ATOM 2743 O O . LEU B 1 202 ? 41.673 3.929 160.850 1.00 167.79 706 LEU B O 1
ATOM 2748 N N . HIS B 1 203 ? 41.804 6.030 160.043 1.00 169.15 707 HIS B N 1
ATOM 2749 C CA . HIS B 1 203 ? 41.410 5.703 158.685 1.00 175.62 707 HIS B CA 1
ATOM 2750 C C . HIS B 1 203 ? 42.386 6.359 157.717 1.00 179.47 707 HIS B C 1
ATOM 2751 O O . HIS B 1 203 ? 43.028 7.363 158.034 1.00 172.65 707 HIS B O 1
ATOM 2758 N N . GLY B 1 204 ? 42.464 5.800 156.517 1.00 192.25 708 GLY B N 1
ATOM 2759 C CA . GLY B 1 204 ? 43.347 6.314 155.502 1.00 192.22 708 GLY B CA 1
ATOM 2760 C C . GLY B 1 204 ? 43.048 7.747 155.122 1.00 194.35 708 GLY B C 1
ATOM 2761 O O . GLY B 1 204 ? 41.986 8.295 155.426 1.00 193.24 708 GLY B O 1
ATOM 2762 N N . PRO B 1 205 ? 44.004 8.382 154.432 1.00 185.17 709 PRO B N 1
ATOM 2763 C CA . PRO B 1 205 ? 43.839 9.789 154.037 1.00 171.87 709 PRO B CA 1
ATOM 2764 C C . PRO B 1 205 ? 42.779 10.012 152.968 1.00 170.89 709 PRO B C 1
ATOM 2765 O O . PRO B 1 205 ? 42.566 11.162 152.563 1.00 162.48 709 PRO B O 1
ATOM 2769 N N . ASP B 1 206 ? 42.116 8.955 152.495 1.00 178.71 710 ASP B N 1
ATOM 2770 C CA . ASP B 1 206 ? 41.095 9.118 151.465 1.00 176.44 710 ASP B CA 1
ATOM 2771 C C . ASP B 1 206 ? 39.904 9.908 151.996 1.00 176.04 710 ASP B C 1
ATOM 2772 O O . ASP B 1 206 ? 39.531 10.946 151.438 1.00 169.29 710 ASP B O 1
ATOM 2777 N N . ASP B 1 207 ? 39.301 9.430 153.090 1.00 190.46 711 ASP B N 1
ATOM 2778 C CA . ASP B 1 207 ? 38.055 10.001 153.597 1.00 184.50 711 ASP B CA 1
ATOM 2779 C C . ASP B 1 207 ? 38.243 11.252 154.456 1.00 181.87 711 ASP B C 1
ATOM 2780 O O . ASP B 1 207 ? 37.359 12.118 154.464 1.00 179.07 711 ASP B O 1
ATOM 2785 N N . TYR B 1 208 ? 39.361 11.386 155.171 1.00 166.17 712 TYR B N 1
ATOM 2786 C CA . TYR B 1 208 ? 39.640 12.604 155.929 1.00 155.30 712 TYR B CA 1
ATOM 2787 C C . TYR B 1 208 ? 41.127 12.910 155.869 1.00 153.32 712 TYR B C 1
ATOM 2788 O O . TYR B 1 208 ? 41.943 12.080 156.284 1.00 158.93 712 TYR B O 1
ATOM 2797 N N . GLU B 1 209 ? 41.485 14.083 155.342 1.00 144.63 713 GLU B N 1
ATOM 2798 C CA . GLU B 1 209 ? 42.879 14.500 155.311 1.00 139.32 713 GLU B CA 1
ATOM 2799 C C . GLU B 1 209 ? 43.139 15.344 156.553 1.00 132.61 713 GLU B C 1
ATOM 2800 O O . GLU B 1 209 ? 42.430 16.324 156.815 1.00 131.79 713 GLU B O 1
ATOM 2806 N N . GLY B 1 210 ? 44.195 14.996 157.272 1.00 128.76 714 GLY B 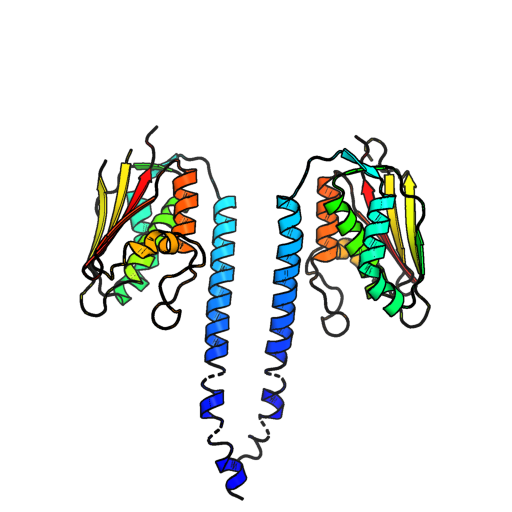N 1
ATOM 2807 C CA . GLY B 1 210 ? 44.583 15.662 158.491 1.00 113.94 714 GLY B CA 1
ATOM 2808 C C . GLY B 1 210 ? 46.048 15.371 158.707 1.00 112.21 714 GLY B C 1
ATOM 2809 O O . GLY B 1 210 ? 46.682 14.723 157.869 1.00 130.92 714 GLY B O 1
ATOM 2810 N N . SER B 1 211 ? 46.602 15.833 159.822 1.00 99.13 715 SER B N 1
ATOM 2811 C CA . SER B 1 211 ? 48.023 15.679 160.067 1.00 89.09 715 SER B CA 1
ATOM 2812 C C . SER B 1 211 ? 48.332 14.756 161.224 1.00 99.48 715 SER B C 1
ATOM 2813 O O . SER B 1 211 ? 49.480 14.317 161.342 1.00 105.70 715 SER B O 1
ATOM 2816 N N . GLY B 1 212 ? 47.361 14.468 162.088 1.00 101.95 716 GLY B N 1
ATOM 2817 C CA . GLY B 1 212 ? 47.603 13.578 163.197 1.00 99.13 716 GLY B CA 1
ATOM 2818 C C . GLY B 1 212 ? 48.265 14.250 164.373 1.00 102.15 716 GLY B C 1
ATOM 2819 O O . GLY B 1 212 ? 48.455 13.607 165.413 1.00 112.90 716 GLY B O 1
ATOM 2820 N N . ILE B 1 213 ? 48.600 15.534 164.251 1.00 104.91 717 ILE B N 1
ATOM 2821 C CA . ILE B 1 213 ? 49.249 16.257 165.336 1.00 103.81 717 ILE B CA 1
ATOM 2822 C C . ILE B 1 213 ? 48.291 17.127 166.141 1.00 103.51 717 ILE B C 1
ATOM 2823 O O . ILE B 1 213 ? 48.631 17.513 167.271 1.00 105.43 717 ILE B O 1
ATOM 2828 N N . GLY B 1 214 ? 47.104 17.420 165.614 1.00 101.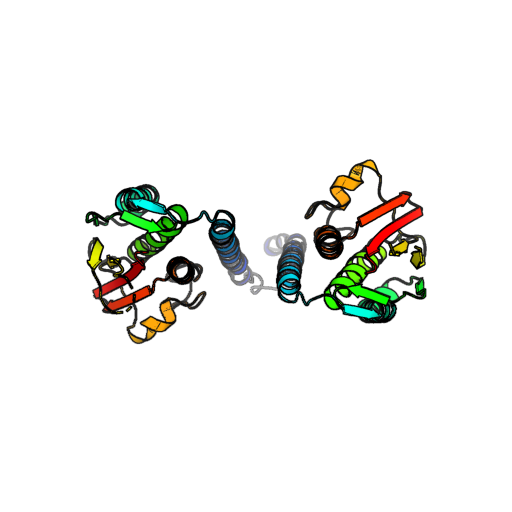56 718 GLY B N 1
ATOM 2829 C CA . GLY B 1 214 ? 46.213 18.362 166.259 1.00 95.80 718 GLY B CA 1
ATOM 2830 C C . GLY B 1 214 ? 45.918 18.019 167.704 1.00 94.40 718 GLY B C 1
ATOM 2831 O O . GLY B 1 214 ? 46.145 18.818 168.617 1.00 90.98 718 GLY B O 1
ATOM 2832 N N . LEU B 1 215 ? 45.383 16.819 167.908 1.00 99.08 719 LEU B N 1
ATOM 2833 C CA . LEU B 1 215 ? 44.871 16.429 169.214 1.00 86.53 719 LEU B CA 1
ATOM 2834 C C . LEU B 1 215 ? 45.970 15.943 170.149 1.00 88.55 719 LEU B C 1
ATOM 2835 O O . LEU B 1 215 ? 45.844 16.079 171.371 1.00 84.73 719 LEU B O 1
ATOM 2840 N N . ALA B 1 216 ? 47.041 15.366 169.604 1.00 102.23 720 ALA B N 1
ATOM 2841 C CA . ALA B 1 216 ? 48.209 15.084 170.429 1.00 98.34 720 ALA B CA 1
ATOM 2842 C C . ALA B 1 216 ? 48.824 16.367 170.962 1.00 84.13 720 ALA B C 1
ATOM 2843 O O . ALA B 1 216 ? 49.368 16.382 172.073 1.00 88.80 720 ALA B O 1
ATOM 2845 N N . ILE B 1 217 ? 48.754 17.445 170.178 1.00 89.20 721 ILE B N 1
ATOM 2846 C CA . ILE B 1 217 ? 49.212 18.753 170.642 1.00 91.36 721 ILE B CA 1
ATOM 2847 C C . ILE B 1 217 ? 48.388 19.198 171.846 1.00 88.55 721 ILE B C 1
ATOM 2848 O O . ILE B 1 217 ? 48.931 19.576 172.890 1.00 80.98 721 ILE B O 1
ATOM 2853 N N . CYS B 1 218 ? 47.061 19.183 171.704 1.00 90.33 722 CYS B N 1
ATOM 2854 C CA . CYS B 1 218 ? 46.172 19.523 172.813 1.00 81.74 722 CYS B CA 1
ATOM 2855 C C . CYS B 1 218 ? 46.602 18.850 174.111 1.00 81.38 722 CYS B C 1
ATOM 2856 O O . CYS B 1 218 ? 46.541 19.458 175.185 1.00 88.99 722 CYS B O 1
ATOM 2859 N N . ARG B 1 219 ? 47.029 17.589 174.038 1.00 79.60 723 ARG B N 1
ATOM 2860 C CA . ARG B 1 219 ? 47.328 16.853 175.261 1.00 82.67 723 ARG B CA 1
ATOM 2861 C C . ARG B 1 219 ? 48.538 17.446 175.965 1.00 84.69 723 ARG B C 1
ATOM 2862 O O . ARG B 1 219 ? 48.551 17.584 177.196 1.00 91.90 723 ARG B O 1
ATOM 2870 N N . LYS B 1 220 ? 49.557 17.816 175.193 1.00 86.92 724 LYS B N 1
ATOM 2871 C CA . LYS B 1 220 ? 50.777 18.365 175.765 1.00 88.75 724 LYS B CA 1
ATOM 2872 C C . LYS B 1 220 ? 50.616 19.809 176.237 1.00 90.51 724 LYS B C 1
ATOM 2873 O O . LYS B 1 220 ? 51.315 20.218 177.170 1.00 98.17 724 LYS B O 1
ATOM 2879 N N . ILE B 1 221 ? 49.722 20.595 175.624 1.00 90.87 725 ILE B N 1
ATOM 2880 C CA . ILE B 1 221 ? 49.396 21.914 176.177 1.00 83.90 725 ILE B CA 1
ATOM 2881 C C . ILE B 1 221 ? 48.702 21.750 177.523 1.00 88.35 725 ILE B C 1
ATOM 2882 O O . ILE B 1 221 ? 49.061 22.395 178.518 1.00 92.27 725 ILE B O 1
ATOM 2887 N N . VAL B 1 222 ? 47.686 20.884 177.568 1.00 88.74 726 VAL B N 1
ATOM 2888 C CA . VAL B 1 222 ? 46.965 20.621 178.805 1.00 90.06 726 VAL B CA 1
ATOM 2889 C C . VAL B 1 222 ? 47.890 20.012 179.842 1.00 95.13 726 VAL B C 1
ATOM 2890 O O . VAL B 1 222 ? 47.624 20.104 181.044 1.00 100.40 726 VAL B O 1
ATOM 2894 N N . GLN B 1 223 ? 48.968 19.360 179.401 1.00 99.70 727 GLN B N 1
ATOM 2895 C CA . GLN B 1 223 ? 49.907 18.755 180.337 1.00 102.96 727 GLN B CA 1
ATOM 2896 C C . GLN B 1 223 ? 50.905 19.772 180.873 1.00 106.14 727 GLN B C 1
ATOM 2897 O O . GLN B 1 223 ? 51.393 19.623 181.998 1.00 110.78 727 GLN B O 1
ATOM 2903 N N . ARG B 1 224 ? 51.232 20.799 180.085 1.00 101.28 728 ARG B N 1
ATOM 2904 C CA . ARG B 1 224 ? 52.020 21.907 180.612 1.00 106.80 728 ARG B CA 1
ATOM 2905 C C . ARG B 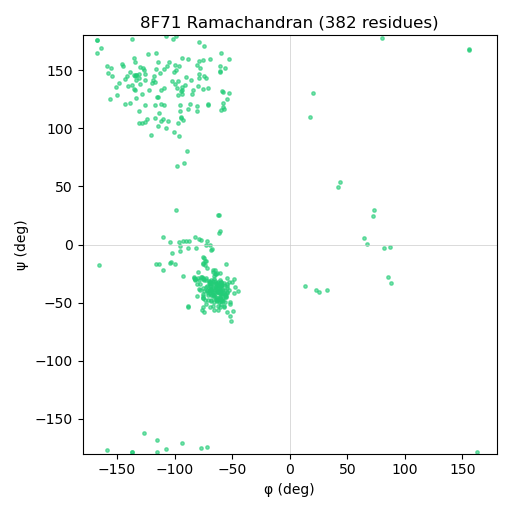1 224 ? 51.270 22.674 181.688 1.00 104.16 728 ARG B C 1
ATOM 2906 O O . ARG B 1 224 ? 51.895 23.336 182.522 1.00 110.57 728 ARG B O 1
ATOM 2914 N N . HIS B 1 225 ? 49.949 22.580 181.700 1.00 101.81 729 HIS B N 1
ATOM 2915 C CA . HIS B 1 225 ? 49.147 23.243 182.710 1.00 97.92 729 HIS B CA 1
ATOM 2916 C C . HIS B 1 225 ? 48.904 22.371 183.931 1.00 100.72 729 HIS B C 1
ATOM 2917 O O . HIS B 1 225 ? 48.189 22.798 184.838 1.00 110.49 729 HIS B O 1
ATOM 2924 N N . GLY B 1 226 ? 49.482 21.175 183.979 1.00 101.85 730 GLY B N 1
ATOM 2925 C CA . GLY B 1 226 ? 49.223 20.248 185.065 1.00 106.60 730 GLY B CA 1
ATOM 2926 C C . GLY B 1 226 ? 47.848 19.616 185.025 1.00 105.28 730 GLY B C 1
ATOM 2927 O O . GLY B 1 226 ? 47.333 19.197 186.065 1.00 112.43 730 GLY B O 1
ATOM 2928 N N . GLY B 1 227 ? 47.238 19.535 183.843 1.00 101.29 731 GLY B N 1
ATOM 2929 C CA . GLY B 1 227 ? 45.954 18.898 183.672 1.00 104.23 731 GLY B CA 1
ATOM 2930 C C . GLY B 1 227 ? 46.091 17.560 182.959 1.00 103.93 731 GLY B C 1
ATOM 2931 O O . GLY B 1 227 ? 47.174 17.113 182.589 1.00 101.78 731 GLY B O 1
ATOM 2932 N N . ARG B 1 228 ? 44.943 16.917 182.781 1.00 100.92 732 ARG B N 1
ATOM 2933 C CA . ARG B 1 228 ? 44.839 15.672 182.034 1.00 102.90 732 ARG B CA 1
ATOM 2934 C C . ARG B 1 228 ? 43.833 15.841 180.904 1.00 101.28 732 ARG B C 1
ATOM 2935 O O . ARG B 1 228 ? 43.017 16.765 180.904 1.00 100.49 732 ARG B O 1
ATOM 2943 N N . VAL B 1 229 ? 43.887 14.914 179.948 1.00 109.59 733 VAL B N 1
ATOM 2944 C CA . VAL B 1 229 ? 42.944 14.866 178.839 1.00 102.71 733 VAL B CA 1
ATOM 2945 C C . VAL B 1 229 ? 42.317 13.483 178.757 1.00 101.65 733 VAL B C 1
ATOM 2946 O O . VAL B 1 229 ? 42.932 12.476 179.122 1.00 109.67 733 VAL B O 1
ATOM 2950 N N . GLY B 1 230 ? 41.080 13.439 178.275 1.00 100.63 734 GLY B N 1
ATOM 2951 C CA . GLY B 1 230 ? 40.338 12.195 178.198 1.00 107.23 734 GLY B CA 1
ATOM 2952 C C . GLY B 1 230 ? 39.149 12.356 177.279 1.00 102.68 734 GLY B C 1
ATOM 2953 O O . GLY B 1 230 ? 38.801 13.464 176.864 1.00 102.87 734 GLY B O 1
ATOM 2954 N N . VAL B 1 231 ? 38.523 11.223 176.959 1.00 102.17 735 VAL B N 1
ATOM 2955 C CA . VAL B 1 231 ? 37.451 11.191 175.974 1.00 104.51 735 VAL B CA 1
ATOM 2956 C C . VAL B 1 231 ? 36.544 10.007 176.268 1.00 115.09 735 VAL B C 1
ATOM 2957 O O . VAL B 1 231 ? 36.999 8.949 176.711 1.00 122.98 735 VAL B O 1
ATOM 2961 N N . ASP B 1 232 ? 35.249 10.197 176.017 1.00 117.29 736 ASP B N 1
ATOM 2962 C CA . ASP B 1 232 ? 34.285 9.115 175.889 1.00 121.59 736 ASP B CA 1
ATOM 2963 C C . ASP B 1 232 ? 33.678 9.180 174.496 1.00 124.27 736 ASP B C 1
ATOM 2964 O O . ASP B 1 232 ? 33.390 10.269 173.991 1.00 123.97 736 ASP B O 1
ATOM 2969 N N . THR B 1 233 ? 33.497 8.018 173.873 1.00 129.08 737 THR B N 1
ATOM 2970 C CA . THR B 1 233 ? 32.985 7.938 172.515 1.00 127.54 737 THR B CA 1
ATOM 2971 C C . THR B 1 233 ? 31.902 6.874 172.437 1.00 136.86 737 THR B C 1
ATOM 2972 O O . THR B 1 233 ? 31.964 5.842 173.112 1.00 135.39 737 THR B O 1
ATOM 2976 N N . VAL B 1 234 ? 30.915 7.137 171.590 1.00 150.20 738 VAL B N 1
ATOM 2977 C CA . VAL B 1 234 ? 29.850 6.183 171.309 1.00 147.35 738 VAL B CA 1
ATOM 2978 C C . VAL B 1 234 ? 29.805 6.083 169.789 1.00 150.18 738 VAL B C 1
ATOM 2979 O O . VAL B 1 234 ? 29.332 7.017 169.126 1.00 146.56 738 VAL B O 1
ATOM 2983 N N . PRO B 1 235 ? 30.316 5.004 169.201 1.00 144.64 739 PRO B N 1
ATOM 2984 C CA . PRO B 1 235 ? 30.410 4.941 167.742 1.00 130.90 739 PRO B CA 1
ATOM 2985 C C . PRO B 1 235 ? 29.043 5.119 167.104 1.00 131.71 739 PRO B C 1
ATOM 2986 O O . PRO B 1 235 ? 28.072 4.454 167.474 1.00 143.25 739 PRO B O 1
ATOM 2990 N N . GLY B 1 236 ? 28.983 6.012 166.121 1.00 121.47 740 GLY B N 1
ATOM 2991 C CA . GLY B 1 236 ? 27.728 6.312 165.472 1.00 126.05 740 GLY B CA 1
ATOM 2992 C C . GLY B 1 236 ? 26.927 7.360 166.218 1.00 142.74 740 GLY B C 1
ATOM 2993 O O . GLY B 1 236 ? 26.139 8.091 165.612 1.00 141.16 740 GLY B O 1
ATOM 2994 N N . GLN B 1 237 ? 27.119 7.436 167.539 1.00 147.38 741 GLN B N 1
ATOM 2995 C CA . GLN B 1 237 ? 26.400 8.379 168.390 1.00 144.95 741 GLN B CA 1
ATOM 2996 C C . GLN B 1 237 ? 27.111 9.724 168.501 1.00 142.01 741 GLN B C 1
ATOM 2997 O O . GLN B 1 237 ? 26.499 10.773 168.269 1.00 139.43 741 GLN B O 1
ATOM 3003 N N . GLY B 1 238 ? 28.381 9.710 168.881 1.00 132.68 742 GLY B N 1
ATOM 3004 C CA . GLY B 1 238 ? 29.113 10.940 169.104 1.00 123.10 742 GLY B CA 1
ATOM 3005 C C . GLY B 1 238 ? 30.268 10.722 170.048 1.00 118.15 742 GLY B C 1
ATOM 3006 O O . GLY B 1 238 ? 30.383 9.693 170.712 1.00 124.75 742 GLY B O 1
ATOM 3007 N N . SER B 1 239 ? 31.133 11.729 170.108 1.00 112.11 743 SER B N 1
ATOM 3008 C CA . SER B 1 239 ? 32.317 11.671 170.949 1.00 115.46 743 SER B CA 1
ATOM 3009 C C . SER B 1 239 ? 32.466 12.971 171.720 1.00 112.27 743 SER B C 1
ATOM 3010 O O . SER B 1 239 ? 32.128 14.047 171.220 1.00 114.85 743 SER B O 1
ATOM 3013 N N . THR B 1 240 ? 32.967 12.862 172.951 1.00 113.52 744 THR B N 1
ATOM 3014 C CA . THR B 1 240 ? 33.196 14.017 173.814 1.00 112.01 744 THR B CA 1
ATOM 3015 C C . THR B 1 240 ? 34.600 13.971 174.397 1.00 108.03 744 THR B C 1
ATOM 3016 O O . THR B 1 240 ? 34.915 13.076 175.188 1.00 112.01 744 THR B O 1
ATOM 3020 N N . PHE B 1 241 ? 35.432 14.938 174.034 1.00 102.12 745 PHE B N 1
ATOM 3021 C CA . PHE B 1 241 ? 36.742 15.091 174.645 1.00 97.55 745 PHE B CA 1
ATOM 3022 C C . PHE B 1 241 ? 36.680 16.173 175.709 1.00 100.51 745 PHE B C 1
ATOM 3023 O O . PHE B 1 241 ? 35.878 17.106 175.629 1.00 106.46 745 PHE B O 1
ATOM 3031 N N . TRP B 1 242 ? 37.523 16.024 176.723 1.00 95.45 746 TRP B N 1
ATOM 3032 C CA . TRP B 1 242 ? 37.558 16.973 177.820 1.00 98.69 746 TRP B CA 1
ATOM 3033 C C . TRP B 1 242 ? 38.991 17.086 178.306 1.00 102.12 746 TRP B C 1
ATOM 3034 O O . TRP B 1 242 ? 39.804 16.182 178.102 1.00 102.54 746 TRP B O 1
ATOM 3045 N N . PHE B 1 243 ? 39.301 18.221 178.924 1.00 104.30 747 PHE B N 1
ATOM 3046 C CA . PHE B 1 243 ? 40.604 18.448 179.528 1.00 99.78 747 PHE B CA 1
ATOM 3047 C C . PHE B 1 243 ? 40.394 19.207 180.825 1.00 99.79 747 PHE B C 1
ATOM 3048 O O . PHE B 1 243 ? 39.493 20.046 180.922 1.00 96.22 747 PHE B O 1
ATOM 3056 N N . THR B 1 244 ? 41.220 18.909 181.819 1.00 102.76 748 THR B N 1
ATOM 3057 C CA . THR B 1 244 ? 41.102 19.542 183.122 1.00 102.31 748 THR B CA 1
ATOM 3058 C C . THR B 1 244 ? 42.124 20.660 183.218 1.00 101.88 748 THR B C 1
ATOM 3059 O O . THR B 1 244 ? 43.157 20.640 182.545 1.00 102.68 748 THR B O 1
ATOM 3063 N N . LEU B 1 245 ? 41.827 21.643 184.063 1.00 105.54 749 LEU B N 1
ATOM 3064 C CA . LEU B 1 245 ? 42.755 22.732 184.301 1.00 103.90 749 LEU B CA 1
ATOM 3065 C C . LEU B 1 245 ? 42.924 22.836 185.813 1.00 110.17 749 LEU B C 1
ATOM 3066 O O . LEU B 1 245 ? 41.921 22.886 186.544 1.00 116.77 749 LEU B O 1
ATOM 3071 N N . PRO B 1 246 ? 44.152 22.865 186.320 1.00 110.18 750 PRO B N 1
ATOM 3072 C CA . PRO B 1 246 ? 44.345 22.916 187.769 1.00 109.65 750 PRO B CA 1
ATOM 3073 C C . PRO B 1 246 ? 44.166 24.324 188.300 1.00 119.46 750 PRO B C 1
ATOM 3074 O O . PRO B 1 246 ? 44.351 25.315 187.591 1.00 122.02 750 PRO B O 1
ATOM 3078 N N . VAL B 1 247 ? 43.798 24.397 189.570 1.00 133.78 751 VAL B N 1
ATOM 3079 C CA . VAL B 1 247 ? 43.592 25.661 190.260 1.00 130.90 751 VAL B CA 1
ATOM 3080 C C . VAL B 1 247 ? 44.720 25.798 191.270 1.00 133.87 751 VAL B C 1
ATOM 3081 O O . VAL B 1 247 ? 44.762 25.070 192.270 1.00 139.40 751 VAL B O 1
ATOM 3085 N N . SER B 1 248 ? 45.650 26.708 190.976 1.00 148.99 752 SER B N 1
ATOM 3086 C CA . SER B 1 248 ? 46.830 26.998 191.794 1.00 157.74 752 SER B CA 1
ATOM 3087 C C . SER B 1 248 ? 48.026 26.175 191.318 1.00 161.72 752 SER B C 1
ATOM 3088 O O . SER B 1 248 ? 48.887 25.794 192.111 1.00 161.91 752 SER B O 1
#

Solvent-accessible surface area: 23636 Å² total

Foldseek 3Di:
DCVVCVVVVVVVVVVCVVVVVVVVVLVVVQVVVVVVLVVVVVVDDFWAKDQVLVLVVVLCVVCVVVVVVLQAEEDRDGGGIATADSVLVSLLNNLVVVVLSQQADPVDRKYWYWDWDPLIKTKIWIQGAWDDPVCVVQLLDAQRDPDDCPSGHDHRCSNVSNQVRLVVQVKDWDWDTDGNGTIMIMMHGDHD/DDPPVCCVVVVVCVVCCVVVVVLVVQQVVVCVVLVVCVVVDDAWDKDFVQVLLVVLCVVCVVLCVVLQEEEAEDGGGIATAGSVLVSLLVNLVVVVLSQQAANPDRKYKYWDWDFDDVLTWIKIKIKMFGQWDDQVCFVVLLAAPSDDDDPPPPRDGRVSNVSSQVRLVVQVKGKGKDTDHNGIIMIMIIGRDD

Secondary structure (DSSP, 8-state):
-THHHHTT--HHHHH--HHHHHHHHHHHHHHHHHHHHHHHHHT----EEEEHHHHHHHHHHHTHHHHHHHT-EEEE----EEEE-HHHHHHHHHHHHHHHHHS--TTS--EEEEEEE--EEEEEEESS----TTSHHHHTSTT--SS-TTTS---S-HHHHHHHHHHHTT--EEEEEETTTEEEEEEEE---/--STT--HHHHH--HHHH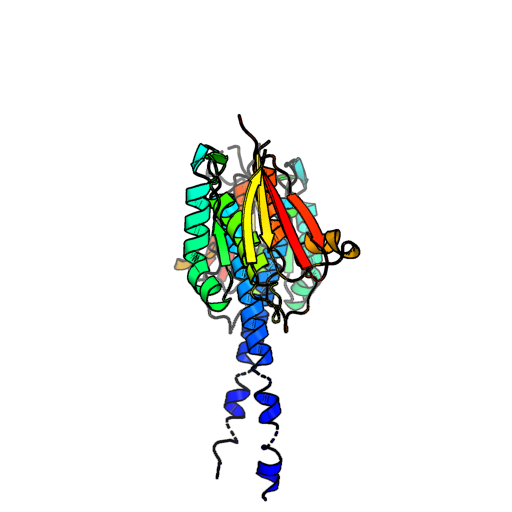HHHHHHHHHHHHHHHHHHHHHT----EEEEHHHHHHHHHHHTHHHHHHTT-EEEEPPP-EEEE-HHHHHHHHHHHHHHHHHTB-TTS--EEEEEEEE------EEEEEEE-B----GGGTTGGGSTT--SS-TTT----S-HHHHHHHHHHHTT--EEEEEETTTEEEEEEEE---

Radius of gyration: 28.66 Å; Cα contacts (8 Å, |Δi|>4): 594; chains: 2; bounding box: 77×42×83 Å

Sequence (386 aa):
GLLADNIREGDERLGVVSGIEKSSRRLRNLINDLAEFSQLGRRSKPLSWVSLETVLNEVLADLQPRITEARAEIQADRLPFARCDHNQIRQVLQNLIANSLKYRDPARPCRIRIFAQPAIRICVTDNGIGFDKKYIDQVFEPFQRLHGPDDYEGSGIGLAICRKIVQRHGGRVGVDTVPGQGSTFWFTLPVSADNIREGDERLGVVSGIEKSSRRLRNLINDLAEFSQLGRRSKPLSWVSLETVLNEVLADLQPRITEARAEIQADRLPFARCDHNQIRQVLQNLIANSLKYRDPARPCRIRIFAQPDDNAPAIRICVTDNGIGFDKKYIDQVFEPFQRLHGPDDYEGSGIGLAICRKIVQRHGGRVGVDTVPGQGSTFWFTLPVS

Organism: Rhodopseudomonas palustris (strain ATCC BAA-98 / CGA009) (NCBI:txid258594)

B-factor: mean 116.0, std 27.8, range [62.85, 230.57]